Protein AF-A0A929IFY6-F1 (afdb_monomer)

Sequence (628 aa):
KGDERFDKLAYEFTSLLSVAYATTAAFGGLLAFALFTLYPTFMGFMAGTFKDVMIVYALLFFVETFCLYLYYYGWKAMNRRTPFSPAVRMGFKVAGAAMLAVTLLFFFGGFGPDMRPDTRSFISLLYFLPMALGLWIVKDLKGVHILIGIVLNIAGTAIMQAANSMAGFMMSPVGINEAGQFIGTTWQAFENILATPIAIHRMLGNLAFGGLVAGSYAAVKFIGAKTMEEKAHYDWMGYIANFVAIAALIPLPFAGYYLGREVYSTSAVMGNNMMGGDFSWTFIIQAMLVGSLFLISNYYLWSGMTRIPGAERYYKYIKYILFALIVSFAVWLTPHNLPLTSQEIGEMGGSQYHPTLKYLGLMPAKNAVVNLIILATFFSFLLYRRGNKSDTVPISQQGRLPRIVIPIAGLIAIGMVGQYAMSMLTMDPASLDLPADREWAMDNIGYLLLAECAVGVLAIFLALRDRGRLAQGLYLGFTAFSVVIFLGVYGFVVMEQASPVLRNVAVAQFLQLISCLILVSAIDMFLFSDAREIGPLQWGKMSVRSQYALLLLTFIITMNMGLMGFIRSGLRGDWHIFGAMRDTSAWGNTPSNATMTEMVGLSVLVFMVGVAFMFWLGGIAQQKEKSE

Foldseek 3Di:
DPDCLVVVLVLLVLVLVLVVVVVVVVVVVVVVVCCCVVPVVLVVQLCVLQVVLVVLLVVLSVLLNVLSCCLNVCSVVLVDPDFDDPVQLVVLLVVLVVLLVVLVCQLVPVDDDDADNLVSCCCSVQARNLLSVLSNQDTGSNSVSVNSVSSSSNSVLSSLLSVLLSLLCLLQPDQADLQLHRNDHSVCSSRGLLSSLVSLLVVLLVQLLQLLLQLLLLLVQLVVDPDLVSLQSSLVSNVVSLVSNLVSLLCNVVSVLVSLVSSCVRPVLLSCCCCPNQCVVLVLLLLLLSLLLLLLSLVLLVLLLVLAPQLVVVPVCSVVLNVLSVVLSVLLNQALADPDDPVVCVVCVNDRGRPPSNLSNDPLNNLLSSLSSSLSSLVSVLSSVCRFFDAWDQLLPPPCVLVPQLVVLLCVLLVLLLVLLCCLLPPDCVVLVHDPVCSVLSNVLSVLSVVLNVLSVVLSVCLNVRNNVVSLCSNSVSLSCVQNPVLSVSLVVCVVRPVSCSSVSSVSNVSSSVSSSRNNVSSSCNRRVPGDGNDDRRRSPRDSVSSVSSVVSSLSSLLSVLSVVLSSCCSLAQGSRRSNGGNPDPPSGRDHPVVSCVVSVVVSVVVVVVSVVSSVVSVVVVVVVVVD

Solvent-accessible surface area (backbone atoms only — not comparable to full-atom values): 31534 Å² total; per-residue (Å²): 135,89,59,61,68,59,54,53,50,52,52,58,51,44,58,47,44,60,60,48,47,57,54,51,49,50,52,50,52,50,50,49,51,49,41,52,70,77,36,44,70,60,43,50,52,50,48,67,59,38,44,69,58,52,52,51,40,54,52,33,50,53,49,25,51,50,29,49,51,49,44,56,75,35,42,78,79,27,62,46,75,64,66,53,57,70,67,58,34,46,51,31,36,51,52,11,52,50,36,40,51,51,24,53,38,40,55,74,63,72,54,78,78,94,71,57,70,65,51,41,45,50,48,25,63,56,44,36,40,49,49,13,54,33,33,48,64,29,45,26,42,39,29,49,44,52,30,35,53,49,51,26,52,32,29,51,52,50,42,47,38,53,54,24,8,57,57,17,22,31,68,36,62,57,43,61,48,99,87,44,46,81,76,54,52,55,64,54,40,46,65,17,81,36,9,51,38,48,31,56,28,49,50,28,48,49,44,21,44,52,14,24,49,46,11,24,52,19,23,56,50,31,73,68,39,89,47,68,66,52,17,20,52,22,43,51,44,25,51,54,16,45,50,47,14,51,66,24,49,67,60,30,66,57,34,46,50,52,31,51,48,52,46,30,75,74,32,60,68,40,33,42,31,47,66,76,39,90,35,26,66,59,48,46,54,46,48,50,39,53,49,46,46,56,54,46,52,46,50,37,52,59,54,48,36,77,27,27,41,68,22,70,81,53,56,80,52,50,63,56,45,49,48,53,41,51,54,25,40,58,37,55,60,34,59,43,74,62,99,66,52,76,63,57,25,53,75,52,74,67,36,79,42,54,93,74,56,32,61,36,30,34,67,31,43,33,52,12,28,52,52,47,42,47,53,44,49,52,49,51,50,53,53,56,73,41,20,27,44,74,50,74,43,59,39,68,75,62,59,66,60,53,75,48,52,37,56,51,40,36,50,52,24,32,48,59,26,40,56,50,16,50,50,36,66,69,53,63,40,65,83,54,77,36,60,74,94,51,43,64,68,38,38,57,53,14,54,51,31,47,48,50,34,51,44,48,54,49,23,51,53,33,26,64,67,52,35,39,70,58,18,40,51,50,38,52,49,49,42,49,43,46,34,36,50,51,47,17,54,46,31,51,53,28,48,75,76,40,48,72,51,39,63,55,52,57,52,51,36,48,38,45,50,52,22,40,55,48,32,41,50,47,50,51,54,50,35,48,64,85,24,54,65,71,41,73,74,43,62,41,64,60,55,72,68,43,30,53,41,31,41,49,45,32,54,42,49,46,45,42,52,40,50,54,51,50,50,65,55,43,54,42,41,35,25,72,25,45,98,53,36,72,45,85,55,102,74,41,53,64,76,51,74,64,57,48,50,51,54,36,49,51,52,41,49,56,50,50,52,50,52,52,51,48,55,51,53,47,51,53,55,53,53,53,65,72,73,106

pLDDT: mean 90.45, std 6.94, range [42.25, 98.12]

Secondary structure (DSSP, 8-state):
---HHHHHHHHHHHHHHHHHHHHHHHHHHHHHHHHHHH-HHHHHHHHHHTHHHHHHHHHHHHHHHHHHHHHHHTTTTT---PPPPHHHHHHHHHHHHHHHHHHHHHHTTSSSS---HHHHHHHIIIIIHHHHHHHHH-SSHHHHHHHHHHHHHHHHHHHHHHHHHHHHHHHS--SB-TTS-B-S-HHHHHT-TTHHHHHHHHHHHHHHHHHHHHHHHHHHHHHH--SHHHHHHHHHHHHHHHHHHHHHHTTHHHHHHHHHHHHHHH-HHHHHHHHTSTTHHHHHHHHHHHHHHHHHHHHHHHHGGGGSTTGGGGHHHHHHHHHHHHHHHHHHT--SS----HHHHHHTTT-SS-TTGGGTTSHHHHHHHHHHHHHHHHHHHHHHHHTTB-SPPPGGGS-SHHHHHHHHHHHHHHHHHHHHHHHHHSS-GGGGT--GGGTHHHHHHHHHHHHHHHHHHHHHHHHHTT-HHHHHHHHHHHHHIIIIIIHHHHHHHHHHH-GGGHHHHHHHHHHHHHHHHHHHHHHHHHHTTTPPBSS---TT---HHHHHHHHHHHHHHHHHHHHHHHHHHHTTTTEEETTTEE--STT-SPPPHHHHHHHHHHHHHHHHHHHHHHHHHHHHHHHHHHH-

Mean predicted aligned error: 6.22 Å

Nearest PDB structures (foldseek):
  2raj-assembly1_A  TM=1.452E-01  e=2.287E+00  Homo sapiens
  3dyt-assembly1_A-2  TM=1.493E-01  e=3.324E+00  Homo sapiens

Structure (mmCIF, N/CA/C/O backbone):
data_AF-A0A929IFY6-F1
#
_entry.id   AF-A0A929IFY6-F1
#
loop_
_atom_site.group_PDB
_atom_site.id
_atom_site.type_symbol
_atom_site.label_atom_id
_atom_site.label_alt_id
_atom_site.label_comp_id
_atom_site.label_asym_id
_atom_site.label_entity_id
_atom_site.label_seq_id
_atom_site.pdbx_PDB_ins_code
_atom_site.Cartn_x
_atom_site.Cartn_y
_atom_site.Cartn_z
_atom_site.occupancy
_atom_site.B_iso_or_equiv
_atom_site.auth_seq_id
_atom_site.auth_comp_id
_atom_site.auth_asym_id
_atom_site.auth_atom_id
_atom_site.pdbx_PDB_model_num
ATOM 1 N N . LYS A 1 1 ? -20.128 -6.596 14.578 1.00 53.44 1 LYS A N 1
ATOM 2 C CA . LYS A 1 1 ? -19.885 -6.298 16.012 1.00 53.44 1 LYS A CA 1
ATOM 3 C C . LYS A 1 1 ? -20.988 -5.463 16.674 1.00 53.44 1 LYS A C 1
ATOM 5 O O . LYS A 1 1 ? -20.946 -5.346 17.882 1.00 53.44 1 LYS A O 1
ATOM 10 N N . GLY A 1 2 ? -21.984 -4.936 15.943 1.00 71.69 2 GLY A N 1
ATOM 11 C CA . GLY A 1 2 ? -23.104 -4.221 16.583 1.00 71.69 2 GLY A CA 1
ATOM 12 C C . GLY A 1 2 ? -22.761 -2.831 17.126 1.00 71.69 2 GLY A C 1
ATOM 13 O O . GLY A 1 2 ? -23.624 -2.211 17.716 1.00 71.69 2 GLY A O 1
ATOM 14 N N . ASP A 1 3 ? -21.536 -2.353 16.906 1.00 82.62 3 ASP A N 1
ATOM 15 C CA . ASP A 1 3 ? -21.076 -1.034 17.339 1.00 82.62 3 ASP A CA 1
ATOM 16 C C . ASP A 1 3 ? -21.538 0.030 16.334 1.00 82.62 3 ASP A C 1
ATOM 18 O O . ASP A 1 3 ? -21.127 0.017 15.169 1.00 82.62 3 ASP A O 1
ATOM 22 N N . GLU A 1 4 ? -22.411 0.923 16.794 1.00 84.25 4 GLU A N 1
ATOM 23 C CA . GLU A 1 4 ? -23.036 1.979 15.993 1.00 84.25 4 GLU A CA 1
ATOM 24 C C . GLU A 1 4 ? -22.035 3.016 15.478 1.00 84.25 4 GLU A C 1
ATOM 26 O O . GLU A 1 4 ? -22.291 3.651 14.454 1.00 84.25 4 GLU A O 1
ATOM 31 N N . ARG A 1 5 ? -20.859 3.154 16.110 1.00 86.62 5 ARG A N 1
ATOM 32 C CA . ARG A 1 5 ? -19.828 4.100 15.653 1.00 86.62 5 ARG A CA 1
ATOM 33 C C . ARG A 1 5 ? -19.355 3.785 14.240 1.00 86.62 5 ARG A C 1
ATOM 35 O O . ARG A 1 5 ? -19.135 4.704 13.460 1.00 86.62 5 ARG A O 1
ATOM 42 N N . PHE A 1 6 ? -19.248 2.501 13.888 1.00 88.06 6 PHE A N 1
ATOM 43 C CA . PHE A 1 6 ? -18.884 2.086 12.530 1.00 88.06 6 PHE A CA 1
ATOM 44 C C . PHE A 1 6 ? -19.998 2.353 11.518 1.00 88.06 6 PHE A C 1
ATOM 46 O O . PHE A 1 6 ? -19.699 2.717 10.384 1.00 88.06 6 PHE A O 1
ATOM 53 N N . ASP A 1 7 ? -21.265 2.204 11.915 1.00 87.19 7 ASP A N 1
ATOM 54 C CA . ASP A 1 7 ? -22.393 2.546 11.045 1.00 87.19 7 ASP A CA 1
ATOM 55 C C . ASP A 1 7 ? -22.437 4.063 10.800 1.00 87.19 7 ASP A C 1
ATOM 57 O O . ASP A 1 7 ? -22.516 4.491 9.650 1.00 87.19 7 ASP A O 1
ATOM 61 N N . LYS A 1 8 ? -22.282 4.880 11.850 1.00 85.00 8 LYS A N 1
ATOM 62 C CA . LYS A 1 8 ? -22.215 6.346 11.736 1.00 85.00 8 LYS A CA 1
ATOM 63 C C . LYS A 1 8 ? -21.041 6.800 10.866 1.00 85.00 8 LYS A C 1
ATOM 65 O O . LYS A 1 8 ? -21.228 7.625 9.979 1.00 85.00 8 LYS A O 1
ATOM 70 N N . LEU A 1 9 ? -19.860 6.217 11.082 1.00 88.06 9 LEU A N 1
ATOM 71 C CA . LEU A 1 9 ? -18.655 6.456 10.283 1.00 88.06 9 LEU A CA 1
ATOM 72 C C . LEU A 1 9 ? -18.890 6.191 8.796 1.00 88.06 9 LEU A C 1
ATOM 74 O O . LEU A 1 9 ? -18.567 7.022 7.953 1.00 88.06 9 LEU A O 1
ATOM 78 N N . ALA A 1 10 ? -19.431 5.015 8.477 1.00 88.88 10 ALA A N 1
ATOM 79 C CA . ALA A 1 10 ? -19.644 4.607 7.100 1.00 88.88 10 ALA A CA 1
ATOM 80 C C . ALA A 1 10 ? -20.715 5.470 6.413 1.00 88.88 10 ALA A C 1
ATOM 82 O O . ALA A 1 10 ? -20.517 5.845 5.258 1.00 88.88 10 ALA A O 1
ATOM 83 N N . TYR A 1 11 ? -21.795 5.845 7.108 1.00 87.75 11 TYR A N 1
ATOM 84 C CA . TYR A 1 11 ? -22.797 6.773 6.569 1.00 87.75 11 TYR A CA 1
ATOM 85 C C . TYR A 1 11 ? -22.191 8.146 6.268 1.00 87.75 11 TYR A C 1
ATOM 87 O O . TYR A 1 11 ? -22.322 8.655 5.156 1.00 87.75 11 TYR A O 1
ATOM 95 N N . GLU A 1 12 ? -21.466 8.705 7.240 1.00 85.38 12 GLU A N 1
ATOM 96 C CA . GLU A 1 12 ? -20.830 10.016 7.133 1.00 85.38 12 GLU A CA 1
ATOM 97 C C . GLU A 1 12 ? -19.791 10.072 6.004 1.00 85.38 12 GLU A C 1
ATOM 99 O O . GLU A 1 12 ? -19.734 11.050 5.266 1.00 85.38 12 GLU A O 1
ATOM 104 N N . PHE A 1 13 ? -19.007 9.013 5.797 1.00 83.62 13 PHE A N 1
ATOM 105 C CA . PHE A 1 13 ? -18.105 8.959 4.647 1.00 83.62 13 PHE A CA 1
ATOM 106 C C . PHE A 1 13 ? -18.833 8.816 3.319 1.00 83.62 13 PHE A C 1
ATOM 108 O O . PHE A 1 13 ? -18.431 9.421 2.329 1.00 83.62 13 PHE A O 1
ATOM 115 N N . THR A 1 14 ? -19.898 8.022 3.281 1.00 82.94 14 THR A N 1
ATOM 116 C CA . THR A 1 14 ? -20.639 7.798 2.037 1.00 82.94 14 THR A CA 1
ATOM 117 C C . THR A 1 14 ? -21.330 9.077 1.569 1.00 82.94 14 THR A C 1
ATOM 119 O O . THR A 1 14 ? -21.357 9.341 0.367 1.00 82.94 14 THR A O 1
ATOM 122 N N . SER A 1 15 ? -21.822 9.913 2.490 1.00 79.31 15 SER A N 1
ATOM 123 C CA . SER A 1 15 ? -22.392 11.212 2.119 1.00 79.31 15 SER A CA 1
ATOM 124 C C . SER A 1 15 ? -21.352 12.112 1.444 1.00 79.31 15 SER A C 1
ATOM 126 O O . SER A 1 15 ? -21.637 12.684 0.392 1.00 79.31 15 SER A O 1
ATOM 128 N N . LEU A 1 16 ? -20.114 12.149 1.953 1.00 77.62 16 LEU A N 1
ATOM 129 C CA . LEU A 1 16 ? -19.000 12.857 1.309 1.00 77.62 16 LEU A CA 1
ATOM 130 C C . LEU A 1 16 ? -18.638 12.250 -0.053 1.00 77.62 16 LEU A C 1
ATOM 132 O O . LEU A 1 16 ? -18.418 12.987 -1.015 1.00 77.62 16 LEU A O 1
ATOM 136 N N . LEU A 1 17 ? -18.599 10.915 -0.147 1.00 78.75 17 LEU A N 1
ATOM 137 C CA . LEU A 1 17 ? -18.298 10.205 -1.391 1.00 78.75 17 LEU A CA 1
ATOM 138 C C . LEU A 1 17 ? -19.326 10.507 -2.480 1.00 78.75 17 LEU A C 1
ATOM 140 O O . LEU A 1 17 ? -18.931 10.677 -3.625 1.00 78.75 17 LEU A O 1
ATOM 144 N N . SER A 1 18 ? -20.612 10.627 -2.143 1.00 74.62 18 SER A N 1
ATOM 145 C CA . SER A 1 18 ? -21.664 10.907 -3.130 1.00 74.62 18 SER A CA 1
ATOM 146 C C . SER A 1 18 ? -21.433 12.226 -3.883 1.00 74.62 18 SER A C 1
ATOM 148 O O . SER A 1 18 ? -21.575 12.284 -5.103 1.00 74.62 18 SER A O 1
ATOM 150 N N . VAL A 1 19 ? -20.987 13.269 -3.176 1.00 73.31 19 VAL A N 1
ATOM 151 C CA . VAL A 1 19 ? -20.689 14.583 -3.766 1.00 73.31 19 VAL A CA 1
ATOM 152 C C . VAL A 1 19 ? -19.320 14.556 -4.473 1.00 73.31 19 VAL A C 1
ATOM 154 O O . VAL A 1 19 ? -19.151 15.162 -5.535 1.00 73.31 19 VAL A O 1
ATOM 157 N N . ALA A 1 20 ? -18.349 13.802 -3.938 1.00 79.00 20 ALA A N 1
ATOM 158 C CA . ALA A 1 20 ? -17.021 13.672 -4.536 1.00 79.00 20 ALA A CA 1
ATOM 159 C C . ALA A 1 20 ? -17.102 12.933 -5.875 1.00 79.00 20 ALA A C 1
ATOM 161 O O . ALA A 1 20 ? -16.445 13.322 -6.835 1.00 79.00 20 ALA A O 1
ATOM 162 N N . TYR A 1 21 ? -17.970 11.922 -5.951 1.00 82.06 21 TYR A N 1
ATOM 163 C CA . TYR A 1 21 ? -18.172 11.087 -7.125 1.00 82.06 21 TYR A CA 1
ATOM 164 C C . TYR A 1 21 ? -18.570 11.906 -8.353 1.00 82.06 21 TYR A C 1
ATOM 166 O O . TYR A 1 21 ? -17.958 11.761 -9.408 1.00 82.06 21 TYR A O 1
ATOM 174 N N . ALA A 1 22 ? -19.530 12.827 -8.210 1.00 79.69 22 ALA A N 1
ATOM 175 C CA . ALA A 1 22 ? -19.961 13.698 -9.304 1.00 79.69 22 ALA A CA 1
ATOM 176 C C . ALA A 1 22 ? -18.819 14.597 -9.810 1.00 79.69 22 ALA A C 1
ATOM 178 O O . ALA A 1 22 ? -18.603 14.719 -11.016 1.00 79.69 22 ALA A O 1
ATOM 179 N N . THR A 1 23 ? -18.046 15.176 -8.889 1.00 80.94 23 THR A N 1
ATOM 180 C CA . THR A 1 23 ? -16.882 16.011 -9.226 1.00 80.94 23 THR A CA 1
ATOM 181 C C . THR A 1 23 ? -15.799 15.197 -9.941 1.00 80.94 23 THR A C 1
ATOM 183 O O . THR A 1 23 ? -15.258 15.631 -10.957 1.00 80.94 23 THR A O 1
ATOM 186 N N . THR A 1 24 ? -15.502 13.988 -9.457 1.00 83.69 24 THR A N 1
ATOM 187 C CA . THR A 1 24 ? -14.537 13.077 -10.087 1.00 83.69 24 THR A CA 1
ATOM 188 C C . THR A 1 24 ? -14.999 12.635 -11.473 1.00 83.69 24 THR A C 1
ATOM 190 O O . THR A 1 24 ? -14.194 12.637 -12.403 1.00 83.69 24 THR A O 1
ATOM 193 N N . ALA A 1 25 ? -16.284 12.315 -11.642 1.00 84.75 25 ALA A N 1
ATOM 194 C CA . ALA A 1 25 ? -16.865 11.968 -12.935 1.00 84.75 25 ALA A CA 1
ATOM 195 C C . ALA A 1 25 ? -16.756 13.131 -13.934 1.00 84.75 25 ALA A C 1
ATOM 197 O O . ALA A 1 25 ? -16.371 12.920 -15.083 1.00 84.75 25 ALA A O 1
ATOM 198 N N . ALA A 1 26 ? -17.018 14.364 -13.485 1.00 86.06 26 ALA A N 1
ATOM 199 C CA . ALA A 1 26 ? -16.876 15.563 -14.306 1.00 86.06 26 ALA A CA 1
ATOM 200 C C . ALA A 1 26 ? -15.423 15.786 -14.755 1.00 86.06 26 ALA A C 1
ATOM 202 O O . ALA A 1 26 ? -15.178 15.998 -15.942 1.00 86.06 26 ALA A O 1
ATOM 203 N N . PHE A 1 27 ? -14.446 15.668 -13.846 1.00 87.75 27 PHE A N 1
ATOM 204 C CA . PHE A 1 27 ? -13.028 15.754 -14.214 1.00 87.75 27 PHE A CA 1
ATOM 205 C C . PHE A 1 27 ? -12.585 14.610 -15.132 1.00 87.75 27 PHE A C 1
ATOM 207 O O . PHE A 1 27 ? -11.810 14.844 -16.055 1.00 87.75 27 PHE A O 1
ATOM 214 N N . GLY A 1 28 ? -13.095 13.393 -14.925 1.00 87.50 28 GLY A N 1
ATOM 215 C CA . GLY A 1 28 ? -12.845 12.256 -15.811 1.00 87.50 28 GLY A CA 1
ATOM 216 C C . GLY A 1 28 ? -13.393 12.486 -17.221 1.00 87.50 28 GLY A C 1
ATOM 217 O O . GLY A 1 28 ? -12.684 12.254 -18.199 1.00 87.50 28 GLY A O 1
ATOM 218 N N . GLY A 1 29 ? -14.617 13.008 -17.332 1.00 89.50 29 GLY A N 1
ATOM 219 C CA . GLY A 1 29 ? -15.230 13.384 -18.607 1.00 89.50 29 GLY A CA 1
ATOM 220 C C . GLY A 1 29 ? -14.481 14.516 -19.310 1.00 89.50 29 GLY A C 1
ATOM 221 O O . GLY A 1 29 ? -14.215 14.422 -20.507 1.00 89.50 29 GLY A O 1
ATOM 222 N N . LEU A 1 30 ? -14.067 15.546 -18.565 1.00 92.50 30 LEU A N 1
ATOM 223 C CA . LEU A 1 30 ? -13.242 16.637 -19.087 1.00 92.50 30 LEU A CA 1
ATOM 224 C C . LEU A 1 30 ? -11.887 16.127 -19.593 1.00 92.50 30 LEU A C 1
ATOM 226 O O . LEU A 1 30 ? -11.464 16.508 -20.681 1.00 92.50 30 LEU A O 1
ATOM 230 N N . LEU A 1 31 ? -11.226 15.246 -18.836 1.00 90.75 31 LEU A N 1
ATOM 231 C CA . LEU A 1 31 ? -9.965 14.632 -19.246 1.00 90.75 31 LEU A CA 1
ATOM 232 C C . LEU A 1 31 ? -10.145 13.792 -20.514 1.00 90.75 31 LEU A C 1
ATOM 234 O O . LEU A 1 31 ? -9.343 13.912 -21.434 1.00 90.75 31 LEU A O 1
ATOM 238 N N . ALA A 1 32 ? -11.201 12.979 -20.591 1.00 90.38 32 ALA A N 1
ATOM 239 C CA . ALA A 1 32 ? -11.501 12.200 -21.788 1.00 90.38 32 ALA A CA 1
ATOM 240 C C . ALA A 1 32 ? -11.723 13.116 -23.002 1.00 90.38 32 ALA A C 1
ATOM 242 O O . ALA A 1 32 ? -11.089 12.920 -24.037 1.00 90.38 32 ALA A O 1
ATOM 243 N N . PHE A 1 33 ? -12.550 14.157 -22.861 1.00 94.69 33 PHE A N 1
ATOM 244 C CA . PHE A 1 33 ? -12.786 15.142 -23.918 1.00 94.69 33 PHE A CA 1
ATOM 245 C C . PHE A 1 33 ? -11.488 15.829 -24.365 1.00 94.69 33 PHE A C 1
ATOM 247 O O . PHE A 1 33 ? -11.224 15.930 -25.565 1.00 94.69 33 PHE A O 1
ATOM 254 N N . ALA A 1 34 ? -10.649 16.246 -23.414 1.00 95.19 34 ALA A N 1
ATOM 255 C CA . ALA A 1 34 ? -9.353 16.847 -23.699 1.00 95.19 34 ALA A CA 1
ATOM 256 C C . ALA A 1 34 ? -8.429 15.876 -24.446 1.00 95.19 34 ALA A C 1
ATOM 258 O O . ALA A 1 34 ? -7.818 16.270 -25.432 1.00 95.19 34 ALA A O 1
ATOM 259 N N . LEU A 1 35 ? -8.361 14.604 -24.045 1.00 93.00 35 LEU A N 1
ATOM 260 C CA . LEU A 1 35 ? -7.527 13.602 -24.714 1.00 93.00 35 LEU A CA 1
ATOM 261 C C . LEU A 1 35 ? -7.996 13.318 -26.146 1.00 93.00 35 LEU A C 1
ATOM 263 O O . LEU A 1 35 ? -7.171 13.308 -27.055 1.00 93.00 35 LEU A O 1
ATOM 267 N N . PHE A 1 36 ? -9.300 13.133 -26.374 1.00 94.31 36 PHE A N 1
ATOM 268 C CA . PHE A 1 36 ? -9.830 12.901 -27.725 1.00 94.31 36 PHE A CA 1
ATOM 269 C C . PHE A 1 36 ? -9.671 14.121 -28.642 1.00 94.31 36 PHE A C 1
ATOM 271 O O . PHE A 1 36 ? -9.487 13.951 -29.845 1.00 94.31 36 PHE A O 1
ATOM 278 N N . THR A 1 37 ? -9.712 15.333 -28.082 1.00 94.81 37 THR A N 1
ATOM 279 C CA . THR A 1 37 ? -9.573 16.581 -28.849 1.00 94.81 37 THR A CA 1
ATOM 280 C C . THR A 1 37 ? -8.111 16.925 -29.133 1.00 94.81 37 THR A C 1
ATOM 282 O O . THR A 1 37 ? -7.768 17.271 -30.259 1.00 94.81 37 THR A O 1
ATOM 285 N N . LEU A 1 38 ? -7.244 16.844 -28.120 1.00 92.62 38 LEU A N 1
ATOM 286 C CA . LEU A 1 38 ? -5.846 17.280 -28.203 1.00 92.62 38 LEU A CA 1
ATOM 287 C C . LEU A 1 38 ? -4.912 16.184 -28.731 1.00 92.62 38 LEU A C 1
ATOM 289 O O . LEU A 1 38 ? -3.882 16.501 -29.316 1.00 92.62 38 LEU A O 1
ATOM 293 N N . TYR A 1 39 ? -5.269 14.907 -28.555 1.00 93.00 39 TYR A N 1
ATOM 294 C CA . TYR A 1 39 ? -4.450 13.757 -28.950 1.00 93.00 39 TYR A CA 1
ATOM 295 C C . TYR A 1 39 ? -5.252 12.724 -29.772 1.00 93.00 39 TYR A C 1
ATOM 297 O O . TYR A 1 39 ? -5.296 11.543 -29.409 1.00 93.00 39 TYR A O 1
ATOM 305 N N . PRO A 1 40 ? -5.887 13.119 -30.895 1.00 94.56 40 PRO A N 1
ATOM 306 C CA . PRO A 1 40 ? -6.799 12.252 -31.646 1.00 94.56 40 PRO A CA 1
ATOM 307 C C . PRO A 1 40 ? -6.117 10.999 -32.213 1.00 94.56 40 PRO A C 1
ATOM 309 O O . PRO A 1 40 ? -6.696 9.918 -32.163 1.00 94.56 40 PRO A O 1
ATOM 312 N N . THR A 1 41 ? -4.873 11.105 -32.694 1.00 93.19 41 THR A N 1
ATOM 313 C CA . THR A 1 41 ? -4.106 9.957 -33.215 1.00 93.19 41 THR A CA 1
ATOM 314 C C . THR A 1 41 ? -3.821 8.930 -32.121 1.00 93.19 41 THR A C 1
ATOM 316 O O . THR A 1 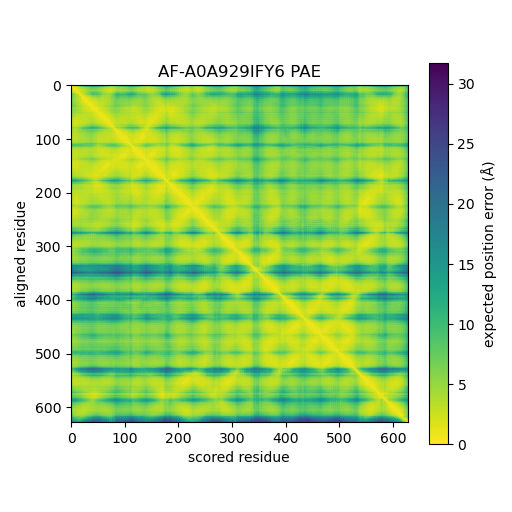41 ? -4.071 7.737 -32.296 1.00 93.19 41 THR A O 1
ATOM 319 N N . PHE A 1 42 ? -3.347 9.398 -30.965 1.00 93.75 42 PHE A N 1
ATOM 320 C CA . PHE A 1 42 ? -3.087 8.552 -29.803 1.00 93.75 42 PHE A CA 1
ATOM 321 C C . PHE A 1 42 ? -4.370 7.895 -29.292 1.00 93.75 42 PHE A C 1
ATOM 323 O O . PHE A 1 42 ? -4.410 6.680 -29.098 1.00 93.75 42 PHE A O 1
ATOM 330 N N . MET A 1 43 ? -5.444 8.669 -29.132 1.00 95.31 43 MET A N 1
ATOM 331 C CA . MET A 1 43 ? -6.718 8.131 -28.665 1.00 95.31 43 MET A CA 1
ATOM 332 C C . MET A 1 43 ? -7.357 7.174 -29.670 1.00 95.31 43 MET A C 1
ATOM 334 O O . MET A 1 43 ? -7.947 6.185 -29.246 1.00 95.31 43 MET A O 1
ATOM 338 N N . GLY A 1 44 ? -7.195 7.400 -30.976 1.00 95.44 44 GLY A N 1
ATOM 339 C CA . GLY A 1 44 ? -7.613 6.457 -32.013 1.00 95.44 44 GLY A CA 1
ATOM 340 C C . GLY A 1 44 ? -6.899 5.110 -31.885 1.00 95.44 44 GLY A C 1
ATOM 341 O O . GLY A 1 44 ? -7.548 4.064 -31.897 1.00 95.44 44 GLY A O 1
ATOM 342 N N . PHE A 1 45 ? -5.581 5.132 -31.666 1.00 95.19 45 PHE A N 1
ATOM 343 C CA . PHE A 1 45 ? -4.794 3.921 -31.424 1.00 95.19 45 PHE A CA 1
ATOM 344 C C . PHE A 1 45 ? -5.231 3.193 -30.142 1.00 95.19 45 PHE A C 1
ATOM 346 O O . PHE A 1 45 ? -5.483 1.983 -30.159 1.00 95.19 45 PHE A O 1
ATOM 353 N N . MET A 1 46 ? -5.358 3.923 -29.028 1.00 96.00 46 MET A N 1
ATOM 354 C CA . MET A 1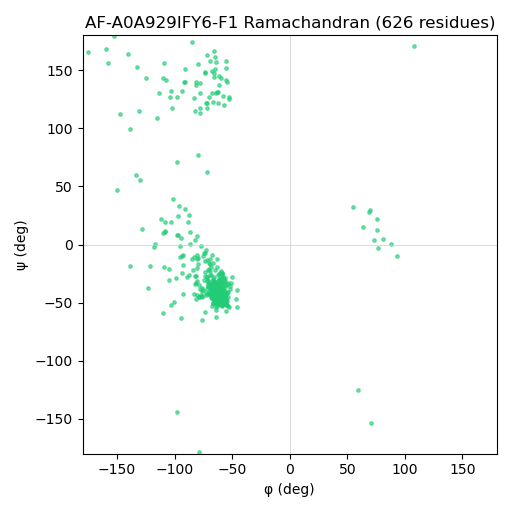 46 ? -5.743 3.343 -27.738 1.00 96.00 46 MET A CA 1
ATOM 355 C C . MET A 1 46 ? -7.168 2.787 -27.767 1.00 96.00 46 MET A C 1
ATOM 357 O O . MET A 1 46 ? -7.391 1.674 -27.298 1.00 96.00 46 MET A O 1
ATOM 361 N N . ALA A 1 47 ? -8.125 3.512 -28.351 1.00 94.62 47 ALA A N 1
ATOM 362 C CA . ALA A 1 47 ? -9.506 3.057 -28.481 1.00 94.62 47 ALA A CA 1
ATOM 363 C C . ALA A 1 47 ? -9.638 1.854 -29.425 1.00 94.62 47 ALA A C 1
ATOM 365 O O . ALA A 1 47 ? -10.456 0.976 -29.165 1.00 94.62 47 ALA A O 1
ATOM 366 N N . GLY A 1 48 ? -8.819 1.772 -30.480 1.00 94.31 48 GLY A N 1
ATOM 367 C CA . GLY A 1 48 ? -8.751 0.591 -31.344 1.00 94.31 48 GLY A CA 1
ATOM 368 C C . GLY A 1 48 ? -8.220 -0.642 -30.608 1.00 94.31 48 GLY A C 1
ATOM 369 O O . GLY A 1 48 ? -8.819 -1.711 -30.683 1.00 94.31 48 GLY A O 1
ATOM 370 N N . THR A 1 49 ? -7.144 -0.476 -29.836 1.00 95.69 49 THR A N 1
ATOM 371 C CA . THR A 1 49 ? -6.485 -1.563 -29.085 1.00 95.69 49 THR A CA 1
ATOM 372 C C . THR A 1 49 ? -7.334 -2.057 -27.905 1.00 95.69 49 THR A C 1
ATOM 374 O O . THR A 1 49 ? -7.456 -3.260 -27.665 1.00 95.69 49 THR A O 1
ATOM 377 N N . PHE A 1 50 ? -7.954 -1.127 -27.172 1.00 96.56 50 PHE A N 1
ATOM 378 C CA . PHE A 1 50 ? -8.668 -1.379 -25.916 1.00 96.56 50 PHE A CA 1
ATOM 379 C C . PHE A 1 50 ? -10.190 -1.278 -26.038 1.00 96.56 50 PHE A C 1
ATOM 381 O O . PHE A 1 50 ? -10.859 -1.127 -25.018 1.00 96.56 50 PHE A O 1
ATOM 388 N N . LYS A 1 51 ? -10.761 -1.370 -27.246 1.00 93.81 51 LYS A N 1
ATOM 389 C CA . LYS A 1 51 ? -12.204 -1.183 -27.487 1.00 93.81 51 LYS A CA 1
ATOM 390 C C . LYS A 1 51 ? -13.081 -1.931 -26.477 1.00 93.81 51 LYS A C 1
ATOM 392 O O . LYS A 1 51 ? -13.909 -1.317 -25.805 1.00 93.81 51 LYS A O 1
ATOM 397 N N . ASP A 1 52 ? -12.858 -3.234 -26.328 1.00 94.00 52 ASP A N 1
ATOM 398 C CA . ASP A 1 52 ? -13.669 -4.074 -25.440 1.00 94.00 52 ASP A CA 1
ATOM 399 C C . ASP A 1 52 ? -13.433 -3.728 -23.963 1.00 94.00 52 ASP A C 1
ATOM 401 O O . ASP A 1 52 ? -14.375 -3.667 -23.173 1.00 94.00 52 ASP A O 1
ATOM 405 N N . VAL A 1 53 ? -12.188 -3.403 -23.594 1.00 95.25 53 VAL A N 1
ATOM 406 C CA . VAL A 1 53 ? -11.826 -2.972 -22.234 1.00 95.25 53 VAL A CA 1
ATOM 407 C C . VAL A 1 53 ? -12.491 -1.642 -21.887 1.00 95.25 53 VAL A C 1
ATOM 409 O O . VAL A 1 53 ? -12.981 -1.492 -20.774 1.00 95.25 53 VAL A O 1
ATOM 412 N N . MET A 1 54 ? -12.561 -0.691 -22.822 1.00 93.75 54 MET A N 1
ATOM 413 C CA . MET A 1 54 ? -13.222 0.600 -22.616 1.00 93.75 54 MET A CA 1
ATOM 414 C C . MET A 1 54 ? -14.741 0.452 -22.452 1.00 93.75 54 MET A C 1
ATOM 416 O O . MET A 1 54 ? -15.336 1.152 -21.632 1.00 93.75 54 MET A O 1
ATOM 420 N N . ILE A 1 55 ? -15.371 -0.487 -23.168 1.00 93.31 55 ILE A N 1
ATOM 421 C CA . ILE A 1 55 ? -16.795 -0.806 -22.976 1.00 93.31 55 ILE A CA 1
ATOM 422 C C . ILE A 1 55 ? -17.019 -1.400 -21.582 1.00 93.31 55 ILE A C 1
ATOM 424 O O . ILE A 1 55 ? -17.891 -0.934 -20.848 1.00 93.31 55 ILE A O 1
ATOM 428 N N . VAL A 1 56 ? -16.209 -2.387 -21.183 1.00 94.19 56 VAL A N 1
ATOM 429 C CA . VAL A 1 56 ? -16.288 -2.984 -19.839 1.00 94.19 56 VAL A CA 1
ATOM 430 C C . VAL A 1 56 ? -16.032 -1.932 -18.760 1.00 94.19 56 VAL A C 1
ATOM 432 O O . VAL A 1 56 ? -16.765 -1.879 -17.777 1.00 94.19 56 VAL A O 1
ATOM 435 N N . TYR A 1 57 ? -15.051 -1.051 -18.960 1.00 93.00 57 TYR A N 1
ATOM 436 C CA . TYR A 1 57 ? -14.757 0.075 -18.075 1.00 93.00 57 TYR A CA 1
ATOM 437 C C . TYR A 1 57 ? -15.984 0.979 -17.888 1.00 93.00 57 TYR A C 1
ATOM 439 O O . TYR A 1 57 ? -16.348 1.295 -16.755 1.00 93.00 57 TYR A O 1
ATOM 447 N N . ALA A 1 58 ? -16.662 1.350 -18.979 1.00 92.25 58 ALA A N 1
ATOM 448 C CA . ALA A 1 58 ? -17.871 2.167 -18.919 1.00 92.25 58 ALA A CA 1
ATOM 449 C C . ALA A 1 58 ? -19.021 1.448 -18.191 1.00 92.25 58 ALA A C 1
ATOM 451 O O . ALA A 1 58 ? -19.688 2.046 -17.350 1.00 92.25 58 ALA A O 1
ATOM 452 N N . LEU A 1 59 ? -19.232 0.153 -18.452 1.00 95.06 59 LEU A N 1
ATOM 453 C CA . LEU A 1 59 ? -20.246 -0.647 -17.755 1.00 95.06 59 LEU A CA 1
ATOM 454 C C . LEU A 1 59 ? -19.956 -0.769 -16.255 1.00 95.06 59 LEU A C 1
ATOM 456 O O . LEU A 1 59 ? -20.865 -0.631 -15.438 1.00 95.06 59 LEU A O 1
ATOM 460 N N . LEU A 1 60 ? -18.694 -0.982 -15.879 1.00 95.50 60 LEU A N 1
ATOM 461 C CA . LEU A 1 60 ? -18.282 -1.027 -14.478 1.00 95.50 60 LEU A CA 1
ATOM 462 C C . LEU A 1 60 ? -18.523 0.308 -13.774 1.00 95.50 60 LEU A C 1
ATOM 464 O O . LEU A 1 60 ? -18.925 0.296 -12.615 1.00 95.50 60 LEU A O 1
ATOM 468 N N . PHE A 1 61 ? -18.353 1.437 -14.466 1.00 91.50 61 PHE A N 1
ATOM 469 C CA . PHE A 1 61 ? -18.686 2.755 -13.926 1.00 91.50 61 PHE A CA 1
ATOM 470 C C . PHE A 1 61 ? -20.183 2.880 -13.597 1.00 91.50 61 PHE A C 1
ATOM 472 O O . PHE A 1 61 ? -20.547 3.392 -12.537 1.00 91.50 61 PHE A O 1
ATOM 479 N N . PHE A 1 62 ? -21.069 2.337 -14.442 1.00 92.44 62 PHE A N 1
ATOM 480 C CA . PHE A 1 62 ? -22.502 2.264 -14.127 1.00 92.44 62 PHE A CA 1
ATOM 481 C C . PHE A 1 62 ? -22.795 1.350 -12.936 1.00 92.44 62 PHE A C 1
ATOM 483 O O . PHE A 1 62 ? -23.608 1.714 -12.087 1.00 92.44 62 PHE A O 1
ATOM 490 N N . VAL A 1 63 ? -22.137 0.189 -12.845 1.00 95.38 63 VAL A N 1
ATOM 491 C CA . VAL A 1 63 ? -22.279 -0.721 -11.694 1.00 95.38 63 VAL A CA 1
ATOM 492 C C . VAL A 1 63 ? -21.825 -0.033 -10.410 1.00 95.38 63 VAL A C 1
ATOM 494 O O . VAL A 1 63 ? -22.550 -0.048 -9.419 1.00 95.38 63 VAL A O 1
ATOM 497 N N . GLU A 1 64 ? -20.662 0.614 -10.433 1.00 93.44 64 GLU A N 1
ATOM 498 C CA . GLU A 1 64 ? -20.118 1.379 -9.314 1.00 93.44 64 GLU A CA 1
ATOM 499 C C . GLU A 1 64 ? -21.082 2.496 -8.892 1.00 93.44 64 GLU A C 1
ATOM 501 O O . GLU A 1 64 ? -21.462 2.563 -7.723 1.00 93.44 64 GLU A O 1
ATOM 506 N N . THR A 1 65 ? -21.556 3.307 -9.844 1.00 91.12 65 THR A N 1
ATOM 507 C CA . THR A 1 65 ? -22.538 4.372 -9.588 1.00 91.12 65 THR A CA 1
ATOM 508 C C . THR A 1 65 ? -23.807 3.795 -8.963 1.00 91.12 65 THR A C 1
ATOM 510 O O . THR A 1 65 ? -24.256 4.253 -7.914 1.00 91.12 65 THR A O 1
ATOM 513 N N . PHE A 1 66 ? -24.390 2.758 -9.565 1.00 93.69 66 PHE A N 1
ATOM 514 C CA . PHE A 1 66 ? -25.623 2.154 -9.072 1.00 93.69 66 PHE A CA 1
ATOM 515 C C . PHE A 1 66 ? -25.451 1.591 -7.658 1.00 93.69 66 PHE A C 1
ATOM 517 O O . PHE A 1 66 ? -26.278 1.855 -6.785 1.00 93.69 66 PHE A O 1
ATOM 524 N N . CYS A 1 67 ? -24.357 0.868 -7.397 1.00 95.25 67 CYS A N 1
ATOM 525 C CA . CYS A 1 67 ? -24.053 0.346 -6.070 1.00 95.25 67 CYS A CA 1
ATOM 526 C C . CYS A 1 67 ? -23.830 1.466 -5.050 1.00 95.25 67 CYS A C 1
ATOM 528 O O . CYS A 1 67 ? -24.343 1.357 -3.939 1.00 95.25 67 CYS A O 1
ATOM 530 N N . LEU A 1 68 ? -23.132 2.549 -5.409 1.00 92.75 68 LEU A N 1
ATOM 531 C CA . LEU A 1 68 ? -22.919 3.705 -4.533 1.00 92.75 68 LEU A CA 1
ATOM 532 C C . LEU A 1 68 ? -24.250 4.358 -4.146 1.00 92.75 68 LEU A C 1
ATOM 534 O O . LEU A 1 68 ? -24.510 4.579 -2.962 1.00 92.75 68 LEU A O 1
ATOM 538 N N . TYR A 1 69 ? -25.113 4.625 -5.127 1.00 90.69 69 TYR A N 1
ATOM 539 C CA . TYR A 1 69 ? -26.418 5.239 -4.891 1.00 90.69 69 TYR A CA 1
ATOM 540 C C . TYR A 1 69 ? -27.337 4.314 -4.088 1.00 90.69 69 TYR A C 1
ATOM 542 O O . TYR A 1 69 ? -27.966 4.761 -3.128 1.00 90.69 69 TYR A O 1
ATOM 550 N N . LEU A 1 70 ? -27.375 3.019 -4.410 1.00 93.88 70 LEU A N 1
ATOM 551 C CA . LEU A 1 70 ? -28.147 2.036 -3.651 1.00 93.88 70 LEU A CA 1
ATOM 552 C C . LEU A 1 70 ? -27.638 1.913 -2.207 1.00 93.88 70 LEU A C 1
ATOM 554 O O . LEU A 1 70 ? -28.436 1.806 -1.276 1.00 93.88 70 LEU A O 1
ATOM 558 N N . TYR A 1 71 ? -26.321 1.962 -2.006 1.00 93.50 71 TYR A N 1
ATOM 559 C CA . TYR A 1 71 ? -25.700 1.925 -0.686 1.00 93.50 71 TYR A CA 1
ATOM 560 C C . TYR A 1 71 ? -26.022 3.183 0.131 1.00 93.50 71 TYR A C 1
ATOM 562 O O . TYR A 1 71 ? -26.363 3.075 1.310 1.00 93.50 71 TYR A O 1
ATOM 570 N N . TYR A 1 72 ? -25.955 4.365 -0.483 1.00 91.12 72 TYR A N 1
ATOM 571 C CA . TYR A 1 72 ? -26.216 5.631 0.196 1.00 91.12 72 TYR A CA 1
ATOM 572 C C . TYR A 1 72 ? -27.708 5.851 0.479 1.00 91.12 72 TYR A C 1
ATOM 574 O O . TYR A 1 72 ? -28.115 5.959 1.635 1.00 91.12 72 TYR A O 1
ATOM 582 N N . TYR A 1 73 ? -28.555 5.851 -0.552 1.00 90.56 73 TYR A N 1
ATOM 583 C CA . TYR A 1 73 ? -29.988 6.123 -0.401 1.00 90.56 73 TYR A CA 1
ATOM 584 C C . TYR A 1 73 ? -30.749 4.956 0.238 1.00 90.56 73 TYR A C 1
ATOM 586 O O . TYR A 1 73 ? -31.749 5.160 0.926 1.00 90.56 73 TYR A O 1
ATOM 594 N N . GLY A 1 74 ? -30.254 3.726 0.084 1.00 92.19 74 GLY A N 1
ATOM 595 C CA . GLY A 1 74 ? -30.818 2.545 0.733 1.00 92.19 74 GLY A CA 1
ATOM 596 C C . GLY A 1 74 ? -30.468 2.407 2.217 1.00 92.19 74 GLY A C 1
ATOM 597 O O . GLY A 1 74 ? -30.947 1.467 2.854 1.00 92.19 74 GLY A O 1
ATOM 598 N N . TRP A 1 75 ? -29.675 3.324 2.792 1.00 91.81 75 TRP A N 1
ATOM 599 C CA . TRP A 1 75 ? -29.149 3.210 4.156 1.00 91.81 75 TRP A CA 1
ATOM 600 C C . TRP A 1 75 ? -30.239 2.967 5.207 1.00 91.81 75 TRP A C 1
ATOM 602 O O . TRP A 1 75 ? -30.167 1.999 5.962 1.00 91.81 75 TRP A O 1
ATOM 612 N N . LYS A 1 76 ? -31.282 3.812 5.238 1.00 90.50 76 LYS A N 1
ATOM 613 C CA . LYS A 1 76 ? -32.392 3.691 6.205 1.00 90.50 76 LYS A CA 1
ATOM 614 C C . LYS A 1 76 ? -33.211 2.415 5.968 1.00 90.50 76 LYS A C 1
ATOM 616 O O . LYS A 1 76 ? -33.512 1.699 6.921 1.00 90.50 76 LYS A O 1
ATOM 621 N N . ALA A 1 77 ? -33.513 2.098 4.708 1.00 91.25 77 ALA A N 1
ATOM 622 C CA . ALA A 1 77 ? -34.317 0.932 4.333 1.00 91.25 77 ALA A CA 1
ATOM 623 C C . ALA A 1 77 ? -33.630 -0.402 4.677 1.00 91.25 77 ALA A C 1
ATOM 625 O O . ALA A 1 77 ? -34.284 -1.348 5.120 1.00 91.25 77 ALA A O 1
ATOM 626 N N . MET A 1 78 ? -32.306 -0.475 4.521 1.00 93.19 78 MET A N 1
ATOM 627 C CA . MET A 1 78 ? -31.525 -1.689 4.769 1.00 93.19 78 MET A CA 1
ATOM 628 C C . MET A 1 78 ? -30.877 -1.743 6.160 1.00 93.19 78 MET A C 1
ATOM 630 O O . MET A 1 78 ? -30.125 -2.670 6.452 1.00 93.19 78 MET A O 1
ATOM 634 N N . ASN A 1 79 ? -31.198 -0.816 7.071 1.00 88.25 79 ASN A N 1
ATOM 635 C CA . ASN A 1 79 ? -30.647 -0.844 8.431 1.00 88.25 79 ASN A CA 1
ATOM 636 C C . ASN A 1 79 ? -31.270 -1.936 9.329 1.00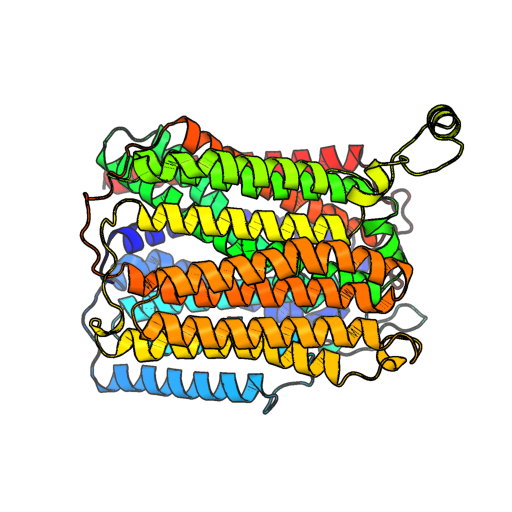 88.25 79 ASN A C 1
ATOM 638 O O . ASN A 1 79 ? -30.824 -2.177 10.452 1.00 88.25 79 ASN A O 1
ATOM 642 N N . ARG A 1 80 ? -32.318 -2.618 8.852 1.00 89.00 80 ARG A N 1
ATOM 643 C CA . ARG A 1 80 ? -33.046 -3.634 9.617 1.00 89.00 80 ARG A CA 1
ATOM 644 C C . ARG A 1 80 ? -32.201 -4.901 9.814 1.00 89.00 80 ARG A C 1
ATOM 646 O O . ARG A 1 80 ? -31.755 -5.533 8.859 1.00 89.00 80 ARG A O 1
ATOM 653 N N . ARG A 1 81 ? -32.060 -5.325 11.073 1.00 89.12 81 ARG A N 1
ATOM 654 C CA . ARG A 1 81 ? -31.254 -6.494 11.490 1.00 89.12 81 ARG A CA 1
ATOM 655 C C . ARG A 1 81 ? -32.078 -7.737 11.825 1.00 89.12 81 ARG A C 1
ATOM 657 O O . ARG A 1 81 ? -31.613 -8.632 12.526 1.00 89.12 81 ARG A O 1
ATOM 664 N N . THR A 1 82 ? -33.322 -7.794 11.355 1.00 91.56 82 THR A N 1
ATOM 665 C CA . THR A 1 82 ? -34.138 -9.004 11.492 1.00 91.56 82 THR A CA 1
ATOM 666 C C . THR A 1 82 ? -33.593 -10.075 10.552 1.00 91.56 82 THR A C 1
ATOM 668 O O . THR A 1 82 ? -33.541 -9.818 9.344 1.00 91.56 82 THR A O 1
ATOM 671 N N . PRO A 1 83 ? -33.196 -11.252 11.064 1.00 94.00 83 PRO A N 1
ATOM 672 C CA . PRO A 1 83 ? -32.653 -12.304 10.223 1.00 94.00 83 PRO A CA 1
ATOM 673 C C . PRO A 1 83 ? -33.655 -12.750 9.159 1.00 94.00 83 PRO A C 1
ATOM 675 O O . PRO A 1 83 ? -34.850 -12.859 9.431 1.00 94.00 83 PRO A O 1
ATOM 678 N N . PHE A 1 84 ? -33.159 -13.065 7.967 1.00 95.88 84 PHE A N 1
ATOM 679 C CA . PHE A 1 84 ? -33.959 -13.744 6.955 1.00 95.88 84 PHE A CA 1
ATOM 680 C C . PHE A 1 84 ? -34.331 -15.165 7.397 1.00 95.88 84 PHE A C 1
ATOM 682 O O . PHE A 1 84 ? -33.744 -15.731 8.331 1.00 95.88 84 PHE A O 1
ATOM 689 N N . SER A 1 85 ? -35.280 -15.774 6.678 1.00 96.88 85 SER A N 1
ATOM 690 C CA . SER A 1 85 ? -35.653 -17.170 6.900 1.00 96.88 85 SER A CA 1
ATOM 691 C C . SER A 1 85 ? -34.424 -18.094 6.796 1.00 96.88 85 SER A C 1
ATOM 693 O O . SER A 1 85 ? -33.456 -17.780 6.091 1.00 96.88 85 SER A O 1
ATOM 695 N N . PRO A 1 86 ? -34.413 -19.243 7.498 1.00 96.50 86 PRO A N 1
ATOM 696 C CA . PRO A 1 86 ? -33.310 -20.200 7.412 1.00 96.50 86 PRO A CA 1
ATOM 697 C C . PRO A 1 86 ? -32.962 -20.602 5.972 1.00 96.50 86 PRO A C 1
ATOM 699 O O . PRO A 1 86 ? -31.780 -20.684 5.650 1.00 96.50 86 PRO A O 1
ATOM 702 N N . ALA A 1 87 ? -33.968 -20.761 5.104 1.00 96.69 87 ALA A N 1
ATOM 703 C CA . ALA A 1 87 ? -33.783 -21.095 3.693 1.00 96.69 87 ALA A CA 1
ATOM 704 C C . ALA A 1 87 ? -33.006 -20.008 2.931 1.00 96.69 87 ALA A C 1
ATOM 706 O O . ALA A 1 87 ? -32.028 -20.316 2.257 1.00 96.69 87 ALA A O 1
ATOM 707 N N . VAL A 1 88 ? -33.369 -18.730 3.102 1.00 96.50 88 VAL A N 1
ATOM 708 C CA . VAL A 1 88 ? -32.671 -17.606 2.448 1.00 96.50 88 VAL A CA 1
ATOM 709 C C . VAL A 1 88 ? -31.229 -17.494 2.939 1.00 96.50 88 VAL A C 1
ATOM 711 O O . VAL A 1 88 ? -30.306 -17.354 2.140 1.00 96.50 88 VAL A O 1
ATOM 714 N N . ARG A 1 89 ? -31.005 -17.616 4.255 1.00 96.81 89 ARG A N 1
ATOM 715 C CA . ARG A 1 89 ? -29.646 -17.592 4.824 1.00 96.81 89 ARG A CA 1
ATOM 716 C C . ARG A 1 89 ? -28.796 -18.758 4.323 1.00 96.81 89 ARG A C 1
ATOM 718 O O . ARG A 1 89 ? -27.605 -18.580 4.087 1.00 96.81 89 ARG A O 1
ATOM 725 N N . MET A 1 90 ? -29.391 -19.941 4.167 1.00 96.69 90 MET A N 1
ATOM 726 C CA . MET A 1 90 ? -28.701 -21.086 3.579 1.00 96.69 90 MET A CA 1
ATOM 727 C C . MET A 1 90 ? -28.365 -20.827 2.108 1.00 96.69 90 MET A C 1
ATOM 729 O O . MET A 1 90 ? -27.235 -21.082 1.713 1.00 96.69 90 MET A O 1
ATOM 733 N N . GLY A 1 91 ? -29.285 -20.245 1.332 1.00 97.56 91 GLY A N 1
ATOM 734 C CA . GLY A 1 91 ? -29.043 -19.864 -0.062 1.00 97.56 91 GLY A CA 1
ATOM 735 C C . GLY A 1 91 ? -27.812 -18.969 -0.227 1.00 97.56 91 GLY A C 1
ATOM 736 O O . GLY A 1 91 ? -26.928 -19.285 -1.017 1.00 97.56 91 GLY A O 1
ATOM 737 N N . PHE A 1 92 ? -27.689 -17.916 0.589 1.00 97.81 92 PHE A N 1
ATOM 738 C CA . PHE A 1 92 ? -26.504 -17.048 0.590 1.00 97.81 92 PHE A CA 1
ATOM 739 C C . PHE A 1 92 ? -25.215 -17.780 0.981 1.00 97.81 92 PHE A C 1
ATOM 741 O O . PHE A 1 92 ? -24.180 -17.577 0.350 1.00 97.81 92 PHE A O 1
ATOM 748 N N . LYS A 1 93 ? -25.262 -18.671 1.979 1.00 97.19 93 LYS A N 1
ATOM 749 C CA . LYS A 1 93 ? -24.096 -19.480 2.367 1.00 97.19 93 LYS A CA 1
ATOM 750 C C . LYS A 1 93 ? -23.676 -20.469 1.285 1.00 97.19 93 LYS A C 1
ATOM 752 O O . LYS A 1 93 ? -22.482 -20.620 1.055 1.00 97.19 93 LYS A O 1
ATOM 757 N N . VAL A 1 94 ? -24.631 -21.121 0.621 1.00 97.81 94 VAL A N 1
ATOM 758 C CA . VAL A 1 94 ? -24.366 -22.028 -0.504 1.00 97.81 94 VAL A CA 1
ATOM 759 C C . VAL A 1 94 ? -23.765 -21.249 -1.670 1.00 97.81 94 VAL A C 1
ATOM 761 O O . VAL A 1 94 ? -22.748 -21.671 -2.208 1.00 97.81 94 VAL A O 1
ATOM 764 N N . ALA A 1 95 ? -24.315 -20.078 -2.002 1.00 97.81 95 ALA A N 1
ATOM 765 C CA . ALA A 1 95 ? -23.745 -19.196 -3.018 1.00 97.81 95 ALA A CA 1
ATOM 766 C C . ALA A 1 95 ? -22.326 -18.730 -2.643 1.00 97.81 95 ALA A C 1
ATOM 768 O O . ALA A 1 95 ? -21.430 -18.762 -3.480 1.00 97.81 95 ALA A O 1
ATOM 769 N N . GLY A 1 96 ? -22.093 -18.366 -1.378 1.00 97.62 96 GLY A N 1
ATOM 770 C CA . GLY A 1 96 ? -20.768 -18.012 -0.866 1.00 97.62 96 GLY A CA 1
ATOM 771 C C . GLY A 1 96 ? -19.771 -19.174 -0.924 1.00 97.62 96 GLY A C 1
ATOM 772 O O . GLY A 1 96 ? -18.642 -18.976 -1.363 1.00 97.62 96 GLY A O 1
ATOM 773 N N . ALA A 1 97 ? -20.179 -20.395 -0.552 1.00 97.94 97 ALA A N 1
ATOM 774 C CA . ALA A 1 97 ? -19.359 -21.605 -0.687 1.00 97.94 97 ALA A CA 1
ATOM 775 C C . ALA A 1 97 ? -19.031 -21.914 -2.151 1.00 97.94 97 ALA A C 1
ATOM 777 O O . ALA A 1 97 ? -17.881 -22.203 -2.469 1.00 97.94 97 ALA A O 1
ATOM 778 N N . ALA A 1 98 ? -20.027 -21.837 -3.036 1.00 98.00 98 ALA A N 1
ATOM 779 C CA . ALA A 1 98 ? -19.841 -22.048 -4.464 1.00 98.00 98 ALA A CA 1
ATOM 780 C C . ALA A 1 98 ? -18.868 -21.012 -5.041 1.00 98.00 98 ALA A C 1
ATOM 782 O O . ALA A 1 98 ? -17.915 -21.379 -5.720 1.00 98.00 98 ALA A O 1
ATOM 783 N N . MET A 1 99 ? -19.037 -19.733 -4.692 1.00 97.88 99 MET A N 1
ATOM 784 C CA . MET A 1 99 ? -18.126 -18.670 -5.111 1.00 97.88 99 MET A CA 1
ATOM 785 C C . MET A 1 99 ? -16.713 -18.861 -4.543 1.00 97.88 99 MET A C 1
ATOM 787 O O . MET A 1 99 ? -15.733 -18.585 -5.231 1.00 97.88 99 MET A O 1
ATOM 791 N N . LEU A 1 100 ? -16.573 -19.373 -3.317 1.00 97.69 100 LEU A N 1
ATOM 792 C CA . LEU A 1 100 ? -15.269 -19.710 -2.744 1.00 97.69 100 LEU A CA 1
ATOM 793 C C . LEU A 1 100 ? -14.608 -20.876 -3.494 1.00 97.69 100 LEU A C 1
ATOM 795 O O . LEU A 1 100 ? -13.418 -20.809 -3.782 1.00 97.69 100 LEU A O 1
ATOM 799 N N . ALA A 1 101 ? -15.368 -21.910 -3.861 1.00 97.44 101 ALA A N 1
ATOM 800 C CA . ALA A 1 101 ? -14.866 -23.004 -4.689 1.00 97.44 101 ALA A CA 1
ATOM 801 C C . ALA A 1 101 ? -14.414 -22.495 -6.067 1.00 97.44 101 ALA A C 1
ATOM 803 O O . ALA A 1 101 ? -13.312 -22.817 -6.500 1.00 97.44 101 ALA A O 1
ATOM 804 N N . VAL A 1 102 ? -15.206 -21.625 -6.706 1.00 97.12 102 VAL A N 1
ATOM 805 C CA . VAL A 1 102 ? -14.830 -20.927 -7.948 1.00 97.12 102 VAL A CA 1
ATOM 806 C C . VAL A 1 102 ? -13.553 -20.108 -7.751 1.00 97.12 102 VAL A C 1
ATOM 808 O O . VAL A 1 102 ? -12.657 -20.170 -8.585 1.00 97.12 102 VAL A O 1
ATOM 811 N N . THR A 1 103 ? -13.427 -19.394 -6.630 1.00 97.19 103 THR A N 1
ATOM 812 C CA . THR A 1 103 ? -12.223 -18.618 -6.295 1.00 97.19 103 THR A CA 1
ATOM 813 C C . THR A 1 103 ? -10.989 -19.515 -6.228 1.00 97.19 103 THR A C 1
ATOM 815 O O . THR A 1 103 ? -9.970 -19.188 -6.825 1.00 97.19 103 THR A O 1
ATOM 818 N N . LEU A 1 104 ? -11.076 -20.655 -5.534 1.00 95.94 104 LEU A N 1
ATOM 819 C CA . LEU A 1 104 ? -9.965 -21.600 -5.398 1.00 95.94 104 LEU A CA 1
ATOM 820 C C . LEU A 1 104 ? -9.614 -22.256 -6.737 1.00 95.94 104 LEU A C 1
ATOM 822 O O . LEU A 1 104 ? -8.440 -22.314 -7.094 1.00 95.94 104 LEU A O 1
ATOM 826 N N . LEU A 1 105 ? -10.617 -22.699 -7.501 1.00 96.00 105 LEU A N 1
ATOM 827 C CA . LEU A 1 105 ? -10.409 -23.267 -8.832 1.00 96.00 105 LEU A CA 1
ATOM 828 C C . LEU A 1 105 ? -9.733 -22.257 -9.763 1.00 96.00 105 LEU A C 1
ATOM 830 O O . LEU A 1 105 ? -8.768 -22.611 -10.430 1.00 96.00 105 LEU A O 1
ATOM 834 N N . PHE A 1 106 ? -10.180 -20.999 -9.770 1.00 95.94 106 PHE A N 1
ATOM 835 C CA . PHE A 1 106 ? -9.558 -19.947 -10.573 1.00 95.94 106 PHE A CA 1
ATOM 836 C C . PHE A 1 106 ? -8.126 -19.658 -10.115 1.00 95.94 106 PHE A C 1
ATOM 838 O O . PHE A 1 106 ? -7.228 -19.587 -10.946 1.00 95.94 106 PHE A O 1
ATOM 845 N N . PHE A 1 107 ? -7.893 -19.551 -8.802 1.00 94.31 107 PHE A N 1
ATOM 846 C CA . PHE A 1 107 ? -6.579 -19.266 -8.220 1.00 94.31 107 PHE A CA 1
ATOM 847 C C . PHE A 1 107 ? -5.524 -20.309 -8.609 1.00 94.31 107 PHE A C 1
ATOM 849 O O . PHE A 1 107 ? -4.401 -19.949 -8.959 1.00 94.31 107 PHE A O 1
ATOM 856 N N . PHE A 1 108 ? -5.899 -21.592 -8.621 1.00 93.12 108 PHE A N 1
ATOM 857 C CA . PHE A 1 108 ? -5.018 -22.694 -9.021 1.00 93.12 108 PHE A CA 1
ATOM 858 C C . PHE A 1 108 ? -5.016 -22.982 -10.533 1.00 93.12 108 PHE A C 1
ATOM 860 O O . PHE A 1 108 ? -4.452 -23.985 -10.959 1.00 93.12 108 PHE A O 1
ATOM 867 N N . GLY A 1 109 ? -5.612 -22.111 -11.357 1.00 92.38 109 GLY A N 1
ATOM 868 C CA . GLY A 1 109 ? -5.579 -22.237 -12.819 1.00 92.38 109 GLY A CA 1
ATOM 869 C C . GLY A 1 109 ? -6.514 -23.307 -13.390 1.00 92.38 109 GLY A C 1
ATOM 870 O O . GLY A 1 109 ? -6.300 -23.776 -14.501 1.00 92.38 109 GLY A O 1
ATOM 871 N N . GLY A 1 110 ? -7.555 -23.699 -12.653 1.00 91.81 110 GLY A N 1
ATOM 872 C CA . GLY A 1 110 ? -8.547 -24.680 -13.099 1.00 91.81 110 GLY A CA 1
ATOM 873 C C . GLY A 1 110 ? -9.473 -24.182 -14.215 1.00 91.81 110 GLY A C 1
ATOM 874 O O . GLY A 1 110 ? -10.062 -24.999 -14.915 1.00 91.81 110 GLY A O 1
ATOM 875 N N . PHE A 1 111 ? -9.621 -22.863 -14.389 1.00 93.62 111 PHE A N 1
ATOM 876 C CA . PHE A 1 111 ? -10.325 -22.247 -15.520 1.00 93.62 111 PHE A CA 1
ATOM 877 C C . PHE A 1 111 ? -9.899 -20.780 -15.711 1.00 93.62 111 PHE A C 1
ATOM 879 O O . PHE A 1 111 ? -9.288 -20.183 -14.824 1.00 93.62 111 PHE A O 1
ATOM 886 N N . GLY A 1 112 ? -10.286 -20.186 -16.843 1.00 88.00 112 GLY A N 1
ATOM 887 C CA . GLY A 1 112 ? -9.957 -18.807 -17.221 1.00 88.00 112 GLY A CA 1
ATOM 888 C C . GLY A 1 112 ? -8.926 -18.745 -18.353 1.00 88.00 112 GLY A C 1
ATOM 889 O O . GLY A 1 112 ? -8.391 -19.784 -18.739 1.00 88.00 112 GLY A O 1
ATOM 890 N N . PRO A 1 113 ? -8.672 -17.552 -18.920 1.00 88.56 113 PRO A N 1
ATOM 891 C CA . PRO A 1 113 ? -7.622 -17.396 -19.916 1.00 88.56 113 PRO A CA 1
ATOM 892 C C . PRO A 1 113 ? -6.247 -17.675 -19.302 1.00 88.56 113 PRO A C 1
ATOM 894 O O . PRO A 1 113 ? -6.056 -17.557 -18.083 1.00 88.56 113 PRO A O 1
ATOM 897 N N . ASP A 1 114 ? -5.289 -18.037 -20.154 1.00 89.62 114 ASP A N 1
ATOM 898 C CA . ASP A 1 114 ? -3.901 -18.100 -19.719 1.00 89.62 114 ASP A CA 1
ATOM 899 C C . ASP A 1 114 ? -3.437 -16.695 -19.327 1.00 89.62 114 ASP A C 1
ATOM 901 O O . ASP A 1 114 ? -3.712 -15.713 -20.024 1.00 89.62 114 ASP A O 1
ATOM 905 N N . MET A 1 115 ? -2.843 -16.606 -18.143 1.00 92.94 115 MET A N 1
ATOM 906 C CA . MET A 1 115 ? -2.486 -15.345 -17.512 1.00 92.94 115 MET A CA 1
ATOM 907 C C . MET A 1 115 ? -1.391 -15.563 -16.483 1.00 92.94 115 MET A C 1
ATOM 909 O O . MET A 1 115 ? -1.247 -16.646 -15.899 1.00 92.94 115 MET A O 1
ATOM 913 N N . ARG A 1 116 ? -0.657 -14.497 -16.204 1.00 92.12 116 ARG A N 1
ATOM 914 C CA . ARG A 1 116 ? 0.397 -14.467 -15.208 1.00 92.12 116 ARG A CA 1
ATOM 915 C C . ARG A 1 116 ? -0.161 -14.771 -13.805 1.00 92.12 116 ARG A C 1
ATOM 917 O O . ARG A 1 116 ? -1.284 -14.372 -13.463 1.00 92.12 116 ARG A O 1
ATOM 924 N N . PRO A 1 117 ? 0.620 -15.458 -12.950 1.00 90.75 117 PRO A N 1
ATOM 925 C CA . PRO A 1 117 ? 0.180 -15.826 -11.602 1.00 90.75 117 PRO A CA 1
ATOM 926 C C . PRO A 1 117 ? -0.214 -14.639 -10.711 1.00 90.75 117 PRO A C 1
ATOM 928 O O . PRO A 1 117 ? -1.110 -14.765 -9.875 1.00 90.75 117 PRO A O 1
ATOM 931 N N . ASP A 1 118 ? 0.433 -13.486 -10.880 1.00 90.50 118 ASP A N 1
ATOM 932 C CA . ASP A 1 118 ? 0.119 -12.245 -10.170 1.00 90.50 118 ASP A CA 1
ATOM 933 C C . ASP A 1 118 ? -1.247 -11.690 -10.593 1.00 90.50 118 ASP A C 1
ATOM 935 O O . ASP A 1 118 ? -2.056 -11.376 -9.719 1.00 90.50 118 ASP A O 1
ATOM 939 N N . THR A 1 119 ? -1.554 -11.647 -11.897 1.00 94.69 119 THR A N 1
ATOM 940 C CA . THR A 1 119 ? -2.874 -11.234 -12.412 1.00 94.69 119 THR A CA 1
ATOM 941 C C . THR A 1 119 ? -3.977 -12.133 -11.861 1.00 94.69 119 THR A C 1
ATOM 943 O O . THR A 1 119 ? -4.986 -11.657 -11.329 1.00 94.69 119 THR A O 1
ATOM 946 N N . ARG A 1 120 ? -3.757 -13.451 -11.913 1.00 95.31 120 ARG A N 1
ATOM 947 C CA . ARG A 1 120 ? -4.691 -14.448 -11.378 1.00 95.31 120 ARG A CA 1
ATOM 948 C C . ARG A 1 120 ? -4.922 -14.261 -9.882 1.00 95.31 120 ARG A C 1
ATOM 950 O O . ARG A 1 120 ? -6.068 -14.266 -9.426 1.00 95.31 120 ARG A O 1
ATOM 957 N N . SER A 1 121 ? -3.848 -14.056 -9.120 1.00 93.44 121 SER A N 1
ATOM 958 C CA . SER A 1 121 ? -3.915 -13.809 -7.676 1.00 93.44 121 SER A CA 1
ATOM 959 C C . SER A 1 121 ? -4.663 -12.514 -7.363 1.00 93.44 121 SER A C 1
ATOM 961 O O . SER A 1 121 ? -5.518 -12.504 -6.480 1.00 93.44 121 SER A O 1
ATOM 963 N N . PHE A 1 122 ? -4.406 -11.443 -8.115 1.00 95.12 122 PHE A N 1
ATOM 964 C CA . PHE A 1 122 ? -5.077 -10.154 -7.962 1.00 95.12 122 PHE A CA 1
ATOM 965 C C . PHE A 1 122 ? -6.596 -10.283 -8.140 1.00 95.12 122 PHE A C 1
ATOM 967 O O . PHE A 1 122 ? -7.356 -9.903 -7.249 1.00 95.12 122 PHE A O 1
ATOM 974 N N . ILE A 1 123 ? -7.045 -10.904 -9.236 1.00 96.12 123 ILE A N 1
ATOM 975 C CA . ILE A 1 123 ? -8.472 -11.137 -9.518 1.00 96.12 123 ILE A CA 1
ATOM 976 C C . ILE A 1 123 ? -9.105 -12.040 -8.447 1.00 96.12 123 ILE A C 1
ATOM 978 O O . ILE A 1 123 ? -10.176 -11.734 -7.916 1.00 96.12 123 ILE A O 1
ATOM 982 N N . SER A 1 124 ? -8.427 -13.130 -8.077 1.00 96.50 124 SER A N 1
ATOM 983 C CA . SER A 1 124 ? -8.925 -14.069 -7.063 1.00 96.50 124 SER A CA 1
ATOM 984 C C . SER A 1 124 ? -9.142 -13.386 -5.715 1.00 96.50 124 SER A C 1
ATOM 986 O O . SER A 1 124 ? -10.194 -13.542 -5.097 1.00 96.50 124 SER A O 1
ATOM 988 N N . LEU A 1 125 ? -8.148 -12.622 -5.254 1.00 94.94 125 LEU A N 1
ATOM 989 C CA . LEU A 1 125 ? -8.119 -12.055 -3.908 1.00 94.94 125 LEU A CA 1
ATOM 990 C C . LEU A 1 125 ? -8.939 -10.774 -3.774 1.00 94.94 125 LEU A C 1
ATOM 992 O O . LEU A 1 125 ? -9.408 -10.481 -2.675 1.00 94.94 125 LEU A O 1
ATOM 996 N N . LEU A 1 126 ? -9.117 -10.018 -4.860 1.00 95.94 126 LEU A N 1
ATOM 997 C CA . LEU A 1 126 ? -9.770 -8.710 -4.809 1.00 95.94 126 LEU A CA 1
ATOM 998 C C . LEU A 1 126 ? -11.157 -8.691 -5.444 1.00 95.94 126 LEU A C 1
ATOM 1000 O O . LEU A 1 126 ? -11.930 -7.789 -5.129 1.00 95.94 126 LEU A O 1
ATOM 1004 N N . TYR A 1 127 ? -11.504 -9.662 -6.297 1.00 96.25 127 TYR A N 1
ATOM 1005 C CA . TYR A 1 127 ? -12.838 -9.739 -6.908 1.00 96.25 127 TYR A CA 1
ATOM 1006 C C . TYR A 1 127 ? -13.624 -10.924 -6.349 1.00 96.25 127 TYR A C 1
ATOM 1008 O O . TYR A 1 127 ? -14.688 -10.751 -5.752 1.00 96.25 127 TYR A O 1
ATOM 1016 N N . PHE A 1 128 ? -13.089 -12.136 -6.496 1.00 97.50 128 PHE A N 1
ATOM 1017 C CA . PHE A 1 128 ? -13.847 -13.353 -6.203 1.00 97.50 128 PHE A CA 1
ATOM 1018 C C . PHE A 1 128 ? -13.939 -13.663 -4.710 1.00 97.50 128 PHE A C 1
ATOM 1020 O O . PHE A 1 128 ? -15.037 -13.913 -4.205 1.00 97.50 128 PHE A O 1
ATOM 1027 N N . LEU A 1 129 ? -12.825 -13.564 -3.980 1.00 97.38 129 LEU A N 1
ATOM 1028 C CA . LEU A 1 129 ? -12.805 -13.799 -2.540 1.00 97.38 129 LEU A CA 1
ATOM 1029 C C . LEU A 1 129 ? -13.698 -12.804 -1.776 1.00 97.38 129 LEU A C 1
ATOM 1031 O O . LEU A 1 129 ? -14.500 -13.261 -0.957 1.00 97.38 129 LEU A O 1
ATOM 1035 N N . PRO A 1 130 ? -13.657 -11.478 -2.031 1.00 97.69 130 PRO A N 1
ATOM 1036 C CA . PRO A 1 130 ? -14.544 -10.546 -1.345 1.00 97.69 130 PRO A CA 1
ATOM 1037 C C . PRO A 1 130 ? -16.015 -10.810 -1.663 1.00 97.69 130 PRO A C 1
ATOM 1039 O O . PRO A 1 130 ? -16.834 -10.753 -0.749 1.00 97.69 130 PRO A O 1
ATOM 1042 N N . MET A 1 131 ? -16.355 -11.183 -2.903 1.00 97.94 131 MET A N 1
ATOM 1043 C CA . MET A 1 131 ? -17.717 -11.597 -3.257 1.00 97.94 131 MET A CA 1
ATOM 1044 C C . MET A 1 131 ? -18.148 -12.845 -2.471 1.00 97.94 131 MET A C 1
ATOM 1046 O O . MET A 1 131 ? -19.225 -12.855 -1.874 1.00 97.94 131 MET A O 1
ATOM 1050 N N . ALA A 1 132 ? -17.299 -13.876 -2.407 1.00 97.88 132 ALA A N 1
ATOM 1051 C CA . ALA A 1 132 ? -17.579 -15.100 -1.658 1.00 97.88 132 ALA A CA 1
ATOM 1052 C C . ALA A 1 132 ? -17.816 -14.819 -0.165 1.00 97.88 132 ALA A C 1
ATOM 1054 O O . ALA A 1 132 ? -18.808 -15.273 0.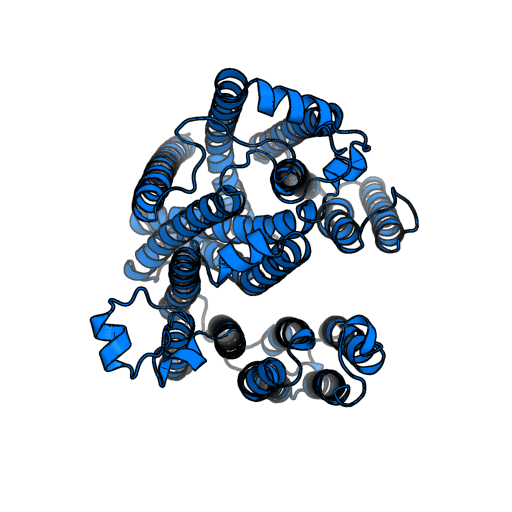411 1.00 97.88 132 ALA A O 1
ATOM 1055 N N . LEU A 1 133 ? -16.940 -14.018 0.451 1.00 96.75 133 LEU A N 1
ATOM 1056 C CA . LEU A 1 133 ? -17.064 -13.605 1.850 1.00 96.75 133 LEU A CA 1
ATOM 1057 C C . LEU A 1 133 ? -18.294 -12.721 2.074 1.00 96.75 133 LEU A C 1
ATOM 1059 O O . LEU A 1 133 ? -18.999 -12.901 3.066 1.00 96.75 133 LEU A O 1
ATOM 1063 N N . GLY A 1 134 ? -18.575 -11.803 1.149 1.00 96.31 134 GLY A N 1
ATOM 1064 C CA . GLY A 1 134 ? -19.743 -10.933 1.176 1.00 96.31 134 GLY A CA 1
ATOM 1065 C C . GLY A 1 134 ? -21.039 -11.733 1.186 1.00 96.31 134 GLY A C 1
ATOM 1066 O O . GLY A 1 134 ? -21.875 -11.516 2.055 1.00 96.31 134 GLY A O 1
ATOM 1067 N N . LEU A 1 135 ? -21.176 -12.714 0.291 1.00 97.75 135 LEU A N 1
ATOM 1068 C CA . LEU A 1 135 ? -22.324 -13.625 0.265 1.00 97.75 135 LEU A CA 1
ATOM 1069 C C . LEU A 1 135 ? -22.425 -14.441 1.560 1.00 97.75 135 LEU A C 1
ATOM 1071 O O . LEU A 1 135 ? -23.506 -14.578 2.126 1.00 97.75 135 LEU A O 1
ATOM 1075 N N . TRP A 1 136 ? -21.295 -14.926 2.078 1.00 96.19 136 TRP A N 1
ATOM 1076 C CA . TRP A 1 136 ? -21.256 -15.757 3.282 1.00 96.19 136 TRP A CA 1
ATOM 1077 C C . TRP A 1 136 ? -21.766 -15.049 4.547 1.00 96.19 136 TRP A C 1
ATOM 1079 O O . TRP A 1 136 ? -22.384 -15.681 5.411 1.00 96.19 136 TRP A O 1
ATOM 1089 N N . ILE A 1 137 ? -21.501 -13.745 4.685 1.00 94.19 137 ILE A N 1
ATOM 1090 C CA . ILE A 1 137 ? -21.878 -12.973 5.880 1.00 94.19 137 ILE A CA 1
ATOM 1091 C C . ILE A 1 137 ? -23.330 -12.471 5.860 1.00 94.19 137 ILE A C 1
ATOM 1093 O O . ILE A 1 137 ? -23.816 -12.003 6.897 1.00 94.19 137 ILE A O 1
ATOM 1097 N N . VAL A 1 138 ? -24.035 -12.563 4.725 1.00 96.19 138 VAL A N 1
ATOM 1098 C CA . VAL A 1 138 ? -25.421 -12.086 4.600 1.00 96.19 138 VAL A CA 1
ATOM 1099 C C . VAL A 1 138 ? -26.354 -12.929 5.466 1.00 96.19 138 VAL A C 1
ATOM 1101 O O . VAL A 1 138 ? -26.471 -14.146 5.327 1.00 96.19 138 VAL A O 1
ATOM 1104 N N . LYS A 1 139 ? -27.068 -12.254 6.368 1.00 94.94 139 LYS A N 1
ATOM 1105 C CA . LYS A 1 139 ? -28.056 -12.883 7.257 1.00 94.94 139 LYS A CA 1
ATOM 1106 C C . LYS A 1 139 ? -29.341 -12.079 7.445 1.00 94.94 139 LYS A C 1
ATOM 1108 O O . LYS A 1 139 ? -30.328 -12.645 7.904 1.00 94.94 139 LYS A O 1
ATOM 1113 N N . ASP A 1 140 ? -29.306 -10.791 7.129 1.00 95.12 140 ASP A N 1
ATOM 1114 C CA . ASP A 1 140 ? -30.359 -9.787 7.281 1.00 95.12 140 ASP A CA 1
ATOM 1115 C C . ASP A 1 140 ? -30.156 -8.692 6.210 1.00 95.12 140 ASP A C 1
ATOM 1117 O O . ASP A 1 140 ? -29.207 -8.762 5.418 1.00 95.12 140 ASP A O 1
ATOM 1121 N N . LEU A 1 141 ? -31.033 -7.681 6.174 1.00 94.69 141 LEU A N 1
ATOM 1122 C CA . LEU A 1 141 ? -30.928 -6.574 5.212 1.00 94.69 141 LEU A CA 1
ATOM 1123 C C . LEU A 1 141 ? -29.645 -5.756 5.398 1.00 94.69 141 LEU A C 1
ATOM 1125 O O . LEU A 1 141 ? -29.058 -5.318 4.411 1.00 94.69 141 LEU A O 1
ATOM 1129 N N . LYS A 1 142 ? -29.146 -5.627 6.633 1.00 93.25 142 LYS A N 1
ATOM 1130 C CA . LYS A 1 142 ? -27.861 -4.963 6.884 1.00 93.25 142 LYS A CA 1
ATOM 1131 C C . LYS A 1 142 ? -26.691 -5.745 6.277 1.00 93.25 142 LYS A C 1
ATOM 1133 O O . LYS A 1 142 ? -25.747 -5.146 5.773 1.00 93.25 142 LYS A O 1
ATOM 1138 N N . GLY A 1 143 ? -26.757 -7.075 6.271 1.00 94.56 143 GLY A N 1
ATOM 1139 C CA . GLY A 1 143 ? -25.813 -7.933 5.558 1.00 94.56 143 GLY A CA 1
ATOM 1140 C C . GLY A 1 143 ? -25.829 -7.695 4.046 1.00 94.56 143 GLY A C 1
ATOM 1141 O O . GLY A 1 143 ? -24.764 -7.596 3.443 1.00 94.56 143 GLY A O 1
ATOM 1142 N N . VAL A 1 144 ? -27.014 -7.535 3.444 1.00 96.00 144 VAL A N 1
ATOM 1143 C CA . VAL A 1 144 ? -27.152 -7.175 2.016 1.00 96.00 144 VAL A CA 1
ATOM 1144 C C . VAL A 1 144 ? -26.545 -5.800 1.739 1.00 96.00 144 VAL A C 1
ATOM 1146 O O . VAL A 1 144 ? -25.824 -5.626 0.762 1.00 96.00 144 VAL A O 1
ATOM 1149 N N . HIS A 1 145 ? -26.768 -4.838 2.632 1.00 95.25 145 HIS A N 1
ATOM 1150 C CA . HIS A 1 145 ? -26.173 -3.508 2.532 1.00 95.25 145 HIS A CA 1
ATOM 1151 C C . HIS A 1 145 ? -24.640 -3.556 2.523 1.00 95.25 145 HIS A C 1
ATOM 1153 O O . HIS A 1 145 ? -24.012 -2.936 1.670 1.00 95.25 145 HIS A O 1
ATOM 1159 N N . ILE A 1 146 ? -24.036 -4.363 3.402 1.00 95.31 146 ILE A N 1
ATOM 1160 C CA . ILE A 1 146 ? -22.582 -4.595 3.410 1.00 95.31 146 ILE A CA 1
ATOM 1161 C C . ILE A 1 146 ? -22.122 -5.261 2.105 1.00 95.31 146 ILE A C 1
ATOM 1163 O O . ILE A 1 146 ? -21.103 -4.852 1.553 1.00 95.31 146 ILE A O 1
ATOM 1167 N N . LEU A 1 147 ? -22.869 -6.242 1.583 1.00 96.88 147 LEU A N 1
ATOM 1168 C CA . LEU A 1 147 ? -22.561 -6.877 0.297 1.00 96.88 147 LEU A CA 1
ATOM 1169 C C . LEU A 1 147 ? -22.551 -5.857 -0.853 1.00 96.88 147 LEU A C 1
ATOM 1171 O O . LEU A 1 147 ? -21.637 -5.892 -1.668 1.00 96.88 147 LEU A O 1
ATOM 1175 N N . ILE A 1 148 ? -23.495 -4.912 -0.894 1.00 96.81 148 ILE A N 1
ATOM 1176 C CA . ILE A 1 148 ? -23.499 -3.833 -1.899 1.00 96.81 148 ILE A CA 1
ATOM 1177 C C . ILE A 1 148 ? -22.222 -2.988 -1.788 1.00 96.81 148 ILE A C 1
ATOM 1179 O O . ILE A 1 148 ? -21.599 -2.689 -2.803 1.00 96.81 148 ILE A O 1
ATOM 1183 N N . GLY A 1 149 ? -21.788 -2.660 -0.567 1.00 95.56 149 GLY A N 1
ATOM 1184 C CA . GLY A 1 149 ? -20.514 -1.970 -0.340 1.00 95.56 149 GLY A CA 1
ATOM 1185 C C . GLY A 1 149 ? -19.294 -2.783 -0.799 1.00 95.56 149 GLY A C 1
ATOM 1186 O O . GLY A 1 149 ? -18.337 -2.219 -1.325 1.00 95.56 149 GLY A O 1
ATOM 1187 N N . ILE A 1 150 ? -19.324 -4.112 -0.661 1.00 96.94 150 ILE A N 1
ATOM 1188 C CA . ILE A 1 150 ? -18.277 -5.002 -1.191 1.00 96.94 150 ILE A CA 1
ATOM 1189 C C . ILE A 1 150 ? -18.274 -4.975 -2.723 1.00 96.94 150 ILE A C 1
ATOM 1191 O O . ILE A 1 150 ? -17.216 -4.791 -3.319 1.00 96.94 150 ILE A O 1
ATOM 1195 N N . VAL A 1 151 ? -19.440 -5.096 -3.363 1.00 97.31 151 VAL A N 1
ATOM 1196 C CA . VAL A 1 151 ? -19.567 -5.039 -4.830 1.00 97.31 151 VAL A CA 1
ATOM 1197 C C . VAL A 1 151 ? -19.104 -3.689 -5.375 1.00 97.31 151 VAL A C 1
ATOM 1199 O O . VAL A 1 151 ? -18.391 -3.658 -6.374 1.00 97.31 151 VAL A O 1
ATOM 1202 N N . LEU A 1 152 ? -19.415 -2.590 -4.681 1.00 95.69 152 LEU A N 1
ATOM 1203 C CA . LEU A 1 152 ? -18.905 -1.257 -5.002 1.00 95.69 152 LEU A CA 1
ATOM 1204 C C . LEU A 1 152 ? -17.366 -1.231 -5.043 1.00 95.69 152 LEU A C 1
ATOM 1206 O O . LEU A 1 152 ? -16.782 -0.727 -5.998 1.00 95.69 152 LEU A O 1
ATOM 1210 N N . ASN A 1 153 ? -16.702 -1.819 -4.044 1.00 95.12 153 ASN A N 1
ATOM 1211 C CA . ASN A 1 153 ? -15.237 -1.886 -4.004 1.00 95.12 153 ASN A CA 1
ATOM 1212 C C . ASN A 1 153 ? -14.658 -2.811 -5.088 1.00 95.12 153 ASN A C 1
ATOM 1214 O O . ASN A 1 153 ? -13.611 -2.498 -5.658 1.00 95.12 153 ASN A O 1
ATOM 1218 N N . ILE A 1 154 ? -15.331 -3.924 -5.403 1.00 97.25 154 ILE A N 1
ATOM 1219 C CA . ILE A 1 154 ? -14.939 -4.810 -6.511 1.00 97.25 154 ILE A CA 1
ATOM 1220 C C . ILE A 1 154 ? -15.003 -4.043 -7.838 1.00 97.25 154 ILE A C 1
ATOM 1222 O O . ILE A 1 154 ? -14.032 -4.062 -8.595 1.00 97.25 154 ILE A O 1
ATOM 1226 N N . ALA A 1 155 ? -16.099 -3.320 -8.092 1.00 96.75 155 ALA A N 1
ATOM 1227 C CA . ALA A 1 155 ? -16.267 -2.506 -9.293 1.00 96.75 155 ALA A CA 1
ATOM 1228 C C . ALA A 1 155 ? -15.181 -1.423 -9.395 1.00 96.75 155 ALA A C 1
ATOM 1230 O O . ALA A 1 155 ? -14.485 -1.363 -10.407 1.00 96.75 155 ALA A O 1
ATOM 1231 N N . GLY A 1 156 ? -14.943 -0.653 -8.327 1.00 94.75 156 GLY A N 1
ATOM 1232 C CA . GLY A 1 156 ? -13.878 0.357 -8.297 1.00 94.75 156 GLY A CA 1
ATOM 1233 C C . GLY A 1 156 ? -12.477 -0.230 -8.528 1.00 94.75 156 GLY A C 1
ATOM 1234 O O . GLY A 1 156 ? -11.664 0.338 -9.261 1.00 94.75 156 GLY A O 1
ATOM 1235 N N . THR A 1 157 ? -12.193 -1.418 -7.982 1.00 96.00 157 THR A N 1
ATOM 1236 C CA . THR A 1 157 ? -10.908 -2.109 -8.204 1.00 96.00 157 THR A CA 1
ATOM 1237 C C . THR A 1 157 ? -10.775 -2.612 -9.647 1.00 96.00 157 THR A C 1
ATOM 1239 O O . THR A 1 157 ? -9.680 -2.577 -10.211 1.00 96.00 157 THR A O 1
ATOM 1242 N N . ALA A 1 158 ? -11.870 -3.044 -10.276 1.00 96.56 158 ALA A N 1
ATOM 1243 C CA . ALA A 1 158 ? -11.895 -3.453 -11.680 1.00 96.56 158 ALA A CA 1
ATOM 1244 C C . ALA A 1 158 ? -11.722 -2.266 -12.645 1.00 96.56 158 ALA A C 1
ATOM 1246 O O . ALA A 1 158 ? -10.924 -2.352 -13.580 1.00 96.56 158 ALA A O 1
ATOM 1247 N N . ILE A 1 159 ? -12.372 -1.129 -12.372 1.00 95.31 159 ILE A N 1
ATOM 1248 C CA . ILE A 1 159 ? -12.170 0.139 -13.099 1.00 95.31 159 ILE A CA 1
ATOM 1249 C C . ILE A 1 159 ? -10.698 0.554 -13.022 1.00 95.31 159 ILE A C 1
ATOM 1251 O O . ILE A 1 159 ? -10.068 0.863 -14.035 1.00 95.31 159 ILE A O 1
ATOM 1255 N N . MET A 1 160 ? -10.118 0.502 -11.819 1.00 95.44 160 MET A N 1
ATOM 1256 C CA . MET A 1 160 ? -8.709 0.814 -11.606 1.00 95.44 160 MET A CA 1
ATOM 1257 C C . MET A 1 160 ? -7.786 -0.136 -12.387 1.00 95.44 160 MET A C 1
ATOM 1259 O O . MET A 1 160 ? -6.845 0.344 -13.019 1.00 95.44 160 MET A O 1
ATOM 1263 N N . GLN A 1 161 ? -8.035 -1.452 -12.378 1.00 96.38 161 GLN A N 1
ATOM 1264 C CA . GLN A 1 161 ? -7.250 -2.424 -13.155 1.00 96.38 161 GLN A CA 1
ATOM 1265 C C . GLN A 1 161 ? -7.309 -2.120 -14.654 1.00 96.38 161 GLN A C 1
ATOM 1267 O O . GLN A 1 161 ? -6.270 -2.093 -15.307 1.00 96.38 161 GLN A O 1
ATOM 1272 N N . ALA A 1 162 ? -8.494 -1.839 -15.195 1.00 96.00 162 ALA A N 1
ATOM 1273 C CA . ALA A 1 162 ? -8.655 -1.494 -16.604 1.00 96.00 162 ALA A CA 1
ATOM 1274 C C . ALA A 1 162 ? -7.914 -0.194 -16.973 1.00 96.00 162 ALA A C 1
ATOM 1276 O O . ALA A 1 162 ? -7.216 -0.147 -17.985 1.00 96.00 162 ALA A O 1
ATOM 1277 N N . ALA A 1 163 ? -7.961 0.834 -16.119 1.00 94.38 163 ALA A N 1
ATOM 1278 C CA . ALA A 1 163 ? -7.158 2.046 -16.305 1.00 94.38 163 ALA A CA 1
ATOM 1279 C C . ALA A 1 163 ? -5.643 1.773 -16.246 1.00 94.38 163 ALA A C 1
ATOM 1281 O O . ALA A 1 163 ? -4.872 2.330 -17.028 1.00 94.38 163 ALA A O 1
ATOM 1282 N N . ASN A 1 164 ? -5.207 0.910 -15.326 1.00 95.56 164 ASN A N 1
ATOM 1283 C CA . ASN A 1 164 ? -3.798 0.539 -15.167 1.00 95.56 164 ASN A CA 1
ATOM 1284 C C . ASN A 1 164 ? -3.271 -0.315 -16.295 1.00 95.56 164 ASN A C 1
ATOM 1286 O O . ASN A 1 164 ? -2.106 -0.192 -16.648 1.00 95.56 164 ASN A O 1
ATOM 1290 N N . SER A 1 165 ? -4.130 -1.140 -16.865 1.00 96.62 165 SER A N 1
ATOM 1291 C CA . SER A 1 165 ? -3.834 -1.891 -18.062 1.00 96.62 165 SER A CA 1
ATOM 1292 C C . SER A 1 165 ? -3.484 -0.951 -19.220 1.00 96.62 165 SER A C 1
ATOM 1294 O O . SER A 1 165 ? -2.389 -1.047 -19.771 1.00 96.62 165 SER A O 1
ATOM 1296 N N . MET A 1 166 ? -4.330 0.046 -19.503 1.00 95.81 166 MET A N 1
ATOM 1297 C CA . MET A 1 166 ? -4.057 1.048 -20.542 1.00 95.81 166 MET A CA 1
ATOM 1298 C C . MET A 1 166 ? -2.782 1.857 -20.248 1.00 95.81 166 MET A C 1
ATOM 1300 O O . MET A 1 166 ? -1.944 2.037 -21.130 1.00 95.81 166 MET A O 1
ATOM 1304 N N . ALA A 1 167 ? -2.589 2.303 -19.002 1.00 94.19 167 ALA A N 1
ATOM 1305 C CA . ALA A 1 167 ? -1.392 3.050 -18.608 1.00 94.19 167 ALA A CA 1
ATOM 1306 C C . ALA A 1 167 ? -0.105 2.203 -18.677 1.00 94.19 167 ALA A C 1
ATOM 1308 O O . ALA A 1 167 ? 0.938 2.698 -19.106 1.00 94.19 167 ALA A O 1
ATOM 1309 N N . GLY A 1 168 ? -0.180 0.934 -18.270 1.00 95.44 168 GLY A N 1
ATOM 1310 C CA . GLY A 1 168 ? 0.917 -0.028 -18.329 1.00 95.44 168 GLY A CA 1
ATOM 1311 C C . GLY A 1 168 ? 1.299 -0.373 -19.763 1.00 95.44 168 GLY A C 1
ATOM 1312 O O . GLY A 1 168 ? 2.486 -0.444 -20.071 1.00 95.44 168 GLY A O 1
ATOM 1313 N N . PHE A 1 169 ? 0.322 -0.471 -20.668 1.00 96.81 169 PHE A N 1
ATOM 1314 C CA . PHE A 1 169 ? 0.562 -0.727 -22.087 1.00 96.81 169 PHE A CA 1
ATOM 1315 C C . PHE A 1 169 ? 1.352 0.399 -22.752 1.00 96.81 169 PHE A C 1
ATOM 1317 O O . PHE A 1 169 ? 2.250 0.140 -23.542 1.00 96.81 169 PHE A O 1
ATOM 1324 N N . MET A 1 170 ? 1.092 1.656 -22.386 1.00 95.56 170 MET A N 1
ATOM 1325 C CA . MET A 1 170 ? 1.872 2.784 -22.904 1.00 95.56 170 MET A CA 1
ATOM 1326 C C . MET A 1 170 ? 3.369 2.700 -22.535 1.00 95.56 170 MET A C 1
ATOM 1328 O O . MET A 1 170 ? 4.199 3.300 -23.212 1.00 95.56 170 MET A O 1
ATOM 1332 N N . MET A 1 171 ? 3.717 2.003 -21.448 1.00 94.69 171 MET A N 1
ATOM 1333 C CA . MET A 1 171 ? 5.101 1.787 -21.000 1.00 94.69 171 MET A CA 1
ATOM 1334 C C . MET A 1 171 ? 5.666 0.420 -21.415 1.00 94.69 171 MET A C 1
ATOM 1336 O O . MET A 1 171 ? 6.868 0.272 -21.574 1.00 94.69 171 MET A O 1
ATOM 1340 N N . SER A 1 172 ? 4.817 -0.591 -21.554 1.00 94.62 172 SER A N 1
ATOM 1341 C CA . SER A 1 172 ? 5.198 -1.974 -21.849 1.00 94.62 172 SER A CA 1
ATOM 1342 C C . SER A 1 172 ? 4.315 -2.543 -22.959 1.00 94.62 172 SER A C 1
ATOM 1344 O O . SER A 1 172 ? 3.558 -3.488 -22.724 1.00 94.62 172 SER A O 1
ATOM 1346 N N . PRO A 1 173 ? 4.324 -1.935 -24.158 1.00 94.69 173 PRO A N 1
ATOM 1347 C CA . PRO A 1 173 ? 3.436 -2.387 -25.209 1.00 94.69 173 PRO A CA 1
ATOM 1348 C C . PRO A 1 173 ? 3.806 -3.797 -25.656 1.00 94.69 173 PRO A C 1
ATOM 1350 O O . PRO A 1 173 ? 4.975 -4.172 -25.723 1.00 94.69 173 PRO A O 1
ATOM 1353 N N . VAL A 1 174 ? 2.781 -4.571 -25.991 1.00 93.25 174 VAL A N 1
ATOM 1354 C CA . VAL A 1 174 ? 2.897 -5.944 -26.489 1.00 93.25 174 VAL A CA 1
ATOM 1355 C C . VAL A 1 174 ? 2.018 -6.110 -27.721 1.00 93.25 174 VAL A C 1
ATOM 1357 O O . VAL A 1 174 ? 1.020 -5.408 -27.873 1.00 93.25 174 VAL A O 1
ATOM 1360 N N . GLY A 1 175 ? 2.378 -7.033 -28.614 1.00 92.12 175 GLY A N 1
ATOM 1361 C CA . GLY A 1 175 ? 1.603 -7.281 -29.834 1.00 92.12 175 GLY A CA 1
ATOM 1362 C C . GLY A 1 175 ? 1.649 -6.132 -30.847 1.00 92.12 175 GLY A C 1
ATOM 1363 O O . GLY A 1 175 ? 0.694 -5.957 -31.598 1.00 92.12 175 GLY A O 1
ATOM 1364 N N . ILE A 1 176 ? 2.729 -5.346 -30.858 1.00 91.38 176 ILE A N 1
ATOM 1365 C CA . ILE A 1 176 ? 2.975 -4.289 -31.846 1.00 91.38 176 ILE A CA 1
ATOM 1366 C C . ILE A 1 176 ? 4.009 -4.787 -32.861 1.00 91.38 176 ILE A C 1
ATOM 1368 O O . ILE A 1 176 ? 5.027 -5.354 -32.469 1.00 91.38 176 ILE A O 1
ATOM 1372 N N . ASN A 1 177 ? 3.736 -4.607 -34.155 1.00 89.50 177 ASN A N 1
ATOM 1373 C CA . ASN A 1 177 ? 4.667 -4.958 -35.231 1.00 89.50 177 ASN A CA 1
ATOM 1374 C C . ASN A 1 177 ? 5.691 -3.836 -35.506 1.00 89.50 177 ASN A C 1
ATOM 1376 O O . ASN A 1 177 ? 5.582 -2.734 -34.974 1.00 89.50 177 ASN A O 1
ATOM 1380 N N . GLU A 1 178 ? 6.669 -4.088 -36.382 1.00 84.25 178 GLU A N 1
ATOM 1381 C CA . GLU A 1 178 ? 7.702 -3.100 -36.753 1.00 84.25 178 GLU A CA 1
ATOM 1382 C C . GLU A 1 178 ? 7.129 -1.805 -37.359 1.00 84.25 178 GLU A C 1
ATOM 1384 O O . GLU A 1 178 ? 7.742 -0.747 -37.257 1.00 84.25 178 GLU A O 1
ATOM 1389 N N . ALA A 1 179 ? 5.931 -1.868 -37.950 1.00 83.56 179 ALA A N 1
ATOM 1390 C CA . ALA A 1 179 ? 5.222 -0.710 -38.493 1.00 83.56 179 ALA A CA 1
ATOM 1391 C C . ALA A 1 179 ? 4.437 0.087 -37.428 1.00 83.56 179 ALA A C 1
ATOM 1393 O O . ALA A 1 179 ? 3.715 1.022 -37.775 1.00 83.56 179 ALA A O 1
ATOM 1394 N N . GLY A 1 180 ? 4.528 -0.284 -36.146 1.00 82.56 180 GLY A N 1
ATOM 1395 C CA . GLY A 1 180 ? 3.816 0.376 -35.049 1.00 82.56 180 GLY A CA 1
ATOM 1396 C C . GLY A 1 180 ? 2.326 0.029 -34.966 1.00 82.56 180 GLY A C 1
ATOM 1397 O O . GLY A 1 180 ? 1.584 0.685 -34.240 1.00 82.56 180 GLY A O 1
ATOM 1398 N N . GLN A 1 181 ? 1.862 -0.990 -35.693 1.00 87.50 181 GLN A N 1
ATOM 1399 C CA . GLN A 1 181 ? 0.469 -1.435 -35.684 1.00 87.50 181 GLN A CA 1
ATOM 1400 C C . GLN A 1 181 ? 0.252 -2.527 -34.638 1.00 87.50 181 GLN A C 1
ATOM 1402 O O . GLN A 1 181 ? 1.066 -3.440 -34.490 1.00 87.50 181 GLN A O 1
ATOM 1407 N N . PHE A 1 182 ? -0.884 -2.465 -33.946 1.00 93.00 182 PHE A N 1
ATOM 1408 C CA . PHE A 1 182 ? -1.294 -3.512 -33.020 1.00 93.00 182 PHE A CA 1
ATOM 1409 C C . PHE A 1 182 ? -1.871 -4.714 -33.782 1.00 93.00 182 PHE A C 1
ATOM 1411 O O . PHE A 1 182 ? -2.887 -4.598 -34.463 1.00 93.00 182 PHE A O 1
ATOM 1418 N N . ILE A 1 183 ? -1.212 -5.863 -33.652 1.00 94.00 183 ILE A N 1
ATOM 1419 C CA . ILE A 1 183 ? -1.601 -7.157 -34.239 1.00 94.00 183 ILE A CA 1
ATOM 1420 C C . ILE A 1 183 ? -1.907 -8.218 -33.167 1.00 94.00 183 ILE A C 1
ATOM 1422 O O . ILE A 1 183 ? -2.194 -9.368 -33.494 1.00 94.00 183 ILE A O 1
ATOM 1426 N N . GLY A 1 184 ? -1.802 -7.848 -31.887 1.00 91.94 184 GLY A N 1
ATOM 1427 C CA . GLY A 1 184 ? -2.108 -8.718 -30.758 1.00 91.94 184 GLY A CA 1
ATOM 1428 C C . GLY A 1 184 ? -3.605 -8.847 -30.475 1.00 91.94 184 GLY A C 1
ATOM 1429 O O . GLY A 1 184 ? -4.463 -8.264 -31.135 1.00 91.94 184 GLY A O 1
ATOM 1430 N N . THR A 1 185 ? -3.924 -9.607 -29.432 1.00 93.81 185 THR A N 1
ATOM 1431 C CA . THR A 1 185 ? -5.286 -9.708 -28.891 1.00 93.81 185 THR A CA 1
ATOM 1432 C C . THR A 1 185 ? -5.517 -8.673 -27.795 1.00 93.81 185 THR A C 1
ATOM 1434 O O . THR A 1 185 ? -4.603 -8.333 -27.041 1.00 93.81 185 THR A O 1
ATOM 1437 N N . THR A 1 186 ? -6.759 -8.221 -27.619 1.00 93.56 186 THR A N 1
ATOM 1438 C CA . THR A 1 186 ? -7.114 -7.304 -26.524 1.00 93.56 186 THR A CA 1
ATOM 1439 C C . THR A 1 186 ? -6.742 -7.861 -25.148 1.00 93.56 186 THR A C 1
ATOM 1441 O O . THR A 1 186 ? -6.369 -7.085 -24.276 1.00 93.56 186 THR A O 1
ATOM 1444 N N . TRP A 1 187 ? -6.764 -9.187 -24.949 1.00 94.62 187 TRP A N 1
ATOM 1445 C CA . TRP A 1 187 ? -6.288 -9.801 -23.703 1.00 94.62 187 TRP A CA 1
ATOM 1446 C C . TRP A 1 187 ? -4.783 -9.596 -23.488 1.00 94.62 187 TRP A C 1
ATOM 1448 O O . TRP A 1 187 ? -4.385 -9.198 -22.400 1.00 94.62 187 TRP A O 1
ATOM 1458 N N . GLN A 1 188 ? -3.954 -9.776 -24.523 1.00 94.00 188 GLN A N 1
ATOM 1459 C CA . GLN A 1 188 ? -2.512 -9.504 -24.432 1.00 94.00 188 GLN A CA 1
ATOM 1460 C C . GLN A 1 188 ? -2.236 -8.031 -24.115 1.00 94.00 188 GLN A C 1
ATOM 1462 O O . GLN A 1 188 ? -1.410 -7.735 -23.258 1.00 94.00 188 GLN A O 1
ATOM 1467 N N . ALA A 1 189 ? -2.954 -7.101 -24.755 1.00 95.56 189 ALA A N 1
ATOM 1468 C CA . ALA A 1 189 ? -2.843 -5.683 -24.415 1.00 95.56 189 ALA A CA 1
ATOM 1469 C C . ALA A 1 189 ? -3.321 -5.404 -22.982 1.00 95.56 189 ALA A C 1
ATOM 1471 O O . ALA A 1 189 ? -2.688 -4.629 -22.259 1.00 95.56 189 ALA A O 1
ATOM 1472 N N . PHE A 1 190 ? -4.411 -6.058 -22.559 1.00 96.19 190 PHE A N 1
ATOM 1473 C CA . PHE A 1 190 ? -4.964 -5.912 -21.221 1.00 96.19 190 PHE A CA 1
ATOM 1474 C C . PHE A 1 190 ? -3.968 -6.363 -20.145 1.00 96.19 190 PHE A C 1
ATOM 1476 O O . PHE A 1 190 ? -3.736 -5.660 -19.160 1.00 96.19 190 PHE A O 1
ATOM 1483 N N . GLU A 1 191 ? -3.354 -7.519 -20.368 1.00 95.62 191 GLU A N 1
ATOM 1484 C CA . GLU A 1 191 ? -2.445 -8.189 -19.451 1.00 95.62 191 GLU A CA 1
ATOM 1485 C C . GLU A 1 191 ? -0.963 -7.898 -19.736 1.00 95.62 191 GLU A C 1
ATOM 1487 O O . GLU A 1 191 ? -0.086 -8.738 -19.525 1.00 95.62 191 GLU A O 1
ATOM 1492 N N . ASN A 1 192 ? -0.660 -6.694 -20.222 1.00 95.44 192 ASN A N 1
ATOM 1493 C CA . ASN A 1 192 ? 0.725 -6.270 -20.388 1.00 95.44 192 ASN A CA 1
ATOM 1494 C C . ASN A 1 192 ? 1.513 -6.377 -19.067 1.00 95.44 192 ASN A C 1
ATOM 1496 O O . ASN A 1 192 ? 0.952 -6.349 -17.967 1.00 95.44 192 ASN A O 1
ATOM 1500 N N . ILE A 1 193 ? 2.840 -6.459 -19.187 1.00 94.62 193 ILE A N 1
ATOM 1501 C CA . ILE A 1 193 ? 3.762 -6.761 -18.081 1.00 94.62 193 ILE A CA 1
ATOM 1502 C C . ILE A 1 193 ? 3.558 -5.821 -16.882 1.00 94.62 193 ILE A C 1
ATOM 1504 O O . ILE A 1 193 ? 3.669 -6.245 -15.731 1.00 94.62 193 ILE A O 1
ATOM 1508 N N . LEU A 1 194 ? 3.209 -4.555 -17.123 1.00 95.62 194 LEU A N 1
ATOM 1509 C CA . LEU A 1 194 ? 3.058 -3.558 -16.066 1.00 95.62 194 LEU A CA 1
ATOM 1510 C C . LEU A 1 194 ? 1.627 -3.401 -15.535 1.00 95.62 194 LEU A C 1
ATOM 1512 O O . LEU A 1 194 ? 1.456 -2.764 -14.494 1.00 95.62 194 LEU A O 1
ATOM 1516 N N . ALA A 1 195 ? 0.612 -4.003 -16.164 1.00 96.19 195 ALA A N 1
ATOM 1517 C CA . ALA A 1 195 ? -0.793 -3.832 -15.784 1.00 96.19 195 ALA A CA 1
ATOM 1518 C C . ALA A 1 195 ? -1.051 -4.179 -14.305 1.00 96.19 195 ALA A C 1
ATOM 1520 O O . ALA A 1 195 ? -1.501 -3.336 -13.522 1.00 96.19 195 ALA A O 1
ATOM 1521 N N . THR A 1 196 ? -0.718 -5.408 -13.908 1.00 96.12 196 THR A N 1
ATOM 1522 C CA . THR A 1 196 ? -0.925 -5.911 -12.542 1.00 96.12 196 THR A CA 1
ATOM 1523 C C . THR A 1 196 ? 0.045 -5.299 -11.518 1.00 96.12 196 THR A C 1
ATOM 1525 O O . THR A 1 196 ? -0.429 -4.859 -10.465 1.00 96.12 196 THR A O 1
ATOM 1528 N N . PRO A 1 197 ? 1.361 -5.150 -11.788 1.00 95.38 197 PRO A N 1
ATOM 1529 C CA . PRO A 1 197 ? 2.268 -4.450 -10.874 1.00 95.38 197 PRO A CA 1
ATOM 1530 C C . PRO A 1 197 ? 1.823 -3.018 -10.543 1.00 95.38 197 PRO A C 1
ATOM 1532 O O . PRO A 1 197 ? 1.810 -2.625 -9.371 1.00 95.38 197 PRO A O 1
ATOM 1535 N N . ILE A 1 198 ? 1.396 -2.244 -11.552 1.00 95.12 198 ILE A N 1
ATOM 1536 C CA . ILE A 1 198 ? 0.871 -0.887 -11.341 1.00 95.12 198 ILE A CA 1
ATOM 1537 C C . ILE A 1 198 ? -0.406 -0.945 -10.502 1.00 95.12 198 ILE A C 1
ATOM 1539 O O . ILE A 1 198 ? -0.587 -0.113 -9.609 1.00 95.12 198 ILE A O 1
ATOM 1543 N N . ALA A 1 199 ? -1.284 -1.916 -10.751 1.00 95.88 199 ALA A N 1
ATOM 1544 C CA . ALA A 1 199 ? -2.528 -2.050 -10.011 1.00 95.88 199 ALA A CA 1
ATOM 1545 C C . ALA A 1 199 ? -2.343 -2.411 -8.542 1.00 95.88 199 ALA A C 1
ATOM 1547 O O . ALA A 1 199 ? -2.983 -1.785 -7.698 1.00 95.88 199 ALA A O 1
ATOM 1548 N N . ILE A 1 200 ? -1.429 -3.324 -8.213 1.00 95.12 200 ILE A N 1
ATOM 1549 C CA . ILE A 1 200 ? -1.090 -3.642 -6.821 1.00 95.12 200 ILE A CA 1
ATOM 1550 C C . ILE A 1 200 ? -0.561 -2.390 -6.113 1.00 95.12 200 ILE A C 1
ATOM 1552 O O . ILE A 1 200 ? -1.040 -2.032 -5.033 1.00 95.12 200 ILE A O 1
ATOM 1556 N N . HIS A 1 201 ? 0.387 -1.683 -6.737 1.00 94.31 201 HIS A N 1
ATOM 1557 C CA . HIS A 1 201 ? 0.962 -0.471 -6.159 1.00 94.31 201 HIS A CA 1
ATOM 1558 C C . HIS A 1 201 ? -0.090 0.631 -5.961 1.00 94.31 201 HIS A C 1
ATOM 1560 O O . HIS A 1 201 ? -0.185 1.218 -4.882 1.00 94.31 201 HIS A O 1
ATOM 1566 N N . ARG A 1 202 ? -0.922 0.895 -6.978 1.00 94.06 202 ARG A N 1
ATOM 1567 C CA . ARG A 1 202 ? -1.974 1.919 -6.903 1.00 94.06 202 ARG A CA 1
ATOM 1568 C C . ARG A 1 202 ? -3.095 1.548 -5.946 1.00 94.06 202 ARG A C 1
ATOM 1570 O O . ARG A 1 202 ? -3.610 2.449 -5.301 1.00 94.06 202 ARG A O 1
ATOM 1577 N N . MET A 1 203 ? -3.450 0.273 -5.805 1.00 94.19 203 MET A N 1
ATOM 1578 C CA . MET A 1 203 ? -4.435 -0.162 -4.814 1.00 94.19 203 MET A CA 1
ATOM 1579 C C . MET A 1 203 ? -3.977 0.212 -3.401 1.00 94.19 203 MET A C 1
ATOM 1581 O O . MET A 1 203 ? -4.709 0.872 -2.665 1.00 94.19 203 MET A O 1
ATOM 1585 N N . LEU A 1 204 ? -2.748 -0.168 -3.036 1.00 94.88 204 LEU A N 1
ATOM 1586 C CA . LEU A 1 204 ? -2.177 0.145 -1.725 1.00 94.88 204 LEU A CA 1
ATOM 1587 C C . LEU A 1 204 ? -2.021 1.656 -1.528 1.00 94.88 204 LEU A C 1
ATOM 1589 O O . LEU A 1 204 ? -2.379 2.183 -0.476 1.00 94.88 204 LEU A O 1
ATOM 1593 N N . GLY A 1 205 ? -1.566 2.367 -2.562 1.00 94.56 205 GLY A N 1
ATOM 1594 C CA . GLY A 1 205 ? -1.498 3.824 -2.547 1.00 94.56 205 GLY A CA 1
ATOM 1595 C C . GLY A 1 205 ? -2.870 4.462 -2.312 1.00 94.56 205 GLY A C 1
ATOM 1596 O O . GLY A 1 205 ? -2.992 5.335 -1.459 1.00 94.56 205 GLY A O 1
ATOM 1597 N N . ASN A 1 206 ? -3.907 4.022 -3.029 1.00 93.69 206 ASN A N 1
ATOM 1598 C CA . ASN A 1 206 ? -5.268 4.553 -2.927 1.00 93.69 206 ASN A CA 1
ATOM 1599 C C . ASN A 1 206 ? -5.886 4.279 -1.550 1.00 93.69 206 ASN A C 1
ATOM 1601 O O . ASN A 1 206 ? -6.571 5.147 -1.015 1.00 93.69 206 ASN A O 1
ATOM 1605 N N . LEU A 1 207 ? -5.612 3.116 -0.950 1.00 94.06 207 LEU A N 1
ATOM 1606 C CA . LEU A 1 207 ? -6.021 2.807 0.424 1.00 94.06 207 LEU A CA 1
ATOM 1607 C C . LEU A 1 207 ? -5.324 3.724 1.439 1.00 94.06 207 LEU A C 1
ATOM 1609 O O . LEU A 1 207 ? -5.984 4.272 2.324 1.00 94.06 207 LEU A O 1
ATOM 1613 N N . ALA A 1 208 ? -4.012 3.939 1.285 1.00 95.62 208 ALA A N 1
ATOM 1614 C CA . ALA A 1 208 ? -3.256 4.857 2.134 1.00 95.62 208 ALA A CA 1
ATOM 1615 C C . ALA A 1 208 ? -3.779 6.296 2.009 1.00 95.62 208 ALA A C 1
ATOM 1617 O O . ALA A 1 208 ? -4.061 6.960 3.004 1.00 95.62 208 ALA A O 1
ATOM 1618 N N . PHE A 1 209 ? -3.973 6.749 0.773 1.00 94.75 209 PHE A N 1
ATOM 1619 C CA . PHE A 1 209 ? -4.519 8.056 0.439 1.00 94.75 209 PHE A CA 1
ATOM 1620 C C . PHE A 1 209 ? -5.930 8.262 0.998 1.00 94.75 209 PHE A C 1
ATOM 1622 O O . PHE A 1 209 ? -6.162 9.240 1.704 1.00 94.75 209 PHE A O 1
ATOM 1629 N N . GLY A 1 210 ? -6.849 7.323 0.754 1.00 92.19 210 GLY A N 1
ATOM 1630 C CA . GLY A 1 210 ? -8.218 7.385 1.264 1.00 92.19 210 GLY A CA 1
ATOM 1631 C C . GLY A 1 210 ? -8.262 7.431 2.791 1.00 92.19 210 GLY A C 1
ATOM 1632 O O . GLY A 1 210 ? -8.994 8.242 3.354 1.00 92.19 210 GLY A O 1
ATOM 1633 N N . GLY A 1 211 ? -7.418 6.641 3.465 1.00 94.12 211 GLY A N 1
ATOM 1634 C CA . GLY A 1 211 ? -7.257 6.686 4.920 1.00 94.12 211 GLY A CA 1
ATOM 1635 C C . GLY A 1 211 ? -6.745 8.037 5.434 1.00 94.12 211 GLY A C 1
ATOM 1636 O O . GLY A 1 211 ? -7.230 8.537 6.444 1.00 94.12 211 GLY A O 1
ATOM 1637 N N . LEU A 1 212 ? -5.814 8.688 4.736 1.00 95.56 212 LEU A N 1
ATOM 1638 C CA . LEU A 1 212 ? -5.309 10.001 5.153 1.00 95.56 212 LEU A CA 1
ATOM 1639 C C . LEU A 1 212 ? -6.303 11.133 4.864 1.00 95.56 212 LEU A C 1
ATOM 1641 O O . LEU A 1 212 ? -6.500 11.977 5.734 1.00 95.56 212 LEU A O 1
ATOM 1645 N N . VAL A 1 213 ? -7.009 11.113 3.726 1.00 93.19 213 VAL A N 1
ATOM 1646 C CA . VAL A 1 213 ? -8.108 12.059 3.433 1.00 93.19 213 VAL A CA 1
ATOM 1647 C C . VAL A 1 213 ? -9.239 11.920 4.460 1.00 93.19 213 VAL A C 1
ATOM 1649 O O . VAL A 1 213 ? -9.760 12.906 4.980 1.00 93.19 213 VAL A O 1
ATOM 1652 N N . ALA A 1 214 ? -9.577 10.684 4.828 1.00 92.75 214 ALA A N 1
ATOM 1653 C CA . ALA A 1 214 ? -10.483 10.392 5.931 1.00 92.75 214 ALA A CA 1
ATOM 1654 C C . ALA A 1 214 ? -9.995 10.985 7.267 1.00 92.75 214 ALA A C 1
ATOM 1656 O O . ALA A 1 214 ? -10.778 11.562 8.026 1.00 92.75 214 ALA A O 1
ATOM 1657 N N . GLY A 1 215 ? -8.693 10.879 7.535 1.00 94.31 215 GLY A N 1
ATOM 1658 C CA . GLY A 1 215 ? -8.050 11.456 8.711 1.00 94.31 215 GLY A CA 1
ATOM 1659 C C . GLY A 1 215 ? -8.067 12.984 8.712 1.00 94.31 215 GLY A C 1
ATOM 1660 O O . GLY A 1 215 ? -8.340 13.583 9.750 1.00 94.31 215 GLY A O 1
ATOM 1661 N N . SER A 1 216 ? -7.836 13.639 7.572 1.00 94.50 216 SER A N 1
ATOM 1662 C CA . SER A 1 216 ? -7.904 15.104 7.485 1.00 94.50 216 SER A CA 1
ATOM 1663 C C . SER A 1 216 ? -9.321 15.631 7.660 1.00 94.50 216 SER A C 1
ATOM 1665 O O . SER A 1 216 ? -9.498 16.629 8.357 1.00 94.50 216 SER A O 1
ATOM 1667 N N . TYR A 1 217 ? -10.336 14.943 7.132 1.00 92.88 217 TYR A N 1
ATOM 1668 C CA . TYR A 1 217 ? -11.731 15.276 7.430 1.00 92.88 217 TYR A CA 1
ATOM 1669 C C . TYR A 1 217 ? -12.004 15.219 8.940 1.00 92.88 217 TYR A C 1
ATOM 1671 O O . TYR A 1 217 ? -12.512 16.180 9.525 1.00 92.88 217 TYR A O 1
ATOM 1679 N N . ALA A 1 218 ? -11.599 14.120 9.585 1.00 93.56 218 ALA A N 1
ATOM 1680 C CA . ALA A 1 218 ? -11.737 13.951 11.027 1.00 93.56 218 ALA A CA 1
ATOM 1681 C C . ALA A 1 218 ? -11.000 15.053 11.804 1.00 93.56 218 ALA A C 1
ATOM 1683 O O . ALA A 1 218 ? -11.541 15.597 12.761 1.00 93.56 218 ALA A O 1
ATOM 1684 N N . ALA A 1 219 ? -9.809 15.450 11.352 1.00 95.25 219 ALA A N 1
ATOM 1685 C CA . ALA A 1 219 ? -9.034 16.532 11.947 1.00 95.25 219 ALA A CA 1
ATOM 1686 C C . ALA A 1 219 ? -9.751 17.887 11.868 1.00 95.25 219 ALA A C 1
ATOM 1688 O O . ALA A 1 219 ? -9.882 18.566 12.888 1.00 95.25 219 ALA A O 1
ATOM 1689 N N . VAL A 1 220 ? -10.266 18.269 10.691 1.00 93.50 220 VAL A N 1
ATOM 1690 C CA . VAL A 1 220 ? -11.033 19.518 10.520 1.00 93.50 220 VAL A CA 1
ATOM 1691 C C . VAL A 1 220 ? -12.242 19.530 11.451 1.00 93.50 220 VAL A C 1
ATOM 1693 O O . VAL A 1 220 ? -12.478 20.505 12.169 1.00 93.50 220 VAL A O 1
ATOM 1696 N N . LYS A 1 221 ? -12.988 18.424 11.486 1.00 92.00 221 LYS A N 1
ATOM 1697 C CA . LYS A 1 221 ? -14.179 18.303 12.324 1.00 92.00 221 LYS A CA 1
ATOM 1698 C C . LYS A 1 221 ? -13.859 18.275 13.816 1.00 92.00 221 LYS A C 1
ATOM 1700 O O . LYS A 1 221 ? -14.574 18.904 14.587 1.00 92.00 221 LYS A O 1
ATOM 1705 N N . PHE A 1 222 ? -12.768 17.633 14.228 1.00 94.12 222 PHE A N 1
ATOM 1706 C CA . PHE A 1 222 ? -12.296 17.649 15.613 1.00 94.12 222 PHE A CA 1
ATOM 1707 C C . PHE A 1 222 ? -11.957 19.070 16.078 1.00 94.12 222 PHE A C 1
ATOM 1709 O O . PHE A 1 222 ? -12.324 19.461 17.187 1.00 94.12 222 PHE A O 1
ATOM 1716 N N . ILE A 1 223 ? -11.259 19.849 15.243 1.00 94.31 223 ILE A N 1
ATOM 1717 C CA . ILE A 1 223 ? -10.880 21.233 15.564 1.00 94.31 223 ILE A CA 1
ATOM 1718 C C . ILE A 1 223 ? -12.132 22.114 15.691 1.00 94.31 223 ILE A C 1
ATOM 1720 O O . ILE A 1 223 ? -12.214 22.925 16.612 1.00 94.31 223 ILE A O 1
ATOM 1724 N N . GLY A 1 224 ? -13.112 21.928 14.801 1.00 91.00 224 GLY A N 1
ATOM 1725 C CA . GLY A 1 224 ? -14.373 22.677 14.805 1.00 91.00 224 GLY A CA 1
ATOM 1726 C C . GLY A 1 224 ? -15.437 22.182 15.796 1.00 91.00 224 GLY A C 1
ATOM 1727 O O . GLY A 1 224 ? -16.457 22.851 15.967 1.00 91.00 224 GLY A O 1
ATOM 1728 N N . ALA A 1 225 ? -15.237 21.027 16.436 1.00 92.38 225 ALA A N 1
ATOM 1729 C CA . ALA A 1 225 ? -16.221 20.418 17.326 1.00 92.38 225 ALA A CA 1
ATOM 1730 C C . ALA A 1 225 ? -16.432 21.249 18.601 1.00 92.38 225 ALA A C 1
ATOM 1732 O O . ALA A 1 225 ? -15.480 21.613 19.301 1.00 92.38 225 ALA A O 1
ATOM 1733 N N . LYS A 1 226 ? -17.705 21.509 18.926 1.00 91.44 226 LYS A N 1
ATOM 1734 C CA . LYS A 1 226 ? -18.099 22.345 20.075 1.00 91.44 226 LYS A CA 1
ATOM 1735 C C . LYS A 1 226 ? -18.362 21.527 21.334 1.00 91.44 226 LYS A C 1
ATOM 1737 O O . LYS A 1 226 ? -18.247 22.055 22.437 1.00 91.44 226 LYS A O 1
ATOM 1742 N N . THR A 1 227 ? -18.697 20.248 21.178 1.00 92.69 227 THR A N 1
ATOM 1743 C CA . THR A 1 227 ? -18.976 19.344 22.296 1.00 92.69 227 THR A CA 1
ATOM 1744 C C . THR A 1 227 ? -17.872 18.305 22.461 1.00 92.69 227 THR A C 1
ATOM 1746 O O . THR A 1 227 ? -17.143 17.961 21.526 1.00 92.69 227 THR A O 1
ATOM 1749 N N . MET A 1 228 ? -17.752 17.782 23.681 1.00 91.12 228 MET A N 1
ATOM 1750 C CA . MET A 1 228 ? -16.804 16.713 23.992 1.00 91.12 228 MET A CA 1
ATOM 1751 C C . MET A 1 228 ? -17.148 15.413 23.250 1.00 91.12 228 MET A C 1
ATOM 1753 O O . MET A 1 228 ? -16.254 14.683 22.836 1.00 91.12 228 MET A O 1
ATOM 1757 N N . GLU A 1 229 ? -18.435 15.148 23.037 1.00 89.56 229 GLU A N 1
ATOM 1758 C CA . GLU A 1 229 ? -18.912 13.976 22.302 1.00 89.56 229 GLU A CA 1
ATOM 1759 C C . GLU A 1 229 ? -18.523 14.030 20.818 1.00 89.56 229 GLU A C 1
ATOM 1761 O O . GLU A 1 229 ? -18.003 13.055 20.276 1.00 89.56 229 GLU A O 1
ATOM 1766 N N . GLU A 1 230 ? -18.691 15.188 20.169 1.00 89.50 230 GLU A N 1
ATOM 1767 C CA . GLU A 1 230 ? -18.248 15.380 18.785 1.00 89.50 230 GLU A CA 1
ATOM 1768 C C . GLU A 1 230 ? -16.728 15.229 18.674 1.00 89.50 230 GLU A C 1
ATOM 1770 O O . GLU A 1 230 ? -16.244 14.497 17.809 1.00 89.50 230 GLU A O 1
ATOM 1775 N N . LYS A 1 231 ? -15.965 15.834 19.597 1.00 92.69 231 LYS A N 1
ATOM 1776 C CA . LYS A 1 231 ? -14.508 15.638 19.655 1.00 92.69 231 LYS A CA 1
ATOM 1777 C C . LYS A 1 231 ? -14.133 14.170 19.820 1.00 92.69 231 LYS A C 1
ATOM 1779 O O . LYS A 1 231 ? -13.213 13.709 19.156 1.00 92.69 231 LYS A O 1
ATOM 1784 N N . ALA A 1 232 ? -14.835 13.428 20.673 1.00 92.62 232 ALA A N 1
ATOM 1785 C CA . ALA A 1 232 ? -14.587 12.006 20.882 1.00 92.62 232 ALA A CA 1
ATOM 1786 C C . ALA A 1 232 ? -14.849 11.169 19.619 1.00 92.62 232 ALA A C 1
ATOM 1788 O O . ALA A 1 232 ? -14.039 10.303 19.281 1.00 92.62 232 ALA A O 1
ATOM 1789 N N . HIS A 1 233 ? -15.935 11.452 18.894 1.00 91.50 233 HIS A N 1
ATOM 1790 C CA . HIS A 1 233 ? -16.251 10.792 17.623 1.00 91.50 233 HIS A CA 1
ATOM 1791 C C . HIS A 1 233 ? -15.161 11.032 16.574 1.00 91.50 233 HIS A C 1
ATOM 1793 O O . HIS A 1 233 ? -14.632 10.073 16.012 1.00 91.50 233 HIS A O 1
ATOM 1799 N N . TYR A 1 234 ? -14.771 12.291 16.355 1.00 93.62 234 TYR A N 1
ATOM 1800 C CA . TYR A 1 234 ? -13.768 12.630 15.342 1.00 93.62 234 TYR A CA 1
ATOM 1801 C C . TYR A 1 234 ? -12.343 12.212 15.734 1.00 93.62 234 TYR A C 1
ATOM 1803 O O . TYR A 1 234 ? -11.541 11.874 14.868 1.00 93.62 234 TYR A O 1
ATOM 1811 N N . ASP A 1 235 ? -12.030 12.137 17.029 1.00 94.31 235 ASP A N 1
ATOM 1812 C CA . ASP A 1 235 ? -10.781 11.540 17.513 1.00 94.31 235 ASP A CA 1
ATOM 1813 C C . ASP A 1 235 ? -10.696 10.045 17.165 1.00 94.31 235 ASP A C 1
ATOM 1815 O O . ASP A 1 235 ? -9.709 9.564 16.600 1.00 94.31 235 ASP A O 1
ATOM 1819 N N . TRP A 1 236 ? -11.772 9.304 17.448 1.00 93.12 236 TRP A N 1
ATOM 1820 C CA . TRP A 1 236 ? -11.875 7.889 17.095 1.00 93.12 236 TRP A CA 1
ATOM 1821 C C . TRP A 1 236 ? -11.818 7.673 15.580 1.00 93.12 236 TRP A C 1
ATOM 1823 O O . TRP A 1 236 ? -11.097 6.795 15.104 1.00 93.12 236 TRP A O 1
ATOM 1833 N N . MET A 1 237 ? -12.514 8.515 14.820 1.00 93.38 237 MET A N 1
ATOM 1834 C CA . MET A 1 237 ? -12.485 8.513 13.361 1.00 93.38 237 MET A CA 1
ATOM 1835 C C . MET A 1 237 ? -11.067 8.730 12.819 1.00 93.38 237 MET A C 1
ATOM 1837 O O . MET A 1 237 ? -10.608 7.938 11.996 1.00 93.38 237 MET A O 1
ATOM 1841 N N . GLY A 1 238 ? -10.346 9.739 13.322 1.00 93.88 238 GLY A N 1
ATOM 1842 C CA . GLY A 1 238 ? -8.961 10.016 12.934 1.00 93.88 238 GLY A CA 1
ATOM 1843 C C . GLY A 1 238 ? -8.021 8.848 13.237 1.00 93.88 238 GLY A C 1
ATOM 1844 O O . GLY A 1 238 ? -7.156 8.519 12.425 1.00 93.88 238 GLY A O 1
ATOM 1845 N N . TYR A 1 239 ? -8.237 8.151 14.358 1.00 92.81 239 TYR A N 1
ATOM 1846 C CA . TYR A 1 239 ? -7.491 6.939 14.689 1.00 92.81 239 TYR A CA 1
ATOM 1847 C C . TYR A 1 239 ? -7.730 5.801 13.691 1.00 92.81 239 TYR A C 1
ATOM 1849 O O . TYR A 1 239 ? -6.762 5.211 13.210 1.00 92.81 239 TYR A O 1
ATOM 1857 N N . ILE A 1 240 ? -8.994 5.497 13.371 1.00 92.94 240 ILE A N 1
ATOM 1858 C CA . ILE A 1 240 ? -9.339 4.444 12.402 1.00 92.94 240 ILE A CA 1
ATOM 1859 C C . ILE A 1 240 ? -8.770 4.779 11.022 1.00 92.94 240 ILE A C 1
ATOM 1861 O O . ILE A 1 240 ? -8.182 3.917 10.372 1.00 92.94 240 ILE A O 1
ATOM 1865 N N . ALA A 1 241 ? -8.889 6.036 10.604 1.00 93.56 241 ALA A N 1
ATOM 1866 C CA . ALA A 1 241 ? -8.404 6.519 9.320 1.00 93.56 241 ALA A CA 1
ATOM 1867 C C . ALA A 1 241 ? -6.873 6.389 9.194 1.00 93.56 241 ALA A C 1
ATOM 1869 O O . ALA A 1 241 ? -6.368 5.792 8.241 1.00 93.56 241 ALA A O 1
ATOM 1870 N N . ASN A 1 242 ? -6.132 6.833 10.216 1.00 92.69 242 ASN A N 1
ATOM 1871 C CA . ASN A 1 242 ? -4.680 6.674 10.276 1.00 92.69 242 ASN A CA 1
ATOM 1872 C C . ASN A 1 242 ? -4.255 5.196 10.353 1.00 92.69 242 ASN A C 1
ATOM 1874 O O . ASN A 1 242 ? -3.250 4.809 9.762 1.00 92.69 242 ASN A O 1
ATOM 1878 N N . PHE A 1 243 ? -5.020 4.346 11.045 1.00 91.94 243 PHE A N 1
ATOM 1879 C CA . PHE A 1 243 ? -4.755 2.907 11.083 1.00 91.94 243 PHE A CA 1
ATOM 1880 C C . PHE A 1 243 ? -4.877 2.262 9.697 1.00 91.94 243 PHE A C 1
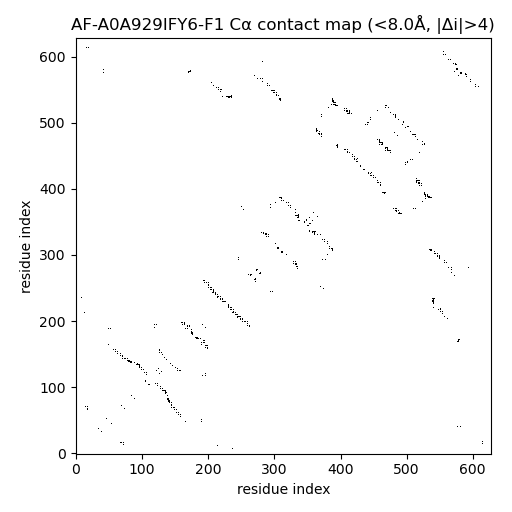ATOM 1882 O O . PHE A 1 243 ? -3.969 1.540 9.288 1.00 91.94 243 PHE A O 1
ATOM 1889 N N . VAL A 1 244 ? -5.958 2.553 8.962 1.00 92.94 244 VAL A N 1
ATOM 1890 C CA . VAL A 1 244 ? -6.139 2.081 7.578 1.00 92.94 244 VAL A CA 1
ATOM 1891 C C . VAL A 1 244 ? -4.995 2.575 6.694 1.00 92.94 244 VAL A C 1
ATOM 1893 O O . VAL A 1 244 ? -4.426 1.788 5.936 1.00 92.94 244 VAL A O 1
ATOM 1896 N N . ALA A 1 245 ? -4.604 3.844 6.845 1.00 94.56 245 ALA A N 1
ATOM 1897 C CA . ALA A 1 245 ? -3.517 4.421 6.070 1.00 94.56 245 ALA A CA 1
ATOM 1898 C C . ALA A 1 245 ? -2.176 3.710 6.301 1.00 94.56 245 ALA A C 1
ATOM 1900 O O . ALA A 1 245 ? -1.524 3.299 5.343 1.00 94.56 245 ALA A O 1
ATOM 1901 N N . ILE A 1 246 ? -1.783 3.509 7.564 1.00 92.12 246 ILE A N 1
ATOM 1902 C CA . ILE A 1 246 ? -0.538 2.812 7.916 1.00 92.12 246 ILE A CA 1
ATOM 1903 C C . ILE A 1 246 ? -0.577 1.353 7.451 1.00 92.12 246 ILE A C 1
ATOM 1905 O O . ILE A 1 246 ? 0.419 0.857 6.928 1.00 92.12 246 ILE A O 1
ATOM 1909 N N . ALA A 1 247 ? -1.713 0.666 7.609 1.00 91.94 247 ALA A N 1
ATOM 1910 C CA . ALA A 1 247 ? -1.854 -0.726 7.187 1.00 91.94 247 ALA A CA 1
ATOM 1911 C C . ALA A 1 247 ? -1.607 -0.900 5.679 1.00 91.94 247 ALA A C 1
ATOM 1913 O O . ALA A 1 247 ? -1.001 -1.889 5.272 1.00 91.94 247 ALA A O 1
ATOM 1914 N N . ALA A 1 248 ? -2.021 0.076 4.866 1.00 93.31 248 ALA A N 1
ATOM 1915 C CA . ALA A 1 248 ? -1.747 0.108 3.432 1.00 93.31 248 ALA A CA 1
ATOM 1916 C C . ALA A 1 248 ? -0.332 0.615 3.091 1.00 93.31 248 ALA A C 1
ATOM 1918 O O . ALA A 1 248 ? 0.266 0.158 2.118 1.00 93.31 248 ALA A O 1
ATOM 1919 N N . LEU A 1 249 ? 0.228 1.522 3.902 1.00 91.75 249 LEU A N 1
ATOM 1920 C CA . LEU A 1 249 ? 1.569 2.081 3.712 1.00 91.75 249 LEU A CA 1
ATOM 1921 C C . LEU A 1 249 ? 2.682 1.060 3.996 1.00 91.75 249 LEU A C 1
ATOM 1923 O O . LEU A 1 249 ? 3.702 1.081 3.319 1.00 91.75 249 LEU A O 1
ATOM 1927 N N . ILE A 1 250 ? 2.494 0.151 4.958 1.00 89.62 250 ILE A N 1
ATOM 1928 C CA . ILE A 1 250 ? 3.479 -0.886 5.317 1.00 89.62 250 ILE A CA 1
ATOM 1929 C C . ILE A 1 250 ? 3.908 -1.754 4.111 1.00 89.62 250 ILE A C 1
ATOM 1931 O O . ILE A 1 250 ? 5.110 -1.869 3.876 1.00 89.62 250 ILE A O 1
ATOM 1935 N N . PRO A 1 251 ? 2.994 -2.350 3.318 1.00 89.50 251 PRO A N 1
ATOM 1936 C CA . PRO A 1 251 ? 3.372 -3.133 2.137 1.00 89.50 251 PRO A CA 1
ATOM 1937 C C . PRO A 1 251 ? 3.710 -2.284 0.895 1.00 89.50 251 PRO A C 1
ATOM 1939 O O . PRO A 1 251 ? 4.244 -2.817 -0.079 1.00 89.50 251 PRO A O 1
ATOM 1942 N N . LEU A 1 252 ? 3.418 -0.976 0.894 1.00 90.81 252 LEU A N 1
ATOM 1943 C CA . LEU A 1 252 ? 3.538 -0.120 -0.293 1.00 90.81 252 LEU A CA 1
ATOM 1944 C C . LEU A 1 252 ? 4.968 -0.018 -0.872 1.00 90.81 252 LEU A C 1
ATOM 1946 O O . LEU A 1 252 ? 5.088 -0.125 -2.096 1.00 90.81 252 LEU A O 1
ATOM 1950 N N . PRO A 1 253 ? 6.052 0.142 -0.075 1.00 87.31 253 PRO A N 1
ATOM 1951 C CA . PRO A 1 253 ? 7.418 0.179 -0.605 1.00 87.31 253 PRO A CA 1
ATOM 1952 C C . PRO A 1 253 ? 7.774 -1.054 -1.437 1.00 87.31 253 PRO A C 1
ATOM 1954 O O . PRO A 1 253 ? 8.442 -0.942 -2.460 1.00 87.31 253 PRO A O 1
ATOM 1957 N N . PHE A 1 254 ? 7.264 -2.223 -1.053 1.00 83.44 254 PHE A N 1
ATOM 1958 C CA . PHE A 1 254 ? 7.534 -3.479 -1.748 1.00 83.44 254 PHE A CA 1
ATOM 1959 C C . PHE A 1 254 ? 6.724 -3.623 -3.026 1.00 83.44 254 PHE A C 1
ATOM 1961 O O . PHE A 1 254 ? 7.266 -4.056 -4.039 1.00 83.44 254 PHE A O 1
ATOM 1968 N N . ALA A 1 255 ? 5.462 -3.188 -3.024 1.00 89.56 255 ALA A N 1
ATOM 1969 C CA . ALA A 1 255 ? 4.702 -3.067 -4.264 1.00 89.56 255 ALA A CA 1
ATOM 1970 C C . ALA A 1 255 ? 5.372 -2.083 -5.241 1.00 89.56 255 ALA A C 1
ATOM 1972 O O . ALA A 1 255 ? 5.384 -2.317 -6.445 1.00 89.56 255 ALA A O 1
ATOM 1973 N N . GLY A 1 256 ? 5.969 -1.001 -4.724 1.00 88.19 256 GLY A N 1
ATOM 1974 C CA . GLY A 1 256 ? 6.786 -0.070 -5.507 1.00 88.19 256 GLY A CA 1
ATOM 1975 C C . GLY A 1 256 ? 8.060 -0.708 -6.060 1.00 88.19 256 GLY A C 1
ATOM 1976 O O . GLY A 1 256 ? 8.347 -0.551 -7.241 1.00 88.19 256 GLY A O 1
ATOM 1977 N N . TYR A 1 257 ? 8.784 -1.477 -5.244 1.00 83.00 257 TYR A N 1
ATOM 1978 C CA . TYR A 1 257 ? 9.964 -2.224 -5.682 1.00 83.00 257 TYR A CA 1
ATOM 1979 C C . TYR A 1 257 ? 9.622 -3.262 -6.757 1.00 83.00 257 TYR A C 1
ATOM 1981 O O . TYR A 1 257 ? 10.317 -3.359 -7.765 1.00 83.00 257 TYR A O 1
ATOM 1989 N N . TYR A 1 258 ? 8.523 -3.997 -6.573 1.00 86.44 258 TYR A N 1
ATOM 1990 C CA . TYR A 1 258 ? 8.021 -4.951 -7.556 1.00 86.44 258 TYR A CA 1
ATOM 1991 C C . TYR A 1 258 ? 7.716 -4.271 -8.893 1.00 86.44 258 TYR A C 1
ATOM 1993 O O . TYR A 1 258 ? 8.221 -4.707 -9.926 1.00 86.44 258 TYR A O 1
ATOM 2001 N N . LEU A 1 259 ? 6.975 -3.159 -8.867 1.00 90.88 259 LEU A N 1
ATOM 2002 C CA . LEU A 1 259 ? 6.722 -2.352 -10.056 1.00 90.88 259 LEU A CA 1
ATOM 2003 C C . LEU A 1 259 ? 8.028 -1.868 -10.703 1.00 90.88 259 LEU A C 1
ATOM 2005 O O . LEU A 1 259 ? 8.215 -2.039 -11.904 1.00 90.88 259 LEU A O 1
ATOM 2009 N N . GLY A 1 260 ? 8.947 -1.303 -9.918 1.00 86.88 260 GLY A N 1
ATOM 2010 C CA . GLY A 1 260 ? 10.230 -0.813 -10.418 1.00 86.88 260 GLY A CA 1
ATOM 2011 C C . GLY A 1 260 ? 11.076 -1.908 -11.072 1.00 86.88 260 GLY A C 1
ATOM 2012 O O . GLY A 1 260 ? 11.683 -1.670 -12.115 1.00 86.88 260 GLY A O 1
ATOM 2013 N N . ARG A 1 261 ? 11.064 -3.126 -10.513 1.00 83.69 261 ARG A N 1
ATOM 2014 C CA . ARG A 1 261 ? 11.723 -4.296 -11.107 1.00 83.69 261 ARG A CA 1
ATOM 2015 C C . ARG A 1 261 ? 11.127 -4.638 -12.468 1.00 83.69 261 ARG A C 1
ATOM 2017 O O . ARG A 1 261 ? 11.879 -4.829 -13.413 1.00 83.69 261 ARG A O 1
ATOM 2024 N N . GLU A 1 262 ? 9.804 -4.715 -12.573 1.00 88.81 262 GLU A N 1
ATOM 2025 C CA . GLU A 1 262 ? 9.131 -5.049 -13.835 1.00 88.81 262 GLU A CA 1
ATOM 2026 C C . GLU A 1 262 ? 9.374 -3.976 -14.909 1.00 88.81 262 GLU A C 1
ATOM 2028 O O . GLU A 1 262 ? 9.593 -4.315 -16.071 1.00 88.81 262 GLU A O 1
ATOM 2033 N N . VAL A 1 263 ? 9.439 -2.693 -14.526 1.00 90.12 263 VAL A N 1
ATOM 2034 C CA . VAL A 1 263 ? 9.847 -1.609 -15.437 1.00 90.12 263 VAL A CA 1
ATOM 2035 C C . VAL A 1 263 ? 11.273 -1.835 -15.943 1.00 90.12 263 VAL A C 1
ATOM 2037 O O . VAL A 1 263 ? 11.498 -1.782 -17.150 1.00 90.12 263 VAL A O 1
ATOM 2040 N N . TYR A 1 264 ? 12.218 -2.142 -15.047 1.00 83.38 264 TYR A N 1
ATOM 2041 C CA . TYR A 1 264 ? 13.618 -2.397 -15.408 1.00 83.38 264 TYR A CA 1
ATOM 2042 C C . TYR A 1 264 ? 13.768 -3.614 -16.330 1.00 83.38 264 TYR A C 1
ATOM 2044 O O . TYR A 1 264 ? 14.492 -3.556 -17.320 1.00 83.38 264 TYR A O 1
ATOM 2052 N N . SER A 1 265 ? 13.056 -4.704 -16.029 1.00 83.81 265 SER A N 1
ATOM 2053 C CA . SER A 1 265 ? 13.052 -5.926 -16.840 1.00 83.81 265 SER A CA 1
ATOM 2054 C C . SER A 1 265 ? 12.404 -5.729 -18.210 1.00 83.81 265 SER A C 1
ATOM 2056 O O . SER A 1 265 ? 12.794 -6.396 -19.160 1.00 83.81 265 SER A O 1
ATOM 2058 N N . THR A 1 266 ? 11.436 -4.816 -18.321 1.00 87.62 266 THR A N 1
ATOM 2059 C CA . THR A 1 266 ? 10.797 -4.486 -19.603 1.00 87.62 266 THR A CA 1
ATOM 2060 C C . THR A 1 266 ? 11.688 -3.582 -20.453 1.00 87.62 266 THR A C 1
ATOM 2062 O O . THR A 1 266 ? 11.796 -3.767 -21.661 1.00 87.62 266 THR A O 1
ATOM 2065 N N . SER A 1 267 ? 12.311 -2.573 -19.841 1.00 87.38 267 SER A N 1
ATOM 2066 C CA . SER A 1 267 ? 13.168 -1.618 -20.537 1.00 87.38 267 SER A CA 1
ATOM 2067 C C . SER A 1 267 ? 14.291 -1.151 -19.625 1.00 87.38 267 SER A C 1
ATOM 2069 O O . SER A 1 267 ? 14.075 -0.384 -18.681 1.00 87.38 267 SER A O 1
ATOM 2071 N N . ALA A 1 268 ? 15.516 -1.548 -19.970 1.00 82.19 268 ALA A N 1
ATOM 2072 C CA . ALA A 1 268 ? 16.716 -1.078 -19.289 1.00 82.19 268 ALA A CA 1
ATOM 2073 C C . ALA A 1 268 ? 16.863 0.452 -19.385 1.00 82.19 268 ALA A C 1
ATOM 2075 O O . ALA A 1 268 ? 17.344 1.076 -18.444 1.00 82.19 268 ALA A O 1
ATOM 2076 N N . VAL A 1 269 ? 16.394 1.076 -20.476 1.00 84.75 269 VAL A N 1
ATOM 2077 C CA . VAL A 1 269 ? 16.410 2.541 -20.648 1.00 84.75 269 VAL A CA 1
ATOM 2078 C C . VAL A 1 269 ? 15.529 3.213 -19.597 1.00 84.75 269 VAL A C 1
ATOM 2080 O O . VAL A 1 269 ? 16.002 4.071 -18.853 1.00 84.75 269 VAL A O 1
ATOM 2083 N N . MET A 1 270 ? 14.269 2.783 -19.478 1.00 88.31 270 MET A N 1
ATOM 2084 C CA . MET A 1 270 ? 13.362 3.323 -18.459 1.00 88.31 270 MET A CA 1
ATOM 2085 C C . MET A 1 270 ? 13.871 3.022 -17.050 1.00 88.31 270 MET A C 1
ATOM 2087 O O . MET A 1 270 ? 13.890 3.905 -16.197 1.00 88.31 270 MET A O 1
ATOM 2091 N N . GLY A 1 271 ? 14.338 1.796 -16.814 1.00 81.50 271 GLY A N 1
ATOM 2092 C CA . GLY A 1 271 ? 14.899 1.383 -15.533 1.00 81.50 271 GLY A CA 1
ATOM 2093 C C . GLY A 1 271 ? 16.101 2.226 -15.090 1.00 81.50 271 GLY A C 1
ATOM 2094 O O . GLY A 1 271 ? 16.156 2.663 -13.939 1.00 81.50 271 GLY A O 1
ATOM 2095 N N . ASN A 1 272 ? 17.036 2.506 -16.001 1.00 78.50 272 ASN A N 1
ATOM 2096 C CA . ASN A 1 272 ? 18.210 3.332 -15.721 1.00 78.50 272 ASN A CA 1
ATOM 2097 C C . ASN A 1 272 ? 17.825 4.801 -15.489 1.00 78.50 272 ASN A C 1
ATOM 2099 O O . ASN A 1 272 ? 18.289 5.401 -14.516 1.00 78.50 272 ASN A O 1
ATOM 2103 N N . ASN A 1 273 ? 16.918 5.357 -16.302 1.00 81.00 273 ASN A N 1
ATOM 2104 C CA . ASN A 1 273 ? 16.418 6.728 -16.135 1.00 81.00 273 ASN A CA 1
ATOM 2105 C C . ASN A 1 273 ? 15.706 6.938 -14.793 1.00 81.00 273 ASN A C 1
ATOM 2107 O O . ASN A 1 273 ? 15.794 8.020 -14.214 1.00 81.00 273 ASN A O 1
ATOM 2111 N N . MET A 1 274 ? 15.042 5.897 -14.287 1.00 79.38 274 MET A N 1
ATOM 2112 C CA . MET A 1 274 ? 14.315 5.909 -13.021 1.00 79.38 274 MET A CA 1
ATOM 2113 C C . MET A 1 274 ? 15.234 6.106 -11.806 1.00 79.38 274 MET A C 1
ATOM 2115 O O . MET A 1 274 ? 14.959 6.952 -10.960 1.00 79.38 274 MET A O 1
ATOM 2119 N N . MET A 1 275 ? 16.312 5.320 -11.705 1.00 66.75 275 MET A N 1
ATOM 2120 C CA . MET A 1 275 ? 17.123 5.233 -10.479 1.00 66.75 275 MET A CA 1
ATOM 2121 C C . MET A 1 275 ? 18.466 5.968 -10.561 1.00 66.75 275 MET A C 1
ATOM 2123 O O . MET A 1 275 ? 18.948 6.446 -9.536 1.00 66.75 275 MET A O 1
ATOM 2127 N N . GLY A 1 276 ? 19.070 6.056 -11.749 1.00 64.38 276 GLY A N 1
ATOM 2128 C CA . GLY A 1 276 ? 20.400 6.646 -11.950 1.00 64.38 276 GLY A CA 1
ATOM 2129 C C . GLY A 1 276 ? 20.443 7.830 -12.919 1.00 64.38 276 GLY A C 1
ATOM 2130 O O . GLY A 1 276 ? 21.407 8.591 -12.874 1.00 64.38 276 GLY A O 1
ATOM 2131 N N . GLY A 1 277 ? 19.422 7.993 -13.766 1.00 73.88 277 GLY A N 1
ATOM 2132 C CA . GLY A 1 277 ? 19.322 9.072 -14.754 1.00 73.88 277 GLY A CA 1
ATOM 2133 C C . GLY A 1 277 ? 18.455 10.249 -14.298 1.00 73.88 277 GLY A C 1
ATOM 2134 O O . GLY A 1 277 ? 18.433 10.600 -13.113 1.00 73.88 277 GLY A O 1
ATOM 2135 N N . ASP A 1 278 ? 17.730 10.846 -15.246 1.00 75.62 278 ASP A N 1
ATOM 2136 C CA . ASP A 1 278 ? 17.024 12.131 -15.098 1.00 75.62 278 ASP A CA 1
ATOM 2137 C C . ASP A 1 278 ? 16.023 12.188 -13.930 1.00 75.62 278 ASP A C 1
ATOM 2139 O O . ASP A 1 278 ? 15.812 13.251 -13.344 1.00 75.62 278 ASP A O 1
ATOM 2143 N N . PHE A 1 279 ? 15.435 11.051 -13.540 1.00 82.31 279 PHE A N 1
ATOM 2144 C CA . PHE A 1 279 ? 14.438 10.981 -12.463 1.00 82.31 279 PHE A CA 1
ATOM 2145 C C . PHE A 1 279 ? 15.017 10.614 -11.096 1.00 82.31 279 PHE A C 1
ATOM 2147 O O . PHE A 1 279 ? 14.271 10.573 -10.115 1.00 82.31 279 PHE A O 1
ATOM 2154 N N . SER A 1 280 ? 16.325 10.373 -10.986 1.00 78.94 280 SER A N 1
ATOM 2155 C CA . SER A 1 280 ? 16.964 9.952 -9.730 1.00 78.94 280 SER A CA 1
ATOM 2156 C C . SER A 1 280 ? 16.648 10.901 -8.563 1.00 78.94 280 SER A C 1
ATOM 2158 O O . SER A 1 280 ? 16.230 10.459 -7.493 1.00 78.94 280 SER A O 1
ATOM 2160 N N . TRP A 1 281 ? 16.738 12.215 -8.782 1.00 80.81 281 TRP A N 1
ATOM 2161 C CA . TRP A 1 281 ? 16.372 13.233 -7.789 1.00 80.81 281 TRP A CA 1
ATOM 2162 C C . TRP A 1 281 ? 14.878 13.275 -7.485 1.00 80.81 281 TRP A C 1
ATOM 2164 O O . TRP A 1 281 ? 14.486 13.433 -6.330 1.00 80.81 281 TRP A O 1
ATOM 2174 N N . THR A 1 282 ? 14.035 13.071 -8.493 1.00 86.12 282 THR A N 1
ATOM 2175 C CA . THR A 1 282 ? 12.586 12.945 -8.316 1.00 86.12 282 THR A CA 1
ATOM 2176 C C . THR A 1 282 ? 12.254 11.758 -7.399 1.00 86.12 282 THR A C 1
ATOM 2178 O O . THR A 1 282 ? 11.394 11.874 -6.528 1.00 86.12 282 THR A O 1
ATOM 2181 N N . PHE A 1 283 ? 12.991 10.647 -7.510 1.00 82.62 283 PHE A N 1
ATOM 2182 C CA . PHE A 1 283 ? 12.894 9.501 -6.598 1.00 82.62 283 PHE A CA 1
ATOM 2183 C C . PHE A 1 283 ? 13.398 9.798 -5.183 1.00 82.62 283 PHE A C 1
ATOM 2185 O O . PHE A 1 283 ? 12.841 9.283 -4.214 1.00 82.62 283 PHE A O 1
ATOM 2192 N N . ILE A 1 284 ? 14.416 10.646 -5.024 1.00 83.25 284 ILE A N 1
ATOM 2193 C CA . ILE A 1 284 ? 14.842 11.102 -3.693 1.00 83.25 284 ILE A CA 1
ATOM 2194 C C . ILE A 1 284 ? 13.749 11.960 -3.043 1.00 83.25 284 ILE A C 1
ATOM 2196 O O . ILE A 1 284 ? 13.407 11.724 -1.885 1.00 83.25 284 ILE A O 1
ATOM 2200 N N . ILE A 1 285 ? 13.125 12.878 -3.790 1.00 86.94 285 ILE A N 1
ATOM 2201 C CA . ILE A 1 285 ? 11.974 13.662 -3.305 1.00 86.94 285 ILE A CA 1
ATOM 2202 C C . ILE A 1 285 ? 10.820 12.725 -2.913 1.00 86.94 285 ILE A C 1
ATOM 2204 O O . ILE A 1 285 ? 10.200 12.885 -1.863 1.00 86.94 285 ILE A O 1
ATOM 2208 N N . GLN A 1 286 ? 10.557 11.694 -3.711 1.00 88.88 286 GLN A N 1
ATOM 2209 C CA . GLN A 1 286 ? 9.556 10.672 -3.408 1.00 88.88 286 GLN A CA 1
ATOM 2210 C C . GLN A 1 286 ? 9.865 9.936 -2.092 1.00 88.88 286 GLN A C 1
ATOM 2212 O O . GLN A 1 286 ? 8.986 9.795 -1.236 1.00 88.88 286 GLN A O 1
ATOM 2217 N N . ALA A 1 287 ? 11.118 9.525 -1.887 1.00 85.12 287 ALA A N 1
ATOM 2218 C CA . ALA A 1 287 ? 11.567 8.904 -0.644 1.00 85.12 287 ALA A CA 1
ATOM 2219 C C . ALA A 1 287 ? 11.427 9.851 0.563 1.00 85.12 287 ALA A C 1
ATOM 2221 O O . ALA A 1 287 ? 10.990 9.411 1.630 1.00 85.12 287 ALA A O 1
ATOM 2222 N N . MET A 1 288 ? 11.707 11.152 0.393 1.00 87.44 288 MET A N 1
ATOM 2223 C CA . MET A 1 288 ? 11.469 12.177 1.422 1.00 87.44 288 MET A CA 1
ATOM 2224 C C . MET A 1 288 ? 10.005 12.203 1.856 1.00 87.44 288 MET A C 1
ATOM 2226 O O . MET A 1 288 ? 9.711 12.193 3.055 1.00 87.44 288 MET A O 1
ATOM 2230 N N . LEU A 1 289 ? 9.083 12.211 0.892 1.00 92.56 289 LEU A N 1
ATOM 2231 C CA . LEU A 1 289 ? 7.650 12.254 1.170 1.00 92.56 289 LEU A CA 1
ATOM 2232 C C . LEU A 1 289 ? 7.201 10.984 1.902 1.00 92.56 289 LEU A C 1
ATOM 2234 O O . LEU A 1 289 ? 6.542 11.079 2.936 1.00 92.56 289 LEU A O 1
ATOM 2238 N N . VAL A 1 290 ? 7.616 9.798 1.444 1.00 92.00 290 VAL A N 1
ATOM 2239 C CA . VAL A 1 290 ? 7.243 8.528 2.093 1.00 92.00 290 VAL A CA 1
ATOM 2240 C C . VAL A 1 290 ? 7.831 8.389 3.494 1.00 92.00 290 VAL A C 1
ATOM 2242 O O . VAL A 1 290 ? 7.104 8.025 4.420 1.00 92.00 290 VAL A O 1
ATOM 2245 N N . GLY A 1 291 ? 9.109 8.715 3.696 1.00 90.12 291 GLY A N 1
ATOM 2246 C CA . GLY A 1 291 ? 9.703 8.699 5.034 1.00 90.12 291 GLY A CA 1
ATOM 2247 C C . GLY A 1 291 ? 9.006 9.677 5.990 1.00 90.12 291 GLY A C 1
ATOM 2248 O O . GLY A 1 291 ? 8.734 9.329 7.142 1.00 90.12 291 GLY A O 1
ATOM 2249 N N . SER A 1 292 ? 8.595 10.848 5.488 1.00 92.75 292 SER A N 1
ATOM 2250 C CA . SER A 1 292 ? 7.793 11.812 6.256 1.00 92.75 292 SER A CA 1
ATOM 2251 C C . SER A 1 292 ? 6.420 11.253 6.644 1.00 92.75 292 SER A C 1
ATOM 2253 O O . SER A 1 292 ? 5.979 11.470 7.775 1.00 92.75 292 SER A O 1
ATOM 2255 N N . LEU A 1 293 ? 5.760 10.487 5.761 1.00 94.69 293 LEU A N 1
ATOM 2256 C CA . LEU A 1 293 ? 4.488 9.826 6.081 1.00 94.69 293 LEU A CA 1
ATOM 2257 C C . LEU A 1 293 ? 4.636 8.887 7.278 1.00 94.69 293 LEU A C 1
ATOM 2259 O O . LEU A 1 293 ? 3.838 8.967 8.212 1.00 94.69 293 LEU A O 1
ATOM 2263 N N . PHE A 1 294 ? 5.667 8.037 7.297 1.00 93.50 294 PHE A N 1
ATOM 2264 C CA . PHE A 1 294 ? 5.913 7.145 8.432 1.00 93.50 294 PHE A CA 1
ATOM 2265 C C . PHE A 1 294 ? 6.212 7.925 9.714 1.00 93.50 294 PHE A C 1
ATOM 2267 O O . PHE A 1 294 ? 5.624 7.635 10.759 1.00 93.50 294 PHE A O 1
ATOM 2274 N N . LEU A 1 295 ? 7.081 8.936 9.649 1.00 93.88 295 LEU A N 1
ATOM 2275 C CA . LEU A 1 295 ? 7.469 9.729 10.815 1.00 93.88 295 LEU A CA 1
ATOM 2276 C C . LEU A 1 295 ? 6.269 10.456 11.444 1.00 93.88 295 LEU A C 1
ATOM 2278 O O . LEU A 1 295 ? 6.032 10.342 12.649 1.00 93.88 295 LEU A O 1
ATOM 2282 N N . ILE A 1 296 ? 5.479 11.162 10.633 1.00 95.56 296 ILE A N 1
ATOM 2283 C CA . ILE A 1 296 ? 4.335 11.948 11.111 1.00 95.56 296 ILE A CA 1
ATOM 2284 C C . ILE A 1 296 ? 3.193 11.028 11.571 1.00 95.56 296 ILE A C 1
ATOM 2286 O O . ILE A 1 296 ? 2.549 11.310 12.583 1.00 95.56 296 ILE A O 1
ATOM 2290 N N . SER A 1 297 ? 2.981 9.887 10.905 1.00 94.62 297 SER A N 1
ATOM 2291 C CA . SER A 1 297 ? 1.988 8.890 11.335 1.00 94.62 297 SER A CA 1
ATOM 2292 C C . SER A 1 297 ? 2.341 8.282 12.698 1.00 94.62 297 SER A C 1
ATOM 2294 O O . SER A 1 297 ? 1.462 8.078 13.539 1.00 94.62 297 SER A O 1
ATOM 2296 N N . ASN A 1 298 ? 3.632 8.043 12.961 1.00 95.00 298 ASN A N 1
ATOM 2297 C CA . ASN A 1 298 ? 4.109 7.623 14.280 1.00 95.00 298 ASN A CA 1
ATOM 2298 C C . ASN A 1 298 ? 3.928 8.730 15.325 1.00 95.00 298 ASN A C 1
ATOM 2300 O O . ASN A 1 298 ? 3.429 8.455 16.415 1.00 95.00 298 ASN A O 1
ATOM 2304 N N . TYR A 1 299 ? 4.250 9.982 14.986 1.00 94.81 299 TYR A N 1
ATOM 2305 C CA . TYR A 1 299 ? 3.993 11.126 15.863 1.00 94.81 299 TYR A CA 1
ATOM 2306 C C . TYR A 1 299 ? 2.511 11.234 16.251 1.00 94.81 299 TYR A C 1
ATOM 2308 O O . TYR A 1 299 ? 2.197 11.419 17.430 1.00 94.81 299 TYR A O 1
ATOM 2316 N N . TYR A 1 300 ? 1.595 11.055 15.294 1.00 95.00 300 TYR A N 1
ATOM 2317 C CA . TYR A 1 300 ? 0.157 11.021 15.561 1.00 95.00 300 TYR A CA 1
ATOM 2318 C C . TYR A 1 300 ? -0.212 9.902 16.550 1.00 95.00 300 TYR A C 1
ATOM 2320 O O . TYR A 1 300 ? -0.920 10.154 17.528 1.00 95.00 300 TYR A O 1
ATOM 2328 N N . LEU A 1 301 ? 0.312 8.685 16.350 1.00 92.94 301 LEU A N 1
ATOM 2329 C CA . LEU A 1 301 ? 0.085 7.554 17.259 1.00 92.94 301 LEU A CA 1
ATOM 2330 C C . LEU A 1 301 ? 0.610 7.832 18.673 1.00 92.94 301 LEU A C 1
ATOM 2332 O O . LEU A 1 301 ? -0.108 7.602 19.646 1.00 92.94 301 LEU A O 1
ATOM 2336 N N . TRP A 1 302 ? 1.829 8.356 18.803 1.00 94.06 302 TRP A N 1
ATOM 2337 C CA . TRP A 1 302 ? 2.431 8.675 20.099 1.00 94.06 302 TRP A CA 1
ATOM 2338 C C . TRP A 1 302 ? 1.709 9.816 20.808 1.00 94.06 302 TRP A C 1
ATOM 2340 O O . TRP A 1 302 ? 1.425 9.706 21.998 1.00 94.06 302 TRP A O 1
ATOM 2350 N N . SER A 1 303 ? 1.330 10.879 20.089 1.00 92.25 303 SER A N 1
ATOM 2351 C CA . SER A 1 303 ? 0.485 11.932 20.662 1.00 92.25 303 SER A CA 1
ATOM 2352 C C . SER A 1 303 ? -0.872 11.380 21.090 1.00 92.25 303 SER A C 1
ATOM 2354 O O . SER A 1 303 ? -1.453 11.897 22.036 1.00 92.25 303 SER A O 1
ATOM 2356 N N . GLY A 1 304 ? -1.382 10.353 20.408 1.00 89.44 304 GLY A N 1
ATOM 2357 C CA . GLY A 1 304 ? -2.602 9.655 20.785 1.00 89.44 304 GLY A CA 1
ATOM 2358 C C . GLY A 1 304 ? -2.451 8.778 22.027 1.00 89.44 304 GLY A C 1
ATOM 2359 O O . GLY A 1 304 ? -3.465 8.360 22.569 1.00 89.44 304 GLY A O 1
ATOM 2360 N N . MET A 1 305 ? -1.240 8.486 22.513 1.00 91.19 305 MET A N 1
ATOM 2361 C CA . MET A 1 305 ? -1.069 7.703 23.743 1.00 91.19 305 MET A CA 1
ATOM 2362 C C . MET A 1 305 ? -1.518 8.472 24.991 1.00 91.19 305 MET A C 1
ATOM 2364 O O . MET A 1 305 ? -1.919 7.846 25.966 1.00 91.19 305 MET A O 1
ATOM 2368 N N . THR A 1 306 ? -1.558 9.809 24.948 1.00 87.50 306 THR A N 1
ATOM 2369 C CA . THR A 1 306 ? -2.050 10.635 26.067 1.00 87.50 306 THR A CA 1
ATOM 2370 C C . THR A 1 306 ? -3.529 10.405 26.385 1.00 87.50 306 THR A C 1
ATOM 2372 O O . THR A 1 306 ? -3.974 10.714 27.487 1.00 87.50 306 THR A O 1
ATOM 2375 N N . ARG A 1 307 ? -4.299 9.843 25.441 1.00 90.38 307 ARG A N 1
ATOM 2376 C CA . ARG A 1 307 ? -5.716 9.489 25.630 1.00 90.38 307 ARG A CA 1
ATOM 2377 C C . ARG A 1 307 ? -5.920 8.094 26.229 1.00 90.38 307 ARG A C 1
ATOM 2379 O O . ARG A 1 307 ? -7.060 7.661 26.395 1.00 90.38 307 ARG A O 1
ATOM 2386 N N . ILE A 1 308 ? -4.833 7.375 26.518 1.00 91.56 308 ILE A N 1
ATOM 2387 C CA . ILE A 1 308 ? -4.849 5.989 26.983 1.00 91.56 308 ILE A CA 1
ATOM 2388 C C . ILE A 1 308 ? -4.298 5.921 28.416 1.00 91.56 308 ILE A C 1
ATOM 2390 O O . ILE A 1 308 ? -3.087 6.052 28.607 1.00 91.56 308 ILE A O 1
ATOM 2394 N N . PRO A 1 309 ? -5.148 5.666 29.425 1.00 90.00 309 PRO A N 1
ATOM 2395 C CA . PRO A 1 309 ? -4.683 5.473 30.796 1.00 90.00 309 PRO A CA 1
ATOM 2396 C C . PRO A 1 309 ? -3.671 4.323 30.896 1.00 90.00 309 PRO A C 1
ATOM 2398 O O . PRO A 1 309 ? -3.953 3.213 30.443 1.00 90.00 309 PRO A O 1
ATOM 2401 N N . GLY A 1 310 ? -2.503 4.573 31.495 1.00 89.19 310 GLY A N 1
ATOM 2402 C CA . GLY A 1 310 ? -1.446 3.574 31.664 1.00 89.19 310 GLY A CA 1
ATOM 2403 C C . GLY A 1 310 ? -0.462 3.478 30.495 1.00 89.19 310 GLY A C 1
ATOM 2404 O O . GLY A 1 310 ? 0.463 2.662 30.553 1.00 89.19 310 GLY A O 1
ATOM 2405 N N . ALA A 1 311 ? -0.610 4.285 29.439 1.00 91.12 311 ALA A N 1
ATOM 2406 C CA . ALA A 1 311 ? 0.351 4.317 28.338 1.00 91.12 311 ALA A CA 1
ATOM 2407 C C . ALA A 1 311 ? 1.675 5.012 28.701 1.00 91.12 311 ALA A C 1
ATOM 2409 O O . ALA A 1 311 ? 2.671 4.811 28.003 1.00 91.12 311 ALA A O 1
ATOM 2410 N N . GLU A 1 312 ? 1.737 5.746 29.819 1.00 90.62 312 GLU A N 1
ATOM 2411 C CA . GLU A 1 312 ? 2.936 6.460 30.277 1.00 90.62 312 GLU A CA 1
ATOM 2412 C C . GLU A 1 312 ? 4.138 5.517 30.448 1.00 90.62 312 GLU A C 1
ATOM 2414 O O . GLU A 1 312 ? 5.279 5.880 30.155 1.00 90.62 312 GLU A O 1
ATOM 2419 N N . ARG A 1 313 ? 3.886 4.252 30.820 1.00 91.25 313 ARG A N 1
ATOM 2420 C CA . ARG A 1 313 ? 4.917 3.201 30.936 1.00 91.25 313 ARG A CA 1
ATOM 2421 C C . ARG A 1 313 ? 5.667 2.926 29.631 1.00 91.25 313 ARG A C 1
ATOM 2423 O O . ARG A 1 313 ? 6.783 2.401 29.664 1.00 91.25 313 ARG A O 1
ATOM 2430 N N . TYR A 1 314 ? 5.058 3.257 28.492 1.00 92.06 314 TYR A N 1
ATOM 2431 C CA . TYR A 1 314 ? 5.634 3.056 27.170 1.00 92.06 314 TYR A CA 1
ATOM 2432 C C . TYR A 1 314 ? 6.349 4.297 26.623 1.00 92.06 314 TYR A C 1
ATOM 2434 O O . TYR A 1 314 ? 7.112 4.168 25.665 1.00 92.06 314 TYR A O 1
ATOM 2442 N N . TYR A 1 315 ? 6.215 5.472 27.253 1.00 92.00 315 TYR A N 1
ATOM 2443 C CA . TYR A 1 315 ? 6.832 6.715 26.762 1.00 92.00 315 TYR A CA 1
ATOM 2444 C C . TYR A 1 315 ? 8.356 6.631 26.673 1.00 92.00 315 TYR A C 1
ATOM 2446 O O . TYR A 1 315 ? 8.960 7.172 25.748 1.00 92.00 315 TYR A O 1
ATOM 2454 N N . LYS A 1 316 ? 8.988 5.865 27.570 1.00 93.38 316 LYS A N 1
ATOM 2455 C CA . LYS A 1 316 ? 10.438 5.622 27.545 1.00 93.38 316 LYS A CA 1
ATOM 2456 C C . LYS A 1 316 ? 10.941 4.980 26.247 1.00 93.38 316 LYS A C 1
ATOM 2458 O O . LYS A 1 316 ? 12.116 5.141 25.933 1.00 93.38 316 LYS A O 1
ATOM 2463 N N . TYR A 1 317 ? 10.084 4.267 25.508 1.00 93.62 317 TYR A N 1
ATOM 2464 C CA . TYR A 1 317 ? 10.452 3.626 24.244 1.00 93.62 317 TYR A CA 1
ATOM 2465 C C . TYR A 1 317 ? 10.404 4.593 23.056 1.00 93.62 317 TYR A C 1
ATOM 2467 O O . TYR A 1 317 ? 11.173 4.415 22.115 1.00 93.62 317 TYR A O 1
ATOM 2475 N N . ILE A 1 318 ? 9.574 5.643 23.117 1.00 94.31 318 ILE A N 1
ATOM 2476 C CA . ILE A 1 318 ? 9.351 6.584 22.006 1.00 94.31 318 ILE A CA 1
ATOM 2477 C C . ILE A 1 318 ? 10.668 7.195 21.520 1.00 94.31 318 ILE A C 1
ATOM 2479 O O . ILE A 1 318 ? 10.903 7.242 20.320 1.00 94.31 318 ILE A O 1
ATOM 2483 N N . LYS A 1 319 ? 11.569 7.593 22.428 1.00 94.31 319 LYS A N 1
ATOM 2484 C CA . LYS A 1 319 ? 12.868 8.182 22.055 1.00 94.31 319 LYS A CA 1
ATOM 2485 C C . LYS A 1 319 ? 13.754 7.239 21.229 1.00 94.31 319 LYS A C 1
ATOM 2487 O O . LYS A 1 319 ? 14.439 7.700 20.325 1.00 94.31 319 LYS A O 1
ATOM 2492 N N . TYR A 1 320 ? 13.719 5.934 21.505 1.00 95.19 320 TYR A N 1
ATOM 2493 C CA . TYR A 1 320 ? 14.507 4.945 20.761 1.00 95.19 320 TYR A CA 1
ATOM 2494 C C . TYR A 1 320 ? 13.892 4.664 19.391 1.00 95.19 320 TYR A C 1
ATOM 2496 O O . TYR A 1 320 ? 14.614 4.571 18.404 1.00 95.19 320 TYR A O 1
ATOM 2504 N N . ILE A 1 321 ? 12.558 4.590 19.321 1.00 95.44 321 ILE A N 1
ATOM 2505 C CA . ILE A 1 321 ? 11.839 4.424 18.053 1.00 95.44 321 ILE A CA 1
ATOM 2506 C C . ILE A 1 321 ? 12.061 5.656 17.168 1.00 95.44 321 ILE A C 1
ATOM 2508 O O . ILE A 1 321 ? 12.386 5.521 15.995 1.00 95.44 321 ILE A O 1
ATOM 2512 N N . LEU A 1 322 ? 11.954 6.858 17.738 1.00 95.38 322 LEU A N 1
ATOM 2513 C CA . LEU A 1 322 ? 12.224 8.109 17.038 1.00 95.38 322 LEU A CA 1
ATOM 2514 C C . LEU A 1 322 ? 13.671 8.178 16.542 1.00 95.38 322 LEU A C 1
ATOM 2516 O O . LEU A 1 322 ? 13.886 8.538 15.392 1.00 95.38 322 LEU A O 1
ATOM 2520 N N . PHE A 1 323 ? 14.650 7.797 17.368 1.00 95.50 323 PHE A N 1
ATOM 2521 C CA . PHE A 1 323 ? 16.047 7.729 16.942 1.00 95.50 323 PHE A CA 1
ATOM 2522 C C . PHE A 1 323 ? 16.228 6.776 15.753 1.00 95.50 323 PHE A C 1
ATOM 2524 O O . PHE A 1 323 ? 16.812 7.167 14.745 1.00 95.50 323 PHE A O 1
ATOM 2531 N N . ALA A 1 324 ? 15.659 5.567 15.826 1.00 94.69 324 ALA A N 1
ATOM 2532 C CA . ALA A 1 324 ? 15.701 4.607 14.726 1.00 94.69 324 ALA A CA 1
ATOM 2533 C C . ALA A 1 324 ? 15.056 5.167 13.447 1.00 94.69 324 ALA A C 1
ATOM 2535 O O . ALA A 1 324 ? 15.632 5.026 12.370 1.00 94.69 324 ALA A O 1
ATOM 2536 N N . LEU A 1 325 ? 13.907 5.844 13.557 1.00 94.88 325 LEU A N 1
ATOM 2537 C CA . LEU A 1 325 ? 13.227 6.477 12.423 1.00 94.88 325 LEU A CA 1
ATOM 2538 C C . LEU A 1 325 ? 14.036 7.634 11.827 1.00 94.88 325 LEU A C 1
ATOM 2540 O O . LEU A 1 325 ? 14.145 7.705 10.610 1.00 94.88 325 LEU A O 1
ATOM 2544 N N . ILE A 1 326 ? 14.627 8.509 12.647 1.00 94.56 326 ILE A N 1
ATOM 2545 C CA . ILE A 1 326 ? 15.433 9.647 12.172 1.00 94.56 326 ILE A CA 1
ATOM 2546 C C . ILE A 1 326 ? 16.695 9.159 11.463 1.00 94.56 326 ILE A C 1
ATOM 2548 O O . ILE A 1 326 ? 16.988 9.627 10.367 1.00 94.56 326 ILE A O 1
ATOM 2552 N N . VAL A 1 327 ? 17.425 8.208 12.055 1.00 93.75 327 VAL A N 1
ATOM 2553 C CA . VAL A 1 327 ? 18.631 7.640 11.432 1.00 93.75 327 VAL A CA 1
ATOM 2554 C C . VAL A 1 327 ? 18.269 6.933 10.129 1.00 93.75 327 VAL A C 1
ATOM 2556 O O . VAL A 1 327 ? 18.910 7.162 9.107 1.00 93.75 327 VAL A O 1
ATOM 2559 N N . SER A 1 328 ? 17.201 6.131 10.141 1.00 93.75 328 SER A N 1
ATOM 2560 C CA . SER A 1 328 ? 16.716 5.449 8.939 1.00 93.75 328 SER A CA 1
ATOM 2561 C C . SER A 1 328 ? 16.321 6.434 7.847 1.00 93.75 328 SER A C 1
ATOM 2563 O O . SER A 1 328 ? 16.660 6.238 6.684 1.00 93.75 328 SER A O 1
ATOM 2565 N N . PHE A 1 329 ? 15.635 7.513 8.226 1.00 91.06 329 PHE A N 1
ATOM 2566 C CA . PHE A 1 329 ? 15.252 8.566 7.304 1.00 91.06 329 PHE A CA 1
ATOM 2567 C C . PHE A 1 329 ? 16.492 9.244 6.720 1.00 91.06 329 PHE A C 1
ATOM 2569 O O . PHE A 1 329 ? 16.625 9.271 5.506 1.00 91.06 329 PHE A O 1
ATOM 2576 N N . ALA A 1 330 ? 17.453 9.673 7.541 1.00 90.56 330 ALA A N 1
ATOM 2577 C CA . ALA A 1 330 ? 18.693 10.298 7.074 1.00 90.56 330 ALA A CA 1
ATOM 2578 C C . ALA A 1 330 ? 19.475 9.421 6.074 1.00 90.56 330 ALA A C 1
ATOM 2580 O O . ALA A 1 330 ? 19.940 9.916 5.047 1.00 90.56 330 ALA A O 1
ATOM 2581 N N . VAL A 1 331 ? 19.571 8.111 6.328 1.00 90.56 331 VAL A N 1
ATOM 2582 C CA . VAL A 1 331 ? 20.190 7.164 5.386 1.00 90.56 331 VAL A CA 1
ATOM 2583 C C . VAL A 1 331 ? 19.383 7.076 4.093 1.00 90.56 331 VAL A C 1
ATOM 2585 O O . VAL A 1 331 ? 19.950 7.190 3.011 1.00 90.56 331 VAL A O 1
ATOM 2588 N N . TRP A 1 332 ? 18.058 6.933 4.181 1.00 87.31 332 TRP A N 1
ATOM 2589 C CA . TRP A 1 332 ? 17.194 6.830 3.002 1.00 87.31 332 TRP A CA 1
ATOM 2590 C C . TRP A 1 332 ? 17.241 8.095 2.128 1.00 87.31 332 TRP A C 1
ATOM 2592 O O . TRP A 1 332 ? 17.186 8.001 0.901 1.00 87.31 332 TRP A O 1
ATOM 2602 N N . LEU A 1 333 ? 17.407 9.263 2.756 1.00 85.50 333 LEU A N 1
ATOM 2603 C CA . LEU A 1 333 ? 17.562 10.558 2.095 1.00 85.50 333 LEU A CA 1
ATOM 2604 C C . LEU A 1 333 ? 18.888 10.731 1.360 1.00 85.50 333 LEU A C 1
ATOM 2606 O O . LEU A 1 333 ? 19.007 11.652 0.557 1.00 85.50 333 LEU A O 1
ATOM 2610 N N . THR A 1 334 ? 19.886 9.892 1.632 1.00 85.81 334 THR A N 1
ATOM 2611 C CA . THR A 1 334 ? 21.206 10.065 1.034 1.00 85.81 334 THR A CA 1
ATOM 2612 C C . THR A 1 334 ? 21.150 9.695 -0.456 1.00 85.81 334 THR A C 1
ATOM 2614 O O . THR A 1 334 ? 20.842 8.545 -0.794 1.00 85.81 334 THR A O 1
ATOM 2617 N N . PRO A 1 335 ? 21.410 10.636 -1.382 1.00 78.50 335 PRO A N 1
ATOM 2618 C CA . PRO A 1 335 ? 21.458 10.329 -2.805 1.00 78.50 335 PRO A CA 1
ATOM 2619 C C . PRO A 1 335 ? 22.742 9.564 -3.140 1.00 78.50 335 PRO A C 1
ATOM 2621 O O . PRO A 1 335 ? 23.782 9.765 -2.516 1.00 78.50 335 PRO A O 1
ATOM 2624 N N . HIS A 1 336 ? 22.672 8.685 -4.141 1.00 76.69 336 HIS A N 1
ATOM 2625 C CA . HIS A 1 336 ? 23.878 8.052 -4.679 1.00 76.69 336 HIS A CA 1
ATOM 2626 C C . HIS A 1 336 ? 24.595 8.993 -5.656 1.00 76.69 336 HIS A C 1
ATOM 2628 O O . HIS A 1 336 ? 25.802 9.176 -5.545 1.00 76.69 336 HIS A O 1
ATOM 2634 N N . ASN A 1 337 ? 23.832 9.657 -6.533 1.00 75.31 337 ASN A N 1
ATOM 2635 C CA . ASN A 1 337 ? 24.337 10.600 -7.530 1.00 75.31 337 ASN A CA 1
ATOM 2636 C C . ASN A 1 337 ? 24.044 12.035 -7.072 1.00 75.31 337 ASN A C 1
ATOM 2638 O O . ASN A 1 337 ? 22.895 12.369 -6.775 1.00 75.31 337 ASN A O 1
ATOM 2642 N N . LEU A 1 338 ? 25.068 12.887 -7.032 1.00 76.00 338 LEU A N 1
ATOM 2643 C CA . LEU A 1 338 ? 24.950 14.303 -6.680 1.00 76.00 338 LEU A CA 1
ATOM 2644 C C . LEU A 1 338 ? 25.132 15.174 -7.944 1.00 76.00 338 LEU A C 1
ATOM 2646 O O . LEU A 1 338 ? 25.973 14.843 -8.780 1.00 76.00 338 LEU A O 1
ATOM 2650 N N . PRO A 1 339 ? 24.373 16.274 -8.112 1.00 74.56 339 PRO A N 1
ATOM 2651 C CA . PRO A 1 339 ? 24.518 17.207 -9.222 1.00 74.56 339 PRO A CA 1
ATOM 2652 C C . PRO A 1 339 ? 25.690 18.140 -8.915 1.00 74.56 339 PRO A C 1
ATOM 2654 O O . PRO A 1 339 ? 25.509 19.260 -8.448 1.00 74.56 339 PRO A O 1
ATOM 2657 N N . LEU A 1 340 ? 26.896 17.616 -9.102 1.00 79.88 340 LEU A N 1
ATOM 2658 C CA . LEU A 1 340 ? 28.138 18.257 -8.691 1.00 79.88 340 LEU A CA 1
ATOM 2659 C C . LEU A 1 340 ? 28.692 19.128 -9.814 1.00 79.88 340 LEU A C 1
ATOM 2661 O O . LEU A 1 340 ? 28.693 18.746 -10.986 1.00 79.88 340 LEU A O 1
ATOM 2665 N N . THR A 1 341 ? 29.213 20.286 -9.443 1.00 85.19 341 THR A N 1
ATOM 2666 C CA . THR A 1 341 ? 30.029 21.133 -10.308 1.00 85.19 341 THR A CA 1
ATOM 2667 C C . THR A 1 341 ? 31.388 20.482 -10.574 1.00 85.19 341 THR A C 1
ATOM 2669 O O . THR A 1 341 ? 31.883 19.668 -9.791 1.00 85.19 341 THR A O 1
ATOM 2672 N N . SER A 1 342 ? 32.050 20.876 -11.666 1.00 82.94 342 SER A N 1
ATOM 2673 C CA . SER A 1 342 ? 33.403 20.394 -11.985 1.00 82.94 342 SER A CA 1
ATOM 2674 C C . SER A 1 342 ? 34.411 20.669 -10.863 1.00 82.94 342 SER A C 1
ATOM 2676 O O . SER A 1 342 ? 35.343 19.890 -10.676 1.00 82.94 342 SER A O 1
ATOM 2678 N N . GLN A 1 343 ? 34.215 21.756 -10.107 1.00 87.69 343 GLN A N 1
ATOM 2679 C CA . GLN A 1 343 ? 35.029 22.075 -8.938 1.00 87.69 343 GLN A CA 1
ATOM 2680 C C . GLN A 1 343 ? 34.815 21.054 -7.817 1.00 87.69 343 GLN A C 1
ATOM 2682 O O . GLN A 1 343 ? 35.789 20.490 -7.330 1.00 87.69 343 GLN A O 1
ATOM 2687 N N . GLU A 1 344 ? 33.563 20.763 -7.452 1.00 85.81 344 GLU A N 1
ATOM 2688 C CA . GLU A 1 344 ? 33.247 19.789 -6.398 1.00 85.81 344 GLU A CA 1
ATOM 2689 C C . GLU A 1 344 ? 33.753 18.385 -6.758 1.00 85.81 344 GLU A C 1
ATOM 2691 O O . GLU A 1 344 ? 34.302 17.686 -5.909 1.00 85.81 344 GLU A O 1
ATOM 2696 N N . ILE A 1 345 ? 33.648 17.984 -8.032 1.00 84.44 345 ILE A N 1
ATOM 2697 C CA . ILE A 1 345 ? 34.239 16.728 -8.525 1.00 84.44 345 ILE A CA 1
ATOM 2698 C C . ILE A 1 345 ? 35.763 16.736 -8.329 1.00 84.44 345 ILE A C 1
ATOM 2700 O O . ILE A 1 345 ? 36.328 15.741 -7.873 1.00 84.44 345 ILE A O 1
ATOM 2704 N N . GLY A 1 346 ? 36.429 17.853 -8.639 1.00 84.25 346 GLY A N 1
ATOM 2705 C CA . GLY A 1 346 ? 37.862 18.035 -8.398 1.00 84.25 346 GLY A CA 1
ATOM 2706 C C . GLY A 1 346 ? 38.232 17.915 -6.916 1.00 84.25 346 GLY A C 1
ATOM 2707 O O . GLY A 1 346 ? 39.176 17.202 -6.576 1.00 84.25 346 GLY A O 1
ATOM 2708 N N . GLU A 1 347 ? 37.449 18.534 -6.031 1.00 87.12 347 GLU A N 1
ATOM 2709 C CA . GLU A 1 347 ? 37.626 18.470 -4.572 1.00 87.12 347 GLU A CA 1
ATOM 2710 C C . GLU A 1 347 ? 37.393 17.058 -4.005 1.00 87.12 347 GLU A C 1
ATOM 2712 O O . GLU A 1 347 ? 38.027 16.670 -3.024 1.00 87.12 347 GLU A 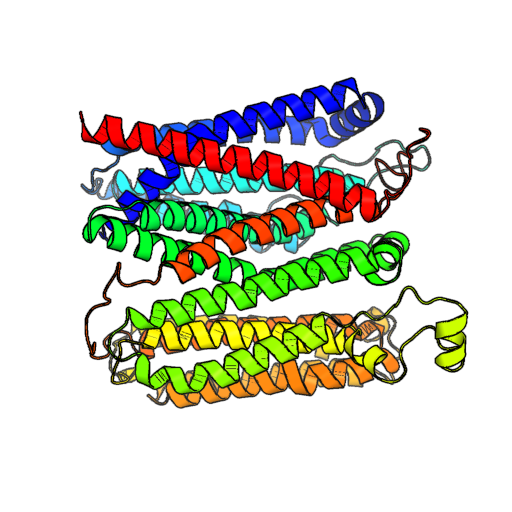O 1
ATOM 2717 N N . MET A 1 348 ? 36.562 16.238 -4.656 1.00 82.94 348 MET A N 1
ATOM 2718 C CA . MET A 1 348 ? 36.354 14.824 -4.310 1.00 82.94 348 MET A CA 1
ATOM 2719 C C . MET A 1 348 ? 37.327 13.864 -5.011 1.00 82.94 348 MET A C 1
ATOM 2721 O O . MET A 1 348 ? 37.060 12.663 -5.116 1.00 82.94 348 MET A O 1
ATOM 2725 N N . GLY A 1 349 ? 38.460 14.370 -5.504 1.00 81.69 349 GLY A N 1
ATOM 2726 C CA . GLY A 1 349 ? 39.499 13.546 -6.125 1.00 81.69 349 GLY A CA 1
ATOM 2727 C C . GLY A 1 349 ? 39.083 12.956 -7.474 1.00 81.69 349 GLY A C 1
ATOM 2728 O O . GLY A 1 349 ? 39.518 11.863 -7.828 1.00 81.69 349 GLY A O 1
ATOM 2729 N N . GLY A 1 350 ? 38.210 13.647 -8.210 1.00 76.00 350 GLY A N 1
ATOM 2730 C CA . GLY A 1 350 ? 37.724 13.223 -9.523 1.00 76.00 350 GLY A CA 1
ATOM 2731 C C . GLY A 1 350 ? 36.596 12.188 -9.481 1.00 76.00 350 GLY A C 1
ATOM 2732 O O . GLY A 1 350 ? 36.185 11.697 -10.531 1.00 76.00 350 GLY A O 1
ATOM 2733 N N . SER A 1 351 ? 36.082 11.836 -8.296 1.00 76.94 351 SER A N 1
ATOM 2734 C CA . SER A 1 351 ? 34.954 10.910 -8.176 1.00 76.94 351 SER A CA 1
ATOM 2735 C C . SER A 1 351 ? 33.619 11.618 -8.412 1.00 76.94 351 SER A C 1
ATOM 2737 O O . SER A 1 351 ? 33.363 12.685 -7.863 1.00 76.94 351 SER A O 1
ATOM 2739 N N . GLN A 1 352 ? 32.722 10.974 -9.163 1.00 75.00 352 GLN A N 1
ATOM 2740 C CA . GLN A 1 352 ? 31.319 11.398 -9.297 1.00 75.00 352 GLN A CA 1
ATOM 2741 C C . GLN A 1 352 ? 30.488 11.118 -8.030 1.00 75.00 352 GLN A C 1
ATOM 2743 O O . GLN A 1 352 ? 29.320 11.499 -7.955 1.00 75.00 352 GLN A O 1
ATOM 2748 N N . TYR A 1 353 ? 31.078 10.453 -7.031 1.00 81.56 353 TYR A N 1
ATOM 2749 C CA . TYR A 1 353 ? 30.405 10.016 -5.815 1.00 81.56 353 TYR A CA 1
ATOM 2750 C C . TYR A 1 353 ? 31.107 10.542 -4.567 1.00 81.56 353 TYR A C 1
ATOM 2752 O O . TYR A 1 353 ? 32.334 10.533 -4.472 1.00 81.56 353 TYR A O 1
ATOM 2760 N N . HIS A 1 354 ? 30.321 10.899 -3.550 1.00 83.25 354 HIS A N 1
ATOM 2761 C CA . HIS A 1 354 ? 30.872 11.313 -2.264 1.00 83.25 354 HIS A CA 1
ATOM 2762 C C . HIS A 1 354 ? 31.651 10.154 -1.595 1.00 83.25 354 HIS A C 1
ATOM 2764 O O . HIS A 1 354 ? 31.085 9.066 -1.441 1.00 83.25 354 HIS A O 1
ATOM 2770 N N . PRO A 1 355 ? 32.891 10.356 -1.101 1.00 82.62 355 PRO A N 1
ATOM 2771 C CA . PRO A 1 355 ? 33.762 9.269 -0.630 1.00 82.62 355 PRO A CA 1
ATOM 2772 C C . PRO A 1 355 ? 33.144 8.338 0.425 1.00 82.62 355 PRO A C 1
ATOM 2774 O O . PRO A 1 355 ? 33.308 7.120 0.350 1.00 82.62 355 PRO A O 1
ATOM 2777 N N . THR A 1 356 ? 32.410 8.903 1.388 1.00 83.12 356 THR A N 1
ATOM 2778 C CA . THR A 1 356 ? 31.762 8.159 2.486 1.00 83.12 356 THR A CA 1
ATOM 2779 C C . THR A 1 356 ? 30.267 7.909 2.260 1.00 83.12 356 THR A C 1
ATOM 2781 O O . THR A 1 356 ? 29.802 6.779 2.386 1.00 83.12 356 THR A O 1
ATOM 2784 N N . LEU A 1 357 ? 29.501 8.945 1.901 1.00 84.69 357 LEU A N 1
ATOM 2785 C CA . LEU A 1 357 ? 28.042 8.879 1.765 1.00 84.69 357 LEU A CA 1
ATOM 2786 C C . LEU A 1 357 ? 27.548 8.015 0.596 1.00 84.69 357 LEU A C 1
ATOM 2788 O O . LEU A 1 357 ? 26.411 7.546 0.644 1.00 84.69 357 LEU A O 1
ATOM 2792 N N . LYS A 1 358 ? 28.389 7.732 -0.413 1.00 83.31 358 LYS A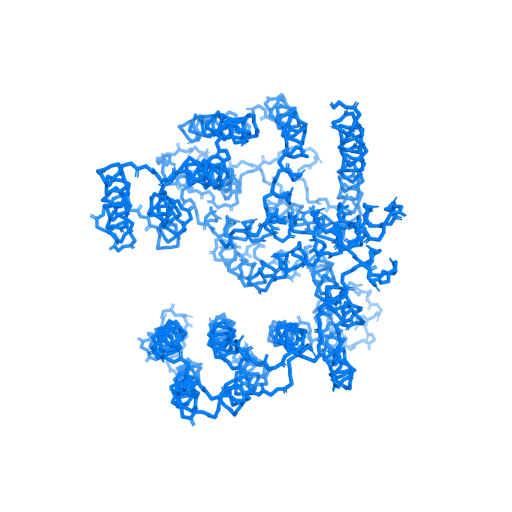 N 1
ATOM 2793 C CA . LYS A 1 358 ? 28.004 6.918 -1.580 1.00 83.31 358 LYS A CA 1
ATOM 2794 C C . LYS A 1 358 ? 27.369 5.578 -1.209 1.00 83.31 358 LYS A C 1
ATOM 2796 O O . LYS A 1 358 ? 26.432 5.154 -1.879 1.00 83.31 358 LYS A O 1
ATOM 2801 N N . TYR A 1 359 ? 27.825 4.945 -0.125 1.00 86.38 359 TYR A N 1
ATOM 2802 C CA . TYR A 1 359 ? 27.314 3.646 0.320 1.00 86.38 359 TYR A CA 1
ATOM 2803 C C . TYR A 1 359 ? 25.900 3.727 0.904 1.00 86.38 359 TYR A C 1
ATOM 2805 O O . TYR A 1 359 ? 25.120 2.792 0.748 1.00 86.38 359 TYR A O 1
ATOM 2813 N N . LEU A 1 360 ? 25.538 4.848 1.533 1.00 87.81 360 LEU A N 1
ATOM 2814 C CA . LEU A 1 360 ? 24.199 5.048 2.097 1.00 87.81 360 LEU A CA 1
ATOM 2815 C C . LEU A 1 360 ? 23.144 5.252 1.001 1.00 87.81 360 LEU A C 1
ATOM 2817 O O . LEU A 1 360 ? 21.986 4.884 1.182 1.00 87.81 360 LEU A O 1
ATOM 2821 N N . GLY A 1 361 ? 23.554 5.778 -0.158 1.00 80.62 361 GLY A N 1
ATOM 2822 C CA . GLY A 1 361 ? 22.684 5.946 -1.323 1.00 80.62 361 GLY A CA 1
ATOM 2823 C C . GLY A 1 361 ? 22.378 4.661 -2.100 1.00 80.62 361 GLY A C 1
ATOM 2824 O O . GLY A 1 361 ? 21.493 4.677 -2.962 1.00 80.62 361 GLY A O 1
ATOM 2825 N N . LEU A 1 362 ? 23.066 3.555 -1.797 1.00 84.12 362 LEU A N 1
ATOM 2826 C CA . LEU A 1 362 ? 22.905 2.268 -2.475 1.00 84.12 362 LEU A CA 1
ATOM 2827 C C . LEU A 1 362 ? 21.677 1.483 -1.982 1.00 84.12 362 LEU A C 1
ATOM 2829 O O . LEU A 1 362 ? 21.216 1.626 -0.848 1.00 84.12 362 LEU A O 1
ATOM 2833 N N . MET A 1 363 ? 21.162 0.599 -2.843 1.00 82.81 363 MET A N 1
ATOM 2834 C CA . MET A 1 363 ? 19.953 -0.194 -2.572 1.00 82.81 363 MET A CA 1
ATOM 2835 C C . MET A 1 363 ? 19.992 -1.032 -1.277 1.00 82.81 363 MET A C 1
ATOM 2837 O O . MET A 1 363 ? 18.981 -1.032 -0.576 1.00 82.81 363 MET A O 1
ATOM 2841 N N . PRO A 1 364 ? 21.101 -1.702 -0.896 1.00 88.75 364 PRO A N 1
ATOM 2842 C CA . PRO A 1 364 ? 21.194 -2.439 0.364 1.00 88.75 364 PRO A CA 1
ATOM 2843 C C . PRO A 1 364 ? 20.912 -1.573 1.593 1.00 88.75 364 PRO A C 1
ATOM 2845 O O . PRO A 1 364 ? 20.076 -1.945 2.418 1.00 88.75 364 PRO A O 1
ATOM 2848 N N . ALA A 1 365 ? 21.532 -0.388 1.679 1.00 90.06 365 ALA A N 1
ATOM 2849 C CA . ALA A 1 365 ? 21.291 0.556 2.768 1.00 90.06 365 ALA A CA 1
ATOM 2850 C C . ALA A 1 365 ? 19.831 1.013 2.793 1.00 90.06 365 ALA A C 1
ATOM 2852 O O . ALA A 1 365 ? 19.187 0.933 3.840 1.00 90.06 365 ALA A O 1
ATOM 2853 N N . LYS A 1 366 ? 19.289 1.424 1.638 1.00 87.69 366 LYS A N 1
ATOM 2854 C CA . LYS A 1 366 ? 17.892 1.871 1.516 1.00 87.69 366 LYS A CA 1
ATOM 2855 C C . LYS A 1 366 ? 16.910 0.783 1.949 1.00 87.69 366 LYS A C 1
ATOM 2857 O O . LYS A 1 366 ? 16.033 1.045 2.766 1.00 87.69 366 LYS A O 1
ATOM 2862 N N . ASN A 1 367 ? 17.091 -0.451 1.487 1.00 88.31 367 ASN A N 1
ATOM 2863 C CA . ASN A 1 367 ? 16.230 -1.562 1.881 1.00 88.31 367 ASN A CA 1
ATOM 2864 C C . ASN A 1 367 ? 16.330 -1.851 3.384 1.00 88.31 367 ASN A C 1
ATOM 2866 O O . ASN A 1 367 ? 15.302 -2.017 4.041 1.00 88.31 367 ASN A O 1
ATOM 2870 N N . ALA A 1 368 ? 17.536 -1.867 3.959 1.00 92.50 368 ALA A N 1
ATOM 2871 C CA . ALA A 1 368 ? 17.724 -2.103 5.390 1.00 92.50 368 ALA A CA 1
ATOM 2872 C C . ALA A 1 368 ? 16.959 -1.079 6.246 1.00 92.50 368 ALA A C 1
ATOM 2874 O O . ALA A 1 368 ? 16.213 -1.454 7.156 1.00 92.50 368 ALA A O 1
ATOM 2875 N N . VAL A 1 369 ? 17.080 0.212 5.922 1.00 93.38 369 VAL A N 1
ATOM 2876 C CA . VAL A 1 369 ? 16.442 1.275 6.709 1.00 93.38 369 VAL A CA 1
ATOM 2877 C C . VAL A 1 369 ? 14.934 1.370 6.489 1.00 93.38 369 VAL A C 1
ATOM 2879 O O . VAL A 1 369 ? 14.206 1.665 7.435 1.00 93.38 369 VAL A O 1
ATOM 2882 N N . VAL A 1 370 ? 14.428 1.029 5.299 1.00 92.19 370 VAL A N 1
ATOM 2883 C CA . VAL A 1 370 ? 12.979 0.895 5.056 1.00 92.19 370 VAL A CA 1
ATOM 2884 C C . VAL A 1 370 ? 12.380 -0.209 5.925 1.00 92.19 370 VAL A C 1
ATOM 2886 O O . VAL A 1 370 ? 11.353 0.003 6.574 1.00 92.19 370 VAL A O 1
ATOM 2889 N N . ASN A 1 371 ? 13.039 -1.369 5.998 1.00 93.56 371 ASN A N 1
ATOM 2890 C CA . ASN A 1 371 ? 12.599 -2.459 6.869 1.00 93.56 371 ASN A CA 1
ATOM 2891 C C . ASN A 1 371 ? 12.604 -2.033 8.345 1.00 93.56 371 ASN A C 1
ATOM 2893 O O . ASN A 1 371 ? 11.651 -2.319 9.074 1.00 93.56 371 ASN A O 1
ATOM 2897 N N . LEU A 1 372 ? 13.630 -1.292 8.778 1.00 95.00 372 LEU A N 1
ATOM 2898 C CA . LEU A 1 372 ? 13.693 -0.758 10.138 1.00 95.00 372 LEU A CA 1
ATOM 2899 C C . LEU A 1 372 ? 12.565 0.246 10.422 1.00 95.00 372 LEU A C 1
ATOM 2901 O O . LEU A 1 372 ? 11.962 0.182 11.492 1.00 95.00 372 LEU A O 1
ATOM 2905 N N . ILE A 1 373 ? 12.219 1.121 9.470 1.00 94.75 373 ILE A N 1
ATOM 2906 C CA . ILE A 1 373 ? 11.083 2.053 9.588 1.00 94.75 373 ILE A CA 1
ATOM 2907 C C . ILE A 1 373 ? 9.766 1.298 9.779 1.00 94.75 373 ILE A C 1
ATOM 2909 O O . ILE A 1 373 ? 8.955 1.671 10.635 1.00 94.75 373 ILE A O 1
ATOM 2913 N N . ILE A 1 374 ? 9.552 0.224 9.019 1.00 94.19 374 ILE A N 1
ATOM 2914 C CA . ILE A 1 374 ? 8.334 -0.585 9.116 1.00 94.19 374 ILE A CA 1
ATOM 2915 C C . ILE A 1 374 ? 8.270 -1.309 10.464 1.00 94.19 374 ILE A C 1
ATOM 2917 O O . ILE A 1 374 ? 7.241 -1.241 11.137 1.00 94.19 374 ILE A O 1
ATOM 2921 N N . LEU A 1 375 ? 9.366 -1.938 10.902 1.00 95.12 375 LEU A N 1
ATOM 2922 C CA . LEU A 1 375 ? 9.447 -2.598 12.211 1.00 95.12 375 LEU A CA 1
ATOM 2923 C C . LEU A 1 375 ? 9.227 -1.609 13.361 1.00 95.12 375 LEU A C 1
ATOM 2925 O O . LEU A 1 375 ? 8.458 -1.893 14.279 1.00 95.12 375 LEU A O 1
ATOM 2929 N N . ALA A 1 376 ? 9.847 -0.430 13.292 1.00 95.31 376 ALA A N 1
ATOM 2930 C CA . ALA A 1 376 ? 9.681 0.649 14.261 1.00 95.31 376 ALA A CA 1
ATOM 2931 C C . ALA A 1 376 ? 8.221 1.130 14.330 1.00 95.31 376 ALA A C 1
ATOM 2933 O O . ALA A 1 376 ? 7.658 1.268 15.417 1.00 95.31 376 ALA A O 1
ATOM 2934 N N . THR A 1 377 ? 7.582 1.313 13.172 1.00 94.50 377 THR A N 1
ATOM 2935 C CA . THR A 1 377 ? 6.173 1.726 13.071 1.00 94.50 377 THR A CA 1
ATOM 2936 C C . THR A 1 377 ? 5.226 0.659 13.609 1.00 94.50 377 THR A C 1
ATOM 2938 O O . THR A 1 377 ? 4.304 0.956 14.373 1.00 94.50 377 THR A O 1
ATOM 2941 N N . PHE A 1 378 ? 5.466 -0.604 13.265 1.00 93.69 378 PHE A N 1
ATOM 2942 C CA . PHE A 1 378 ? 4.697 -1.722 13.793 1.00 93.69 378 PHE A CA 1
ATOM 2943 C C . PHE A 1 378 ? 4.844 -1.846 15.310 1.00 93.69 378 PHE A C 1
ATOM 2945 O O . PHE A 1 378 ? 3.856 -2.025 16.024 1.00 93.69 378 PHE A O 1
ATOM 2952 N N . PHE A 1 379 ? 6.062 -1.678 15.826 1.00 93.88 379 PHE A N 1
ATOM 2953 C CA . PHE A 1 379 ? 6.313 -1.689 17.259 1.00 93.88 379 PHE A CA 1
ATOM 2954 C C . PHE A 1 379 ? 5.572 -0.548 17.974 1.00 93.88 379 PHE A C 1
ATOM 2956 O O . PHE A 1 379 ? 4.923 -0.802 18.990 1.00 93.88 379 PHE A O 1
ATOM 2963 N N . SER A 1 380 ? 5.551 0.670 17.416 1.00 93.75 380 SER A N 1
ATOM 2964 C CA . SER A 1 380 ? 4.707 1.770 17.918 1.00 93.75 380 SER A CA 1
ATOM 2965 C C . SER A 1 380 ? 3.233 1.377 18.012 1.00 93.75 380 SER A C 1
ATOM 2967 O O . SER A 1 380 ? 2.576 1.694 19.006 1.00 93.75 380 SER A O 1
ATOM 2969 N N . PHE A 1 381 ? 2.709 0.661 17.012 1.00 90.75 381 PHE A N 1
ATOM 2970 C CA . PHE A 1 381 ? 1.324 0.192 17.018 1.00 90.75 381 PHE A CA 1
ATOM 2971 C C . PHE A 1 381 ? 1.060 -0.849 18.117 1.00 90.75 381 PHE A C 1
ATOM 2973 O O . PHE A 1 381 ? 0.042 -0.766 18.807 1.00 90.75 381 PHE A O 1
ATOM 2980 N N . LEU A 1 382 ? 1.987 -1.787 18.339 1.00 91.38 382 LEU A N 1
ATOM 2981 C CA . LEU A 1 382 ? 1.890 -2.742 19.448 1.00 91.38 382 LEU A CA 1
ATOM 2982 C C . LEU A 1 382 ? 1.863 -2.021 20.800 1.00 91.38 382 LEU A C 1
ATOM 2984 O O . LEU A 1 382 ? 1.012 -2.320 21.636 1.00 91.38 382 LEU A O 1
ATOM 2988 N N . LEU A 1 383 ? 2.749 -1.042 21.014 1.00 91.62 383 LEU A N 1
ATOM 2989 C CA . LEU A 1 383 ? 2.755 -0.239 22.242 1.00 91.62 383 LEU A CA 1
ATOM 2990 C C . LEU A 1 383 ? 1.439 0.522 22.425 1.00 91.62 383 LEU A C 1
ATOM 2992 O O . LEU A 1 383 ? 0.884 0.537 23.522 1.00 91.62 383 LEU A O 1
ATOM 2996 N N . TYR A 1 384 ? 0.920 1.107 21.344 1.00 90.19 384 TYR A N 1
ATOM 2997 C CA . TYR A 1 384 ? -0.352 1.820 21.347 1.00 90.19 384 TYR A CA 1
ATOM 2998 C C . TYR A 1 384 ? -1.506 0.900 21.766 1.00 90.19 384 TYR A C 1
ATOM 3000 O O . TYR A 1 384 ? -2.256 1.216 22.689 1.00 90.19 384 TYR A O 1
ATOM 3008 N N . ARG A 1 385 ? -1.618 -0.277 21.138 1.00 87.50 385 ARG A N 1
ATOM 3009 C CA . ARG A 1 385 ? -2.688 -1.251 21.404 1.00 87.50 385 ARG A CA 1
ATOM 3010 C C . ARG A 1 385 ? -2.635 -1.820 22.820 1.00 87.50 385 ARG A C 1
ATOM 3012 O O . ARG A 1 385 ? -3.669 -2.125 23.403 1.00 87.50 385 ARG A O 1
ATOM 3019 N N . ARG A 1 386 ? -1.430 -1.943 23.375 1.00 89.50 386 ARG A N 1
ATOM 3020 C CA . ARG A 1 386 ? -1.204 -2.407 24.747 1.00 89.50 386 ARG A CA 1
ATOM 3021 C C . ARG A 1 386 ? -1.412 -1.311 25.785 1.00 89.50 386 ARG A C 1
ATOM 3023 O O . ARG A 1 386 ? -1.458 -1.638 26.965 1.00 89.50 386 ARG A O 1
ATOM 3030 N N . GLY A 1 387 ? -1.523 -0.042 25.384 1.00 87.25 387 GLY A N 1
ATOM 3031 C CA . GLY A 1 387 ? -1.439 1.126 26.263 1.00 87.25 387 GLY A CA 1
ATOM 3032 C C . GLY A 1 387 ? -2.273 1.019 27.542 1.00 87.25 387 GLY A C 1
ATOM 3033 O O . GLY A 1 387 ? -1.719 1.203 28.624 1.00 87.25 387 GLY A O 1
ATOM 3034 N N . ASN A 1 388 ? -3.537 0.594 27.448 1.00 87.44 388 ASN A N 1
ATOM 3035 C CA . ASN A 1 388 ? -4.444 0.454 28.594 1.00 87.44 388 ASN A CA 1
ATOM 3036 C C . ASN A 1 388 ? -4.507 -0.951 29.215 1.00 87.44 388 ASN A C 1
ATOM 3038 O O . ASN A 1 388 ? -5.326 -1.169 30.102 1.00 87.44 388 ASN A O 1
ATOM 3042 N N . LYS A 1 389 ? -3.688 -1.915 28.780 1.00 86.56 389 LYS A N 1
ATOM 3043 C CA . LYS A 1 389 ? -3.749 -3.319 29.233 1.00 86.56 389 LYS A CA 1
ATOM 3044 C C . LYS A 1 389 ? -2.649 -3.646 30.250 1.00 86.56 389 LYS A C 1
ATOM 3046 O O . LYS A 1 389 ? -1.473 -3.569 29.894 1.00 86.56 389 LYS A O 1
ATOM 3051 N N . SER A 1 390 ? -2.963 -4.019 31.493 1.00 78.25 390 SER A N 1
ATOM 3052 C CA . SER A 1 390 ? -1.932 -4.264 32.525 1.00 78.25 390 SER A CA 1
ATOM 3053 C C . SER A 1 390 ? -1.205 -5.600 32.333 1.00 78.25 390 SER A C 1
ATOM 3055 O O . SER A 1 390 ? -0.007 -5.620 32.034 1.00 78.25 390 SER A O 1
ATOM 3057 N N . ASP A 1 391 ? -1.947 -6.698 32.462 1.00 80.56 391 ASP A N 1
ATOM 3058 C CA . ASP A 1 391 ? -1.412 -8.047 32.630 1.00 80.56 391 ASP A CA 1
ATOM 3059 C C . ASP A 1 391 ? -1.657 -8.899 31.391 1.00 80.56 391 ASP A C 1
ATOM 3061 O O . ASP A 1 391 ? -2.689 -8.785 30.734 1.00 80.56 391 ASP A O 1
ATOM 3065 N N . THR A 1 392 ? -0.700 -9.759 31.054 1.00 83.06 392 THR A N 1
ATOM 3066 C CA . THR A 1 392 ? -0.901 -10.732 29.976 1.00 83.06 392 THR A CA 1
ATOM 3067 C C . THR A 1 392 ? -1.750 -11.884 30.460 1.00 83.06 392 THR A C 1
ATOM 3069 O O . THR A 1 392 ? -1.523 -12.398 31.554 1.00 83.06 392 THR A O 1
ATOM 3072 N N . VAL A 1 393 ? -2.663 -12.335 29.610 1.00 83.56 393 VAL A N 1
ATOM 3073 C CA . VAL A 1 393 ? -3.492 -13.505 29.894 1.00 83.56 393 VAL A CA 1
ATOM 3074 C C . VAL A 1 393 ? -2.812 -14.744 29.301 1.00 83.56 393 VAL A C 1
ATOM 3076 O O . VAL A 1 393 ? -2.408 -14.696 28.134 1.00 83.56 393 VAL A O 1
ATOM 3079 N N . PRO A 1 394 ? -2.674 -15.853 30.055 1.00 86.50 394 PRO A N 1
ATOM 3080 C CA . PRO A 1 394 ? -2.192 -17.117 29.506 1.00 86.50 394 PRO A CA 1
ATOM 3081 C C . PRO A 1 394 ? -3.015 -17.527 28.279 1.00 86.50 394 PRO A C 1
ATOM 3083 O O . PRO A 1 394 ? -4.245 -17.574 28.320 1.00 86.50 394 PRO A O 1
ATOM 3086 N N . ILE A 1 395 ? -2.339 -17.808 27.169 1.00 87.06 395 ILE A N 1
ATOM 3087 C CA . ILE A 1 395 ? -2.964 -18.189 25.897 1.00 87.06 395 ILE A CA 1
ATOM 3088 C C . ILE A 1 395 ? -3.651 -19.555 26.035 1.00 87.06 395 ILE A C 1
ATOM 3090 O O . ILE A 1 395 ? -4.711 -19.787 25.450 1.00 87.06 395 ILE A O 1
ATOM 3094 N N . SER A 1 396 ? -3.090 -20.449 26.851 1.00 86.31 396 SER A N 1
ATOM 3095 C CA . SER A 1 396 ? -3.623 -21.786 27.114 1.00 86.31 396 SER A CA 1
ATOM 3096 C C . SER A 1 396 ? -5.023 -21.778 27.741 1.00 86.31 396 SER A C 1
ATOM 3098 O O . SER A 1 396 ? -5.764 -22.749 27.549 1.00 86.31 396 SER A O 1
ATOM 3100 N N . GLN A 1 397 ? -5.391 -20.685 28.425 1.00 85.94 397 GLN A N 1
ATOM 3101 C CA . GLN A 1 397 ? -6.652 -20.504 29.153 1.00 85.94 397 GLN A CA 1
ATOM 3102 C C . GLN A 1 397 ? -7.763 -19.840 28.316 1.00 85.94 397 GLN A C 1
ATOM 3104 O O . GLN A 1 397 ? -8.919 -19.842 28.725 1.00 85.94 397 GLN A O 1
ATOM 3109 N N . GLN A 1 398 ? -7.464 -19.331 27.117 1.00 84.12 398 GLN A N 1
ATOM 3110 C CA . GLN A 1 398 ? -8.407 -18.571 26.272 1.00 84.12 398 GLN A CA 1
ATOM 3111 C C . GLN A 1 398 ? -9.205 -19.453 25.287 1.00 84.12 398 GLN A C 1
ATOM 3113 O O . GLN A 1 398 ? -9.573 -19.047 24.182 1.00 84.12 398 GLN A O 1
ATOM 3118 N N . GLY A 1 399 ? -9.467 -20.704 25.671 1.00 85.75 399 GLY A N 1
ATOM 3119 C CA . GLY A 1 399 ? -10.241 -21.654 24.874 1.00 85.75 399 GLY A CA 1
ATOM 3120 C C . GLY A 1 399 ? -9.523 -22.162 23.615 1.00 85.75 399 GLY A C 1
ATOM 3121 O O . GLY A 1 399 ? -8.299 -22.269 23.553 1.00 85.75 399 GLY A O 1
ATOM 3122 N N . ARG A 1 400 ? -10.306 -22.556 22.599 1.00 90.00 400 ARG A N 1
ATOM 3123 C CA . ARG A 1 400 ? -9.786 -23.187 21.366 1.00 90.00 400 ARG A CA 1
ATOM 3124 C C . ARG A 1 400 ? -9.303 -22.187 20.317 1.00 90.00 400 ARG A C 1
ATOM 3126 O O . ARG A 1 400 ? -8.501 -22.557 19.469 1.00 90.00 400 ARG A O 1
ATOM 3133 N N . LEU A 1 401 ? -9.775 -20.943 20.364 1.00 88.75 401 LEU A N 1
ATOM 3134 C CA . LEU A 1 401 ? -9.529 -19.965 19.304 1.00 88.75 401 LEU A CA 1
ATOM 3135 C C . LEU A 1 401 ? -8.032 -19.642 19.102 1.00 88.75 401 LEU A C 1
ATOM 3137 O O . LEU A 1 401 ? -7.582 -19.733 17.959 1.00 88.75 401 LEU A O 1
ATOM 3141 N N . PRO A 1 402 ? -7.216 -19.380 20.147 1.00 88.44 402 PRO A N 1
ATOM 3142 C CA . PRO A 1 402 ? -5.782 -19.141 19.961 1.00 88.44 402 PRO A CA 1
ATOM 3143 C C . PRO A 1 402 ? -5.039 -20.360 19.400 1.00 88.44 402 PRO A C 1
ATOM 3145 O O . PRO A 1 402 ? -4.115 -20.209 18.604 1.00 88.44 402 PRO A O 1
ATOM 3148 N N . ARG A 1 403 ? -5.478 -21.574 19.767 1.00 89.44 403 ARG A N 1
ATOM 3149 C CA . ARG A 1 403 ? -4.916 -22.848 19.278 1.00 89.44 403 ARG A CA 1
ATOM 3150 C C . ARG A 1 403 ? -5.206 -23.106 17.798 1.00 89.44 403 ARG A C 1
ATOM 3152 O O . ARG A 1 403 ? -4.615 -24.010 17.226 1.00 89.44 403 ARG A O 1
ATOM 3159 N N . ILE A 1 404 ? -6.105 -22.332 17.192 1.00 91.81 404 ILE A N 1
ATOM 3160 C CA . ILE A 1 404 ? -6.424 -22.389 15.763 1.00 91.81 404 ILE A CA 1
ATOM 3161 C C . ILE A 1 404 ? -5.762 -21.211 15.048 1.00 91.81 404 ILE A C 1
ATOM 3163 O O . ILE A 1 404 ? -5.025 -21.397 14.085 1.00 91.81 404 ILE A O 1
ATOM 3167 N N . VAL A 1 405 ? -5.987 -19.992 15.542 1.00 92.94 405 VAL A N 1
ATOM 3168 C CA . VAL A 1 405 ? -5.568 -18.769 14.849 1.00 92.94 405 VAL A CA 1
ATOM 3169 C C . VAL A 1 405 ? -4.050 -18.599 14.844 1.00 92.94 405 VAL A C 1
ATOM 3171 O O . VAL A 1 405 ? -3.508 -18.253 13.798 1.00 92.94 405 VAL A O 1
ATOM 3174 N N . ILE A 1 406 ? -3.348 -18.861 15.958 1.00 94.19 406 ILE A N 1
ATOM 3175 C CA . ILE A 1 406 ? -1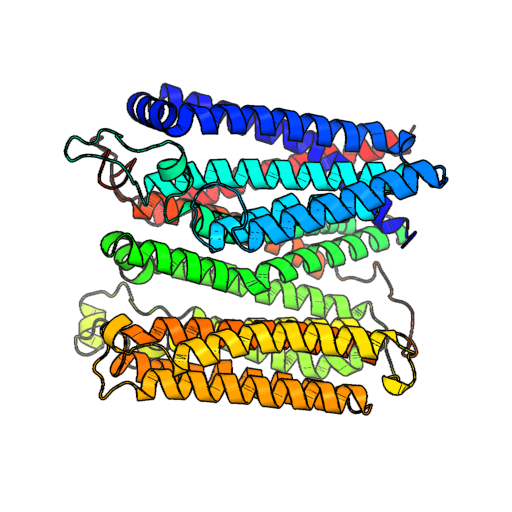.882 -18.708 16.005 1.00 94.19 406 ILE A CA 1
ATOM 3176 C C . ILE A 1 406 ? -1.205 -19.713 15.059 1.00 94.19 406 ILE A C 1
ATOM 3178 O O . ILE A 1 406 ? -0.392 -19.269 14.249 1.00 94.19 406 ILE A O 1
ATOM 3182 N N . PRO A 1 407 ? -1.544 -21.021 15.067 1.00 95.75 407 PRO A N 1
ATOM 3183 C CA . PRO A 1 407 ? -0.984 -21.953 14.093 1.00 95.75 407 PRO A CA 1
ATOM 3184 C C . PRO A 1 407 ? -1.343 -21.628 12.646 1.00 95.75 407 PRO A C 1
ATOM 3186 O O . PRO A 1 407 ? -0.461 -21.704 11.807 1.00 95.75 407 PRO A O 1
ATOM 3189 N N . ILE A 1 408 ? -2.579 -21.223 12.329 1.00 95.31 408 ILE A N 1
ATOM 3190 C CA . ILE A 1 408 ? -2.941 -20.856 10.947 1.00 95.31 408 ILE A CA 1
ATOM 3191 C C . ILE A 1 408 ? -2.142 -19.636 10.479 1.00 95.31 408 ILE A C 1
ATOM 3193 O O . ILE A 1 408 ? -1.544 -19.674 9.407 1.00 95.31 408 ILE A O 1
ATOM 3197 N N . ALA A 1 409 ? -2.087 -18.572 11.285 1.00 95.00 409 ALA A N 1
ATOM 3198 C CA . ALA A 1 409 ? -1.297 -17.385 10.963 1.00 95.00 409 ALA A CA 1
ATOM 3199 C C . ALA A 1 409 ? 0.194 -17.726 10.825 1.00 95.00 409 ALA A C 1
ATOM 3201 O O . ALA A 1 409 ? 0.858 -17.246 9.911 1.00 95.00 409 ALA A O 1
ATOM 3202 N N . GLY A 1 410 ? 0.694 -18.596 11.703 1.00 94.94 410 GLY A N 1
ATOM 3203 C CA . GLY A 1 410 ? 2.050 -19.121 11.662 1.00 94.94 410 GLY A CA 1
ATOM 3204 C C . GLY A 1 410 ? 2.344 -19.951 10.416 1.00 94.94 410 GLY A C 1
ATOM 3205 O O . GLY A 1 410 ? 3.367 -19.732 9.788 1.00 94.94 410 GLY A O 1
ATOM 3206 N N . LEU A 1 411 ? 1.443 -20.845 10.005 1.00 95.88 411 LEU A N 1
ATOM 3207 C CA . LEU A 1 411 ? 1.582 -21.642 8.784 1.00 95.88 411 LEU A CA 1
ATOM 3208 C C . LEU A 1 411 ? 1.554 -20.770 7.529 1.00 95.88 411 LEU A C 1
ATOM 3210 O O . LEU A 1 411 ? 2.316 -21.030 6.608 1.00 95.88 411 LEU A O 1
ATOM 3214 N N . ILE A 1 412 ? 0.726 -19.721 7.499 1.00 93.69 412 ILE A N 1
ATOM 3215 C CA . ILE A 1 412 ? 0.733 -18.741 6.404 1.00 93.69 412 ILE A CA 1
ATOM 3216 C C . ILE A 1 412 ? 2.080 -18.008 6.372 1.00 93.69 412 ILE A C 1
ATOM 3218 O O . ILE A 1 412 ? 2.728 -17.967 5.331 1.00 93.69 412 ILE A O 1
ATOM 3222 N N . ALA A 1 413 ? 2.528 -17.481 7.515 1.00 94.69 413 ALA A N 1
ATOM 3223 C CA . ALA A 1 413 ? 3.796 -16.762 7.639 1.00 94.69 413 ALA A CA 1
ATOM 3224 C C . ALA A 1 413 ? 5.003 -17.636 7.238 1.00 94.69 413 ALA A C 1
ATOM 3226 O O . ALA A 1 413 ? 5.813 -17.234 6.405 1.00 94.69 413 ALA A O 1
ATOM 3227 N N . ILE A 1 414 ? 5.082 -18.854 7.778 1.00 95.81 414 ILE A N 1
ATOM 3228 C CA . ILE A 1 414 ? 6.141 -19.829 7.496 1.00 95.81 414 ILE A CA 1
ATOM 3229 C C . ILE A 1 414 ? 6.048 -20.323 6.054 1.00 95.81 414 ILE A C 1
ATOM 3231 O O . ILE A 1 414 ? 7.069 -20.417 5.392 1.00 95.81 414 ILE A O 1
ATOM 3235 N N . GLY A 1 415 ? 4.852 -20.602 5.533 1.00 94.19 415 GLY A N 1
ATOM 3236 C CA . GLY A 1 415 ? 4.667 -21.040 4.149 1.00 94.19 415 GLY A CA 1
ATOM 3237 C C . GLY A 1 415 ? 5.133 -19.988 3.141 1.00 94.19 415 GLY A C 1
ATOM 3238 O O . GLY A 1 415 ? 5.820 -20.324 2.179 1.00 94.19 415 GLY A O 1
ATOM 3239 N N . MET A 1 416 ? 4.841 -18.708 3.403 1.00 91.94 416 MET A N 1
ATOM 3240 C CA . MET A 1 416 ? 5.290 -17.588 2.569 1.00 91.94 416 MET A CA 1
ATOM 3241 C C . MET A 1 416 ? 6.816 -17.457 2.508 1.00 91.94 416 MET A C 1
ATOM 3243 O O . MET A 1 416 ? 7.351 -17.154 1.443 1.00 91.94 416 MET A O 1
ATOM 3247 N N . VAL A 1 417 ? 7.509 -17.662 3.631 1.00 96.12 417 VAL A N 1
ATOM 3248 C CA . VAL A 1 417 ? 8.979 -17.593 3.709 1.00 96.12 417 VAL A CA 1
ATOM 3249 C C . VAL A 1 417 ? 9.607 -18.881 3.177 1.00 96.12 417 VAL A C 1
ATOM 3251 O O . VAL A 1 417 ? 10.523 -18.832 2.363 1.00 96.12 417 VAL A O 1
ATOM 3254 N N . GLY A 1 418 ? 9.073 -20.032 3.579 1.00 96.06 418 GLY A N 1
ATOM 3255 C CA . GLY A 1 418 ? 9.567 -21.362 3.246 1.00 96.06 418 GLY A CA 1
ATOM 3256 C C . GLY A 1 418 ? 9.491 -21.675 1.757 1.00 96.06 418 GLY A C 1
ATOM 3257 O O . GLY A 1 418 ? 10.452 -22.210 1.216 1.00 96.06 418 GLY A O 1
ATOM 3258 N N . GLN A 1 419 ? 8.421 -21.275 1.056 1.00 95.00 419 GLN A N 1
ATOM 3259 C CA . GLN A 1 419 ? 8.360 -21.438 -0.405 1.00 95.00 419 GLN A CA 1
ATOM 3260 C C . GLN A 1 419 ? 9.515 -20.704 -1.105 1.00 95.00 419 GLN A C 1
ATOM 3262 O O . GLN A 1 419 ? 10.078 -21.206 -2.074 1.00 95.00 419 GLN A O 1
ATOM 3267 N N . TYR A 1 420 ? 9.889 -19.523 -0.602 1.00 93.44 420 TYR A N 1
ATOM 3268 C CA . TYR A 1 420 ? 10.944 -18.719 -1.201 1.00 93.44 420 TYR A CA 1
ATOM 3269 C C . TYR A 1 420 ? 12.323 -19.213 -0.769 1.00 93.44 420 TYR A C 1
ATOM 3271 O O . TYR A 1 420 ? 13.239 -19.215 -1.581 1.00 93.44 420 TYR A O 1
ATOM 3279 N N . ALA A 1 421 ? 12.452 -19.722 0.461 1.00 96.00 421 ALA A N 1
ATOM 3280 C CA . ALA A 1 421 ? 13.639 -20.442 0.911 1.00 96.00 421 ALA A CA 1
ATOM 3281 C C . ALA A 1 421 ? 13.943 -21.623 -0.019 1.00 96.00 421 ALA A C 1
ATOM 3283 O O . ALA A 1 421 ? 15.050 -21.721 -0.539 1.00 96.00 421 ALA A O 1
ATOM 3284 N N . MET A 1 422 ? 12.934 -22.455 -0.303 1.00 94.88 422 MET A N 1
ATOM 3285 C CA . MET A 1 422 ? 13.057 -23.555 -1.260 1.00 94.88 422 MET A CA 1
ATOM 3286 C C . MET A 1 422 ? 13.423 -23.036 -2.647 1.00 94.88 422 MET A C 1
ATOM 3288 O O . MET A 1 422 ? 14.372 -23.529 -3.238 1.00 94.88 422 MET A O 1
ATOM 3292 N N . SER A 1 423 ? 12.748 -21.988 -3.131 1.00 92.25 423 SER A N 1
ATOM 3293 C CA . SER A 1 423 ? 13.086 -21.385 -4.421 1.00 92.25 423 SER A CA 1
ATOM 3294 C C . SER A 1 423 ? 14.529 -20.886 -4.496 1.00 92.25 423 SER A C 1
ATOM 3296 O O . SER A 1 423 ? 15.081 -20.929 -5.583 1.00 92.25 423 SER A O 1
ATOM 3298 N N . MET A 1 424 ? 15.134 -20.385 -3.415 1.00 93.44 424 MET A N 1
ATOM 3299 C CA . MET A 1 424 ? 16.539 -19.954 -3.437 1.00 93.44 424 MET A CA 1
ATOM 3300 C C . MET A 1 424 ? 17.505 -21.137 -3.413 1.00 93.44 424 MET A C 1
ATOM 3302 O O . MET A 1 424 ? 18.511 -21.083 -4.104 1.00 93.44 424 MET A O 1
ATOM 3306 N N . LEU A 1 425 ? 17.177 -22.196 -2.669 1.00 94.12 425 LEU A N 1
ATOM 3307 C CA . LEU A 1 425 ? 18.024 -23.386 -2.515 1.00 94.12 425 LEU A CA 1
ATOM 3308 C C . LEU A 1 425 ? 17.940 -24.364 -3.694 1.00 94.12 425 LEU A C 1
ATOM 3310 O O . LEU A 1 425 ? 18.758 -25.270 -3.795 1.00 94.12 425 LEU A O 1
ATOM 3314 N N . THR A 1 426 ? 16.920 -24.251 -4.548 1.00 92.88 426 THR A N 1
ATOM 3315 C CA . THR A 1 426 ? 16.721 -25.165 -5.688 1.00 92.88 426 THR A CA 1
ATOM 3316 C C . THR A 1 426 ? 16.786 -24.474 -7.044 1.00 92.88 426 THR A C 1
ATOM 3318 O O . THR A 1 426 ? 16.569 -25.125 -8.065 1.00 92.88 426 THR A O 1
ATOM 3321 N N . MET A 1 427 ? 16.970 -23.155 -7.082 1.00 88.62 427 MET A N 1
ATOM 3322 C CA . MET A 1 427 ? 17.049 -22.413 -8.338 1.00 88.62 427 MET A CA 1
ATOM 3323 C C . MET A 1 427 ? 18.428 -22.600 -8.953 1.00 88.62 427 MET A C 1
ATOM 3325 O O . MET A 1 427 ? 19.435 -22.380 -8.294 1.00 88.62 427 MET A O 1
ATOM 3329 N N . ASP A 1 428 ? 18.452 -22.957 -10.234 1.00 90.19 428 ASP A N 1
ATOM 3330 C CA . ASP A 1 428 ? 19.685 -23.028 -11.011 1.00 90.19 428 ASP A CA 1
ATOM 3331 C C . ASP A 1 428 ? 20.326 -21.627 -11.092 1.00 90.19 428 ASP A C 1
ATOM 3333 O O . ASP A 1 428 ? 19.670 -20.705 -11.602 1.00 90.19 428 ASP A O 1
ATOM 3337 N N . PRO A 1 429 ? 21.578 -21.435 -10.630 1.00 87.81 429 PRO A N 1
ATOM 3338 C CA . PRO A 1 429 ? 22.297 -20.168 -10.757 1.00 87.81 429 PRO A CA 1
ATOM 3339 C C . PRO A 1 429 ? 22.298 -19.609 -12.188 1.00 87.81 429 PRO A C 1
ATOM 3341 O O . PRO A 1 429 ? 22.185 -18.393 -12.379 1.00 87.81 429 PRO A O 1
ATOM 3344 N N . ALA A 1 430 ? 22.316 -20.479 -13.206 1.00 88.12 430 ALA A N 1
ATOM 3345 C CA . ALA A 1 430 ? 22.286 -20.066 -14.607 1.00 88.12 430 ALA A CA 1
ATOM 3346 C C . ALA A 1 430 ? 21.001 -19.303 -14.980 1.00 88.12 430 ALA A C 1
ATOM 3348 O O . ALA A 1 430 ? 21.029 -18.448 -15.859 1.00 88.12 430 ALA A O 1
ATOM 3349 N N . SER A 1 431 ? 19.887 -19.534 -14.274 1.00 84.56 431 SER A N 1
ATOM 3350 C CA . SER A 1 431 ? 18.627 -18.802 -14.495 1.00 84.56 431 SER A CA 1
ATOM 3351 C C . SER A 1 431 ? 18.698 -17.312 -14.129 1.00 84.56 431 SER A C 1
ATOM 3353 O O . SER A 1 431 ? 17.828 -16.530 -14.521 1.00 84.56 431 SER A O 1
ATOM 3355 N N . LEU A 1 432 ? 19.720 -16.912 -13.367 1.00 82.12 432 LEU A N 1
ATOM 3356 C CA . LEU A 1 432 ? 19.994 -15.528 -12.987 1.00 82.12 432 LEU A CA 1
ATOM 3357 C C . LEU A 1 432 ? 21.219 -14.958 -13.711 1.00 82.12 432 LEU A C 1
ATOM 3359 O O . LEU A 1 432 ? 21.710 -13.913 -13.293 1.00 82.12 432 LEU A O 1
ATOM 3363 N N . ASP A 1 433 ? 21.740 -15.639 -14.735 1.00 83.69 433 ASP A N 1
ATOM 3364 C CA . ASP A 1 433 ? 23.042 -15.327 -15.337 1.00 83.69 433 ASP A CA 1
ATOM 3365 C C . ASP A 1 433 ? 24.178 -15.313 -14.288 1.00 83.69 433 ASP A C 1
ATOM 3367 O O . ASP A 1 433 ? 25.128 -14.528 -14.369 1.00 83.69 433 ASP A O 1
ATOM 3371 N N . LEU A 1 434 ? 24.064 -16.161 -13.255 1.00 85.81 434 LEU A N 1
ATOM 3372 C CA . LEU A 1 434 ? 25.025 -16.250 -12.162 1.00 85.81 434 LEU A CA 1
ATOM 3373 C C . LEU A 1 434 ? 26.009 -17.410 -12.403 1.00 85.81 434 LEU A C 1
ATOM 3375 O O . LEU A 1 434 ? 25.578 -18.548 -12.594 1.00 85.81 434 LEU A O 1
ATOM 3379 N N . PRO A 1 435 ? 27.329 -17.157 -12.355 1.00 87.38 435 PRO A N 1
ATOM 3380 C CA . PRO A 1 435 ? 28.338 -18.211 -12.371 1.00 87.38 435 PRO A CA 1
ATOM 3381 C C . PRO A 1 435 ? 28.135 -19.244 -11.250 1.00 87.38 435 PRO A C 1
ATOM 3383 O O . PRO A 1 435 ? 27.800 -18.880 -10.122 1.00 87.38 435 PRO A O 1
ATOM 3386 N N . ALA A 1 436 ? 28.372 -20.527 -11.542 1.00 85.00 436 ALA A N 1
ATOM 3387 C CA . ALA A 1 436 ? 28.142 -21.623 -10.592 1.00 85.00 436 ALA A CA 1
ATOM 3388 C C . ALA A 1 436 ? 28.996 -21.515 -9.310 1.00 85.00 436 ALA A C 1
ATOM 3390 O O . ALA A 1 436 ? 28.554 -21.895 -8.233 1.00 85.00 436 ALA A O 1
ATOM 3391 N N . ASP A 1 437 ? 30.190 -20.918 -9.382 1.00 88.50 437 ASP A N 1
ATOM 3392 C CA . ASP A 1 437 ? 31.049 -20.648 -8.218 1.00 88.50 437 ASP A CA 1
ATOM 3393 C C . ASP A 1 437 ? 30.463 -19.599 -7.253 1.00 88.50 437 ASP A C 1
ATOM 3395 O O . ASP A 1 437 ? 30.979 -19.401 -6.151 1.00 88.50 437 ASP A O 1
ATOM 3399 N N . ARG A 1 438 ? 29.372 -18.930 -7.646 1.00 88.88 438 ARG A N 1
ATOM 3400 C CA . ARG A 1 438 ? 28.672 -17.906 -6.860 1.00 88.88 438 ARG A CA 1
ATOM 3401 C C . ARG A 1 438 ? 27.320 -18.367 -6.320 1.00 88.88 438 ARG A C 1
ATOM 3403 O O . ARG A 1 438 ? 26.592 -17.550 -5.760 1.00 88.88 438 ARG A O 1
ATOM 3410 N N . GLU A 1 439 ? 27.008 -19.660 -6.411 1.00 89.50 439 GLU A N 1
ATOM 3411 C CA . GLU A 1 439 ? 25.792 -20.276 -5.851 1.00 89.50 439 GLU A CA 1
ATOM 3412 C C . GLU A 1 439 ? 25.603 -19.972 -4.354 1.00 89.50 439 GLU A C 1
ATOM 3414 O O . GLU A 1 439 ? 24.484 -19.714 -3.903 1.00 89.50 439 GLU A O 1
ATOM 3419 N N . TRP A 1 440 ? 26.707 -19.840 -3.604 1.00 91.75 440 TRP A N 1
ATOM 3420 C CA . TRP A 1 440 ? 26.706 -19.433 -2.192 1.00 91.75 440 TRP A CA 1
ATOM 3421 C C . TRP A 1 440 ? 25.888 -18.157 -1.924 1.00 91.75 440 TRP A C 1
ATOM 3423 O O . TRP A 1 440 ? 25.375 -17.969 -0.817 1.00 91.75 440 TRP A O 1
ATOM 3433 N N . ALA A 1 441 ? 25.769 -17.269 -2.923 1.00 90.69 441 ALA A N 1
ATOM 3434 C CA . ALA A 1 441 ? 24.996 -16.039 -2.831 1.00 90.69 441 ALA A CA 1
ATOM 3435 C C . ALA A 1 441 ? 23.503 -16.305 -2.586 1.00 90.69 441 ALA A C 1
ATOM 3437 O O . ALA A 1 441 ? 22.844 -15.593 -1.826 1.00 90.69 441 ALA A O 1
ATOM 3438 N N . MET A 1 442 ? 22.977 -17.339 -3.239 1.00 93.00 442 MET A N 1
ATOM 3439 C CA . MET A 1 442 ? 21.583 -17.762 -3.147 1.00 93.00 442 MET A CA 1
ATOM 3440 C C . MET A 1 442 ? 21.367 -18.652 -1.925 1.00 93.00 442 MET A C 1
ATOM 3442 O O . MET A 1 442 ? 20.426 -18.423 -1.161 1.00 93.00 442 MET A O 1
ATOM 3446 N N . ASP A 1 443 ? 22.288 -19.582 -1.679 1.00 93.06 443 ASP A N 1
ATOM 3447 C CA . ASP A 1 443 ? 22.229 -20.507 -0.548 1.00 93.06 443 ASP A CA 1
ATOM 3448 C C . ASP A 1 443 ? 22.169 -19.792 0.798 1.00 93.06 443 ASP A C 1
ATOM 3450 O O . ASP A 1 443 ? 21.326 -20.106 1.638 1.00 93.06 443 ASP A O 1
ATOM 3454 N N . ASN A 1 444 ? 23.007 -18.773 1.002 1.00 95.38 444 ASN A N 1
ATOM 3455 C CA . ASN A 1 444 ? 22.996 -17.995 2.240 1.00 95.38 444 ASN A CA 1
ATOM 3456 C C . ASN A 1 444 ? 21.639 -17.323 2.493 1.00 95.38 444 ASN A C 1
ATOM 3458 O O . ASN A 1 444 ? 21.186 -17.257 3.638 1.00 95.38 444 ASN A O 1
ATOM 3462 N N . ILE A 1 445 ? 20.972 -16.846 1.435 1.00 95.31 445 ILE A N 1
ATOM 3463 C CA . ILE A 1 445 ? 19.612 -16.301 1.532 1.00 95.31 445 ILE A CA 1
ATOM 3464 C C . ILE A 1 445 ? 18.641 -17.427 1.903 1.00 95.31 445 ILE A C 1
ATOM 3466 O O . ILE A 1 445 ? 17.840 -17.266 2.824 1.00 95.31 445 ILE A O 1
ATOM 3470 N N . GLY A 1 446 ? 18.733 -18.574 1.229 1.00 96.00 446 GLY A N 1
ATOM 3471 C CA . GLY A 1 446 ? 17.914 -19.755 1.492 1.00 96.00 446 GLY A CA 1
ATOM 3472 C C . GLY A 1 446 ? 18.007 -20.250 2.939 1.00 96.00 446 GLY A C 1
ATOM 3473 O O . GLY A 1 446 ? 16.984 -20.385 3.614 1.00 96.00 446 GLY A O 1
ATOM 3474 N N . TYR A 1 447 ? 19.220 -20.445 3.459 1.00 97.44 447 TYR A N 1
ATOM 3475 C CA . TYR A 1 447 ? 19.451 -20.885 4.837 1.00 97.44 447 TYR A CA 1
ATOM 3476 C C . TYR A 1 447 ? 18.962 -19.872 5.872 1.00 97.44 447 TYR A C 1
ATOM 3478 O O . TYR A 1 447 ? 18.390 -20.267 6.891 1.00 97.44 447 TYR A O 1
ATOM 3486 N N . LEU A 1 448 ? 19.122 -18.573 5.612 1.00 97.62 448 LEU A N 1
ATOM 3487 C CA . LEU A 1 448 ? 18.592 -17.532 6.491 1.00 97.62 448 LEU A CA 1
ATOM 3488 C C . LEU A 1 448 ? 17.056 -17.565 6.548 1.00 97.62 448 LEU A C 1
ATOM 3490 O O . LEU A 1 448 ? 16.475 -17.449 7.626 1.00 97.62 448 LEU A O 1
ATOM 3494 N N . LEU A 1 449 ? 16.393 -17.789 5.410 1.00 97.75 449 LEU A N 1
ATOM 3495 C CA . LEU A 1 449 ? 14.936 -17.934 5.344 1.00 97.75 449 LEU A CA 1
ATOM 3496 C C . LEU A 1 449 ? 14.448 -19.219 6.036 1.00 97.75 449 LEU A C 1
ATOM 3498 O O . LEU A 1 449 ? 13.410 -19.204 6.701 1.00 97.75 449 LEU A O 1
ATOM 3502 N N . LEU A 1 450 ? 15.195 -20.324 5.938 1.00 97.81 450 LEU A N 1
ATOM 3503 C CA . LEU A 1 450 ? 14.914 -21.537 6.716 1.00 97.81 450 LEU A CA 1
ATOM 3504 C C . LEU A 1 450 ? 15.078 -21.296 8.222 1.00 97.81 450 LEU A C 1
ATOM 3506 O O . LEU A 1 450 ? 14.259 -21.776 9.011 1.00 97.81 450 LEU A O 1
ATOM 3510 N N . ALA A 1 451 ? 16.089 -20.523 8.625 1.00 98.00 451 ALA A N 1
ATOM 3511 C CA . ALA A 1 451 ? 16.273 -20.127 10.015 1.00 98.00 451 ALA A CA 1
ATOM 3512 C C . ALA A 1 451 ? 15.091 -19.276 10.515 1.00 98.00 451 ALA A C 1
ATOM 3514 O O . ALA A 1 451 ? 14.556 -19.574 11.583 1.00 98.00 451 ALA A O 1
ATOM 3515 N N . GLU A 1 452 ? 14.605 -18.307 9.728 1.00 97.88 452 GLU A N 1
ATOM 3516 C CA . GLU A 1 452 ? 13.373 -17.560 10.038 1.00 97.88 452 GLU A CA 1
ATOM 3517 C C . GLU A 1 452 ? 12.188 -18.517 10.244 1.00 97.88 452 GLU A C 1
ATOM 3519 O O . GLU A 1 452 ? 11.483 -18.421 11.249 1.00 97.88 452 GLU A O 1
ATOM 3524 N N . CYS A 1 453 ? 11.998 -19.495 9.351 1.00 98.06 453 CYS A N 1
ATOM 3525 C CA . CYS A 1 453 ? 10.932 -20.492 9.484 1.00 98.06 453 CYS A CA 1
ATOM 3526 C C . CYS A 1 453 ? 11.045 -21.283 10.797 1.00 98.06 453 CYS A C 1
ATOM 3528 O O . CYS A 1 453 ? 10.049 -21.457 11.503 1.00 98.06 453 CYS A O 1
ATOM 3530 N N . ALA A 1 454 ? 12.252 -21.730 11.158 1.00 98.12 454 ALA A N 1
ATOM 3531 C CA . ALA A 1 454 ? 12.501 -22.461 12.398 1.00 98.12 454 ALA A CA 1
ATOM 3532 C C . ALA A 1 454 ? 12.206 -21.604 13.642 1.00 98.12 454 ALA A C 1
ATOM 3534 O O . ALA A 1 454 ? 11.553 -22.072 14.582 1.00 98.12 454 ALA A O 1
ATOM 3535 N N . VAL A 1 455 ? 12.619 -20.332 13.637 1.00 98.12 455 VAL A N 1
ATOM 3536 C CA . VAL A 1 455 ? 12.303 -19.382 14.715 1.00 98.12 455 VAL A CA 1
ATOM 3537 C C . VAL A 1 455 ? 10.797 -19.105 14.772 1.00 98.12 455 VAL A C 1
ATOM 3539 O O . VAL A 1 455 ? 10.242 -19.021 15.868 1.00 98.12 455 VAL A O 1
ATOM 3542 N N . GLY A 1 456 ? 10.108 -19.050 13.630 1.00 97.19 456 GLY A N 1
ATOM 3543 C CA . GLY A 1 456 ? 8.650 -18.937 13.547 1.00 97.19 456 GLY A CA 1
ATOM 3544 C C . GLY A 1 456 ? 7.929 -20.123 14.198 1.00 97.19 456 GLY A C 1
ATOM 3545 O O . GLY A 1 456 ? 7.035 -19.925 15.025 1.00 97.19 456 GLY A O 1
ATOM 3546 N N . VAL A 1 457 ? 8.361 -21.359 13.915 1.00 97.75 457 VAL A N 1
ATOM 3547 C CA . VAL A 1 457 ? 7.843 -22.574 14.577 1.00 97.75 457 VAL A CA 1
ATOM 3548 C C . VAL A 1 457 ? 8.071 -22.508 16.088 1.00 97.75 457 VAL A C 1
ATOM 3550 O O . VAL A 1 457 ? 7.150 -22.759 16.873 1.00 97.75 457 VAL A O 1
ATOM 3553 N N . LEU A 1 458 ? 9.276 -22.117 16.510 1.00 97.81 458 LEU A N 1
ATOM 3554 C CA . LEU A 1 458 ? 9.610 -21.959 17.922 1.00 97.81 458 LEU A CA 1
ATOM 3555 C C . LEU A 1 458 ? 8.749 -20.877 18.594 1.00 97.81 458 LEU A C 1
ATOM 3557 O O . LEU A 1 458 ? 8.258 -21.086 19.703 1.00 97.81 458 LEU A O 1
ATOM 3561 N N . ALA A 1 459 ? 8.499 -19.752 17.924 1.00 97.44 459 ALA A N 1
ATOM 3562 C CA . ALA A 1 459 ? 7.633 -18.689 18.420 1.00 97.44 459 ALA A CA 1
ATOM 3563 C C . ALA A 1 459 ? 6.182 -19.167 18.596 1.00 97.44 459 ALA A C 1
ATOM 3565 O O . ALA A 1 459 ? 5.580 -18.900 19.638 1.00 97.44 459 ALA A O 1
ATOM 3566 N N . ILE A 1 460 ? 5.634 -19.933 17.646 1.00 96.56 460 ILE A N 1
ATOM 3567 C CA . ILE A 1 460 ? 4.301 -20.551 17.777 1.00 96.56 460 ILE A CA 1
ATOM 3568 C C . ILE A 1 460 ? 4.261 -21.466 19.003 1.00 96.56 460 ILE A C 1
ATOM 3570 O O . ILE A 1 460 ? 3.363 -21.348 19.840 1.00 96.56 460 ILE A O 1
ATOM 3574 N N . PHE A 1 461 ? 5.254 -22.349 19.142 1.00 96.12 461 PHE A N 1
ATOM 3575 C CA . PHE A 1 461 ? 5.338 -23.271 20.271 1.00 96.12 461 PHE A CA 1
ATOM 3576 C C . PHE A 1 461 ? 5.410 -22.531 21.615 1.00 96.12 461 PHE A C 1
ATOM 3578 O O . PHE A 1 461 ? 4.652 -22.838 22.538 1.00 96.12 461 PHE A O 1
ATOM 3585 N N . LEU A 1 462 ? 6.276 -21.518 21.719 1.00 96.25 462 LEU A N 1
ATOM 3586 C CA . LEU A 1 462 ? 6.418 -20.687 22.915 1.00 96.25 462 LEU A CA 1
ATOM 3587 C C . LEU A 1 462 ? 5.128 -19.923 23.237 1.00 96.25 462 LEU A C 1
ATOM 3589 O O . LEU A 1 462 ? 4.739 -19.856 24.404 1.00 96.25 462 LEU A O 1
ATOM 3593 N N . ALA A 1 463 ? 4.440 -19.382 22.229 1.00 93.94 463 ALA A N 1
ATOM 3594 C CA . ALA A 1 463 ? 3.176 -18.678 22.417 1.00 93.94 463 ALA A CA 1
ATOM 3595 C C . ALA A 1 463 ? 2.089 -19.605 22.982 1.00 93.94 463 ALA A C 1
ATOM 3597 O O . ALA A 1 463 ? 1.426 -19.247 23.954 1.00 93.94 463 ALA A O 1
ATOM 3598 N N . LEU A 1 464 ? 1.956 -20.821 22.444 1.00 93.44 464 LEU A N 1
ATOM 3599 C CA . LEU A 1 464 ? 0.989 -21.814 22.931 1.00 93.44 464 LEU A CA 1
ATOM 3600 C C . LEU A 1 464 ? 1.337 -22.382 24.322 1.00 93.44 464 LEU A C 1
ATOM 3602 O O . LEU A 1 464 ? 0.468 -22.948 24.982 1.00 93.44 464 LEU A O 1
ATOM 3606 N N . ARG A 1 465 ? 2.584 -22.209 24.780 1.00 93.94 465 ARG A N 1
ATOM 3607 C CA . ARG A 1 465 ? 3.087 -22.560 26.123 1.00 93.94 465 ARG A CA 1
ATOM 3608 C C . ARG A 1 465 ? 3.098 -21.366 27.089 1.00 93.94 465 ARG A C 1
ATOM 3610 O O . ARG A 1 465 ? 3.902 -21.334 28.017 1.00 93.94 465 ARG A O 1
ATOM 3617 N N . ASP A 1 466 ? 2.250 -20.369 26.848 1.00 92.75 466 ASP A N 1
ATOM 3618 C CA . ASP A 1 466 ? 2.086 -19.168 27.683 1.00 92.75 466 ASP A CA 1
ATOM 3619 C C . ASP A 1 466 ? 3.323 -18.258 27.778 1.00 92.75 466 ASP A C 1
ATOM 3621 O O . ASP A 1 466 ? 3.378 -17.336 28.590 1.00 92.75 466 ASP A O 1
ATOM 3625 N N . ARG A 1 467 ? 4.304 -18.437 26.885 1.00 92.75 467 ARG A N 1
ATOM 3626 C CA . ARG A 1 467 ? 5.492 -17.577 26.763 1.00 92.75 467 ARG A CA 1
ATOM 3627 C C . ARG A 1 467 ? 5.367 -16.600 25.592 1.00 92.75 467 ARG A C 1
ATOM 3629 O O . ARG A 1 467 ? 6.343 -16.313 24.903 1.00 92.75 467 ARG A O 1
ATOM 3636 N N . GLY A 1 468 ? 4.171 -16.046 25.380 1.00 89.69 468 GLY A N 1
ATOM 3637 C CA . GLY A 1 468 ? 3.860 -15.182 24.232 1.00 89.69 468 GLY A CA 1
ATOM 3638 C C . GLY A 1 468 ? 4.738 -13.928 24.111 1.00 89.69 468 GLY A C 1
ATOM 3639 O O . GLY A 1 468 ? 5.139 -13.575 23.007 1.00 89.69 468 GLY A O 1
ATOM 3640 N N . ARG A 1 469 ? 5.127 -13.288 25.226 1.00 91.38 469 ARG A N 1
ATOM 3641 C CA . ARG A 1 469 ? 6.065 -12.142 25.196 1.00 91.38 469 ARG A CA 1
ATOM 3642 C C . ARG A 1 469 ? 7.444 -12.538 24.658 1.00 91.38 469 ARG A C 1
ATOM 3644 O O . ARG A 1 469 ? 8.016 -11.805 23.857 1.00 91.38 469 ARG A O 1
ATOM 3651 N N . LEU A 1 470 ? 7.955 -13.694 25.091 1.00 94.56 470 LEU A N 1
ATOM 3652 C CA . LEU A 1 470 ? 9.234 -14.229 24.622 1.00 94.56 470 LEU A CA 1
ATOM 3653 C C . LEU A 1 470 ? 9.142 -14.623 23.147 1.00 94.56 470 LEU A C 1
ATOM 3655 O O . LEU A 1 470 ? 10.035 -14.279 22.387 1.00 94.56 470 LEU A O 1
ATOM 3659 N N . ALA A 1 471 ? 8.048 -15.272 22.740 1.00 95.31 471 ALA A N 1
ATOM 3660 C CA . ALA A 1 471 ? 7.796 -15.629 21.345 1.00 95.31 471 ALA A CA 1
ATOM 3661 C C . ALA A 1 471 ? 7.845 -14.407 20.414 1.00 95.31 471 ALA A C 1
ATOM 3663 O O . ALA A 1 471 ? 8.532 -14.430 19.398 1.00 95.31 471 ALA A O 1
ATOM 3664 N N . GLN A 1 472 ? 7.160 -13.320 20.787 1.00 94.44 472 GLN A N 1
ATOM 3665 C CA . GLN A 1 472 ? 7.177 -12.078 20.012 1.00 94.44 472 GLN A CA 1
ATOM 3666 C C . GLN A 1 472 ? 8.557 -11.434 19.976 1.00 94.44 472 GLN A C 1
ATOM 3668 O O . GLN A 1 472 ? 8.993 -11.018 18.912 1.00 94.44 472 GLN A O 1
ATOM 3673 N N . GLY A 1 473 ? 9.226 -11.330 21.130 1.00 94.94 473 GLY A N 1
ATOM 3674 C CA . GLY A 1 473 ? 10.556 -10.730 21.210 1.00 94.94 473 GLY A CA 1
ATOM 3675 C C . GLY A 1 473 ? 11.590 -11.509 20.402 1.00 94.94 473 GLY A C 1
ATOM 3676 O O . GLY A 1 473 ? 12.398 -10.900 19.710 1.00 94.94 473 GLY A O 1
ATOM 3677 N N . LEU A 1 474 ? 11.519 -12.842 20.447 1.00 97.06 474 LEU A N 1
ATOM 3678 C CA . LEU A 1 474 ? 12.385 -13.731 19.684 1.00 97.06 474 LEU A CA 1
ATOM 3679 C C . LEU A 1 474 ? 12.169 -13.556 18.180 1.00 97.06 474 LEU A C 1
ATOM 3681 O O . LEU A 1 474 ? 13.134 -13.298 17.471 1.00 97.06 474 LEU A O 1
ATOM 3685 N N . TYR A 1 475 ? 10.922 -13.665 17.708 1.00 97.56 475 TYR A N 1
ATOM 3686 C CA . TYR A 1 475 ? 10.646 -13.583 16.275 1.00 97.56 475 TYR A CA 1
ATOM 3687 C C . TYR A 1 475 ? 10.941 -12.183 15.738 1.00 97.56 475 TYR A C 1
ATOM 3689 O O . TYR A 1 475 ? 11.752 -12.040 14.837 1.00 97.56 475 TYR A O 1
ATOM 3697 N N . LEU A 1 476 ? 10.417 -11.134 16.386 1.00 96.56 476 LEU A N 1
ATOM 3698 C CA . LEU A 1 476 ? 10.670 -9.746 15.989 1.00 96.56 476 LEU A CA 1
ATOM 3699 C C . LEU A 1 476 ? 12.164 -9.393 16.022 1.00 96.56 476 LEU A C 1
ATOM 3701 O O . LEU A 1 476 ? 12.644 -8.694 15.134 1.00 96.56 476 LEU A O 1
ATOM 3705 N N . GLY A 1 477 ? 12.893 -9.850 17.043 1.00 96.88 477 GLY A N 1
ATOM 3706 C CA . GLY A 1 477 ? 14.326 -9.601 17.181 1.00 96.88 477 GLY A CA 1
ATOM 3707 C C . GLY A 1 477 ? 15.150 -10.318 16.114 1.00 96.88 477 GLY A C 1
ATOM 3708 O O . GLY A 1 477 ? 16.034 -9.702 15.520 1.00 96.88 477 GLY A O 1
ATOM 3709 N N . PHE A 1 478 ? 14.833 -11.586 15.838 1.00 98.12 478 PHE A N 1
ATOM 3710 C CA . PHE A 1 478 ? 15.493 -12.354 14.787 1.00 98.12 478 PHE A CA 1
ATOM 3711 C C . PHE A 1 478 ? 15.201 -11.764 13.403 1.00 98.12 478 PHE A C 1
ATOM 3713 O O . PHE A 1 478 ? 16.147 -11.488 12.669 1.00 98.12 478 PHE A O 1
ATOM 3720 N N . THR A 1 479 ? 13.940 -11.445 13.091 1.00 97.69 479 THR A N 1
ATOM 3721 C CA . THR A 1 479 ? 13.580 -10.775 11.837 1.00 97.69 479 THR A CA 1
ATOM 3722 C C . THR A 1 479 ? 14.309 -9.439 11.713 1.00 97.69 479 THR A C 1
ATOM 3724 O O . THR A 1 479 ? 14.912 -9.176 10.681 1.00 97.69 479 THR A O 1
ATOM 3727 N N . ALA A 1 480 ? 14.321 -8.598 12.758 1.00 96.62 480 ALA A N 1
ATOM 3728 C CA . ALA A 1 480 ? 15.016 -7.307 12.732 1.00 96.62 480 ALA A CA 1
ATOM 3729 C C . ALA A 1 480 ? 16.517 -7.462 12.450 1.00 96.62 480 ALA A C 1
ATOM 3731 O O . ALA A 1 480 ? 17.064 -6.742 11.615 1.00 96.62 480 ALA A O 1
ATOM 3732 N N . PHE A 1 481 ? 17.174 -8.420 13.105 1.00 97.31 481 PHE A N 1
ATOM 3733 C CA . PHE A 1 481 ? 18.571 -8.745 12.835 1.00 97.31 481 PHE A CA 1
ATOM 3734 C C . PHE A 1 481 ? 18.764 -9.226 11.392 1.00 97.31 481 PHE A C 1
ATOM 3736 O O . PHE A 1 481 ? 19.608 -8.691 10.675 1.00 97.31 481 PHE A O 1
ATOM 3743 N N . SER A 1 482 ? 17.954 -10.187 10.952 1.00 97.12 482 SER A N 1
ATOM 3744 C CA . SER A 1 482 ? 18.028 -10.783 9.621 1.00 97.12 482 SER A CA 1
ATOM 3745 C C . SER A 1 482 ? 17.859 -9.734 8.519 1.00 97.12 482 SER A C 1
ATOM 3747 O O . SER A 1 482 ? 18.718 -9.598 7.648 1.00 97.12 482 SER A O 1
ATOM 3749 N N . VAL A 1 483 ? 16.793 -8.931 8.575 1.00 95.81 483 VAL A N 1
ATOM 3750 C CA . VAL A 1 483 ? 16.443 -8.020 7.478 1.00 95.81 483 VAL A CA 1
ATOM 3751 C C . VAL A 1 483 ? 17.224 -6.709 7.507 1.00 95.81 483 VAL A C 1
ATOM 3753 O O . VAL A 1 483 ? 17.528 -6.179 6.444 1.00 95.81 483 VAL A O 1
ATOM 3756 N N . VAL A 1 484 ? 17.556 -6.166 8.684 1.00 94.88 484 VAL A N 1
ATOM 3757 C CA . VAL A 1 484 ? 18.224 -4.854 8.789 1.00 94.88 484 VAL A CA 1
ATOM 3758 C C . VAL A 1 484 ? 19.739 -5.003 8.843 1.00 94.88 484 VAL A C 1
ATOM 3760 O O . VAL A 1 484 ? 20.447 -4.237 8.198 1.00 94.88 484 VAL A O 1
ATOM 3763 N N . ILE A 1 485 ? 20.242 -5.977 9.605 1.00 94.88 485 ILE A N 1
ATOM 3764 C CA . ILE A 1 485 ? 21.679 -6.122 9.856 1.00 94.88 485 ILE A CA 1
ATOM 3765 C C . ILE A 1 485 ? 22.290 -7.104 8.863 1.00 94.88 485 ILE A C 1
ATOM 3767 O O . ILE A 1 485 ? 23.109 -6.698 8.043 1.00 94.88 485 ILE A O 1
ATOM 3771 N N . PHE A 1 486 ? 21.869 -8.371 8.890 1.00 96.56 486 PHE A N 1
ATOM 3772 C CA . PHE A 1 486 ? 22.482 -9.408 8.062 1.00 96.56 486 PHE A CA 1
ATOM 3773 C C . PHE A 1 486 ? 22.274 -9.123 6.572 1.00 96.56 486 PHE A C 1
ATOM 3775 O O . PHE A 1 486 ? 23.244 -8.857 5.873 1.00 96.56 486 PHE A O 1
ATOM 3782 N N . LEU A 1 487 ? 21.028 -9.085 6.087 1.00 95.12 487 LEU A N 1
ATOM 3783 C CA . LEU A 1 487 ? 20.732 -8.822 4.673 1.00 95.12 487 LEU A CA 1
ATOM 3784 C C . LEU A 1 487 ? 21.062 -7.385 4.249 1.00 95.12 487 LEU A C 1
ATOM 3786 O O . LEU A 1 487 ? 21.369 -7.153 3.082 1.00 95.12 487 LEU A O 1
ATOM 3790 N N . GLY A 1 488 ? 21.049 -6.433 5.187 1.00 91.81 488 GLY A N 1
ATOM 3791 C CA . GLY A 1 488 ? 21.473 -5.057 4.927 1.00 91.81 488 GLY A CA 1
ATOM 3792 C C . GLY A 1 488 ? 22.957 -4.954 4.572 1.00 91.81 488 GLY A C 1
ATOM 3793 O O . GLY A 1 488 ? 23.307 -4.304 3.590 1.00 91.81 488 GLY A O 1
ATOM 3794 N N . VAL A 1 489 ? 23.825 -5.638 5.325 1.00 93.19 489 VAL A N 1
ATOM 3795 C CA . VAL A 1 489 ? 25.269 -5.708 5.040 1.00 93.19 489 VAL A CA 1
ATOM 3796 C C . VAL A 1 489 ? 25.547 -6.662 3.880 1.00 93.19 489 VAL A C 1
ATOM 3798 O O . VAL A 1 489 ? 26.280 -6.322 2.953 1.00 93.19 489 VAL A O 1
ATOM 3801 N N . TYR A 1 490 ? 24.916 -7.835 3.888 1.00 94.62 490 TYR A N 1
ATOM 3802 C CA . TYR A 1 490 ? 25.076 -8.856 2.858 1.00 94.62 490 TYR A CA 1
ATOM 3803 C C . TYR A 1 490 ? 24.682 -8.353 1.468 1.00 94.62 490 TYR A C 1
ATOM 3805 O O . TYR A 1 490 ? 25.319 -8.709 0.483 1.00 94.62 490 TYR A O 1
ATOM 3813 N N . GLY A 1 491 ? 23.696 -7.458 1.375 1.00 92.19 491 GLY A N 1
ATOM 3814 C CA . GLY A 1 491 ? 23.329 -6.823 0.114 1.00 92.19 491 GLY A CA 1
ATOM 3815 C C . GLY A 1 491 ? 24.483 -6.062 -0.551 1.00 92.19 491 GLY A C 1
ATOM 3816 O O . GLY A 1 491 ? 24.523 -6.015 -1.776 1.00 92.19 491 GLY A O 1
ATOM 3817 N N . PHE A 1 492 ? 25.442 -5.506 0.203 1.00 92.31 492 PHE A N 1
ATOM 3818 C CA . PHE A 1 492 ? 26.642 -4.890 -0.386 1.00 92.31 492 PHE A CA 1
ATOM 3819 C C . PHE A 1 492 ? 27.583 -5.936 -0.981 1.00 92.31 492 PHE A C 1
ATOM 3821 O O . PHE A 1 492 ? 28.063 -5.764 -2.097 1.00 92.31 492 PHE A O 1
ATOM 3828 N N . VAL A 1 493 ? 27.779 -7.047 -0.269 1.00 93.62 493 VAL A N 1
ATOM 3829 C CA . VAL A 1 493 ? 28.580 -8.179 -0.748 1.00 93.62 493 VAL A CA 1
ATOM 3830 C C . VAL A 1 493 ? 27.965 -8.765 -2.022 1.00 93.62 493 VAL A C 1
ATOM 3832 O O . VAL A 1 493 ? 28.660 -8.955 -3.015 1.00 93.62 493 VAL A O 1
ATOM 3835 N N . VAL A 1 494 ? 26.648 -8.993 -2.026 1.00 90.94 494 VAL A N 1
ATOM 3836 C CA . VAL A 1 494 ? 25.916 -9.486 -3.201 1.00 90.94 494 VAL A CA 1
ATOM 3837 C C . VAL A 1 494 ? 25.968 -8.477 -4.341 1.00 90.94 494 VAL A C 1
ATOM 3839 O O . VAL A 1 494 ? 26.165 -8.874 -5.478 1.00 90.94 494 VAL A O 1
ATOM 3842 N N . MET A 1 495 ? 25.843 -7.177 -4.079 1.00 88.38 495 MET A N 1
ATOM 3843 C CA . MET A 1 495 ? 25.960 -6.165 -5.131 1.00 88.38 495 MET A CA 1
ATOM 3844 C C . MET A 1 495 ? 27.317 -6.221 -5.844 1.00 88.38 495 MET A C 1
ATOM 3846 O O . MET A 1 495 ? 27.361 -6.121 -7.066 1.00 88.38 495 MET A O 1
ATOM 3850 N N . GLU A 1 496 ? 28.404 -6.379 -5.091 1.00 89.00 496 GLU A N 1
ATOM 3851 C CA . GLU A 1 496 ? 29.762 -6.410 -5.636 1.00 89.00 496 GLU A CA 1
ATOM 3852 C C . GLU A 1 496 ? 30.082 -7.747 -6.317 1.00 89.00 496 GLU A C 1
ATOM 3854 O O . GLU A 1 496 ? 30.637 -7.779 -7.415 1.00 89.00 496 GLU A O 1
ATOM 3859 N N . GLN A 1 497 ? 29.713 -8.860 -5.682 1.00 90.94 497 GLN A N 1
ATOM 3860 C CA . GLN A 1 497 ? 30.184 -10.190 -6.068 1.00 90.94 497 GLN A CA 1
ATOM 3861 C C . GLN A 1 497 ? 29.131 -11.016 -6.811 1.00 90.94 497 GLN A C 1
ATOM 3863 O O . GLN A 1 497 ? 29.492 -11.940 -7.525 1.00 90.94 497 GLN A O 1
ATOM 3868 N N . ALA A 1 498 ? 27.839 -10.711 -6.697 1.00 88.56 498 ALA A N 1
ATOM 3869 C CA . ALA A 1 498 ? 26.740 -11.512 -7.249 1.00 88.56 498 ALA A CA 1
ATOM 3870 C C . ALA A 1 498 ? 25.518 -10.646 -7.619 1.00 88.56 498 ALA A C 1
ATOM 3872 O O . ALA A 1 498 ? 24.381 -10.966 -7.269 1.00 88.56 498 ALA A O 1
ATOM 3873 N N . SER A 1 499 ? 25.753 -9.529 -8.321 1.00 84.50 499 SER A N 1
ATOM 3874 C CA . SER A 1 499 ? 24.745 -8.491 -8.605 1.00 84.50 499 SER A CA 1
ATOM 3875 C C . SER A 1 499 ? 23.376 -9.010 -9.090 1.00 84.50 499 SER A C 1
ATOM 3877 O O . SER A 1 499 ? 22.360 -8.507 -8.594 1.00 84.50 499 SER A O 1
ATOM 3879 N N . PRO A 1 500 ? 23.275 -10.050 -9.953 1.00 85.06 500 PRO A N 1
ATOM 3880 C CA . PRO A 1 500 ? 21.970 -10.573 -10.373 1.00 85.06 500 PRO A CA 1
ATOM 3881 C C . PRO A 1 500 ? 21.066 -11.069 -9.228 1.00 85.06 500 PRO A C 1
ATOM 3883 O O . PRO A 1 500 ? 19.839 -11.021 -9.345 1.00 85.06 500 PRO A O 1
ATOM 3886 N N . VAL A 1 501 ? 21.653 -11.475 -8.094 1.00 86.31 501 VAL A N 1
ATOM 3887 C CA . VAL A 1 501 ? 20.956 -11.972 -6.891 1.00 86.31 501 VAL A CA 1
ATOM 3888 C C . VAL A 1 501 ? 20.506 -10.829 -5.968 1.00 86.31 501 VAL A C 1
ATOM 3890 O O . VAL A 1 501 ? 19.675 -11.030 -5.081 1.00 86.31 501 VAL A O 1
ATOM 3893 N N . LEU A 1 502 ? 20.971 -9.591 -6.177 1.00 85.31 502 LEU A N 1
ATOM 3894 C CA . LEU A 1 502 ? 20.648 -8.449 -5.308 1.00 85.31 502 LEU A CA 1
ATOM 3895 C C . LEU A 1 502 ? 19.134 -8.227 -5.167 1.00 85.31 502 LEU A C 1
ATOM 3897 O O . LEU A 1 502 ? 18.640 -7.861 -4.099 1.00 85.31 502 LEU A O 1
ATOM 3901 N N . ARG A 1 503 ? 18.375 -8.491 -6.234 1.00 81.81 503 ARG A N 1
ATOM 3902 C CA . ARG A 1 503 ? 16.910 -8.392 -6.204 1.00 81.81 503 ARG A CA 1
ATOM 3903 C C . ARG A 1 503 ? 16.264 -9.410 -5.269 1.00 81.81 503 ARG A C 1
ATOM 3905 O O . ARG A 1 503 ? 15.276 -9.105 -4.603 1.00 81.81 503 ARG A O 1
ATOM 3912 N N . ASN A 1 504 ? 16.851 -10.598 -5.176 1.00 88.75 504 ASN A N 1
ATOM 3913 C CA . ASN A 1 504 ? 16.359 -11.684 -4.346 1.00 88.75 504 ASN A CA 1
ATOM 3914 C C . ASN A 1 504 ? 16.566 -11.383 -2.855 1.00 88.75 504 ASN A C 1
ATOM 3916 O O . ASN A 1 504 ? 15.717 -11.766 -2.050 1.00 88.75 504 ASN A O 1
ATOM 3920 N N . VAL A 1 505 ? 17.617 -10.629 -2.500 1.00 90.69 505 VAL A N 1
ATOM 3921 C CA . VAL A 1 505 ? 17.840 -10.111 -1.136 1.00 90.69 505 VAL A CA 1
ATOM 3922 C C . VAL A 1 505 ? 16.669 -9.230 -0.690 1.00 90.69 505 VAL A C 1
ATOM 3924 O O . VAL A 1 505 ? 16.132 -9.426 0.399 1.00 90.69 505 VAL A O 1
ATOM 3927 N N . ALA A 1 506 ? 16.216 -8.306 -1.544 1.00 87.94 506 ALA A N 1
ATOM 3928 C CA . ALA A 1 506 ? 15.094 -7.418 -1.231 1.00 87.94 506 ALA A CA 1
ATOM 3929 C C . ALA A 1 506 ? 13.781 -8.192 -1.003 1.00 87.94 506 ALA A C 1
ATOM 3931 O O . ALA A 1 506 ? 13.034 -7.904 -0.065 1.00 87.94 506 ALA A O 1
ATOM 3932 N N . VAL A 1 507 ? 13.519 -9.215 -1.828 1.00 87.94 507 VAL A N 1
ATOM 3933 C CA . VAL A 1 507 ? 12.352 -10.103 -1.672 1.00 87.94 507 VAL A CA 1
ATOM 3934 C C . VAL A 1 507 ? 12.447 -10.913 -0.375 1.00 87.94 507 VAL A C 1
ATOM 3936 O O . VAL A 1 507 ? 11.465 -11.010 0.361 1.00 87.94 507 VAL A O 1
ATOM 3939 N N . ALA A 1 508 ? 13.630 -11.434 -0.042 1.00 93.38 508 ALA A N 1
ATOM 3940 C CA . ALA A 1 508 ? 13.863 -12.157 1.205 1.00 93.38 508 ALA A CA 1
ATOM 3941 C C . ALA A 1 508 ? 13.633 -11.274 2.442 1.00 93.38 508 ALA A C 1
ATOM 3943 O O . ALA A 1 508 ? 13.013 -11.721 3.408 1.00 93.38 508 ALA A O 1
ATOM 3944 N N . GLN A 1 509 ? 14.082 -10.013 2.420 1.00 94.00 509 GLN A N 1
ATOM 3945 C CA . GLN A 1 509 ? 13.807 -9.054 3.497 1.00 94.00 509 GLN A CA 1
ATOM 3946 C C . GLN A 1 509 ? 12.296 -8.836 3.676 1.00 94.00 509 GLN A C 1
ATOM 3948 O O . GLN A 1 509 ? 11.791 -8.883 4.798 1.00 94.00 509 GLN A O 1
ATOM 3953 N N . PHE A 1 510 ? 11.565 -8.656 2.571 1.00 90.06 510 PHE A N 1
ATOM 3954 C CA . PHE A 1 510 ? 10.120 -8.433 2.601 1.00 90.06 510 PHE A CA 1
ATOM 3955 C C . PHE A 1 510 ? 9.338 -9.601 3.194 1.00 90.06 510 PHE A C 1
ATOM 3957 O O . PHE A 1 510 ? 8.489 -9.406 4.064 1.00 90.06 510 PHE A O 1
ATOM 3964 N N . LEU A 1 511 ? 9.598 -10.815 2.705 1.00 92.50 511 LEU A N 1
ATOM 3965 C CA . LEU A 1 511 ? 8.842 -11.992 3.119 1.00 92.50 511 LEU A CA 1
ATOM 3966 C C . LEU A 1 511 ? 9.038 -12.264 4.609 1.00 92.50 511 LEU A C 1
ATOM 3968 O O . LEU A 1 511 ? 8.053 -12.492 5.307 1.00 92.50 511 LEU A O 1
ATOM 3972 N N . GLN A 1 512 ? 10.272 -12.144 5.111 1.00 96.38 512 GLN A N 1
ATOM 3973 C CA . GLN A 1 512 ? 10.559 -12.252 6.544 1.00 96.38 512 GLN A CA 1
ATOM 3974 C C . GLN A 1 512 ? 9.801 -11.182 7.337 1.00 96.38 512 GLN A C 1
ATOM 3976 O O . GLN A 1 512 ? 9.072 -11.512 8.274 1.00 96.38 512 GLN A O 1
ATOM 3981 N N . LEU A 1 513 ? 9.866 -9.918 6.899 1.00 95.56 513 LEU A N 1
ATOM 3982 C CA . LEU A 1 513 ? 9.160 -8.806 7.534 1.00 95.56 513 LEU A CA 1
ATOM 3983 C C . LEU A 1 513 ? 7.645 -9.044 7.626 1.00 95.56 513 LEU A C 1
ATOM 3985 O O . LEU A 1 513 ? 7.064 -8.905 8.702 1.00 95.56 513 LEU A O 1
ATOM 3989 N N . ILE A 1 514 ? 6.991 -9.410 6.521 1.00 93.19 514 ILE A N 1
ATOM 3990 C CA . ILE A 1 514 ? 5.540 -9.651 6.494 1.00 93.19 514 ILE A CA 1
ATOM 3991 C C . ILE A 1 514 ? 5.170 -10.876 7.324 1.00 93.19 514 ILE A C 1
ATOM 3993 O O . ILE A 1 514 ? 4.191 -10.823 8.072 1.00 93.19 514 ILE A O 1
ATOM 3997 N N . SER A 1 515 ? 5.971 -11.943 7.263 1.00 96.00 515 SER A N 1
ATOM 3998 C CA . SER A 1 515 ? 5.772 -13.122 8.108 1.00 96.00 515 SER A CA 1
ATOM 3999 C C . SER A 1 515 ? 5.791 -12.745 9.597 1.00 96.00 515 SER A C 1
ATOM 4001 O O . SER A 1 515 ? 4.898 -13.139 10.354 1.00 96.00 515 SER A O 1
ATOM 4003 N N . CYS A 1 516 ? 6.738 -11.886 9.996 1.00 96.88 516 CYS A N 1
ATOM 4004 C CA . CYS A 1 516 ? 6.861 -11.355 11.346 1.00 96.88 516 CYS A CA 1
ATOM 4005 C C . CYS A 1 516 ? 5.642 -10.535 11.746 1.00 96.88 516 CYS A C 1
ATOM 4007 O O . CYS A 1 516 ? 5.049 -10.780 12.798 1.00 96.88 516 CYS A O 1
ATOM 4009 N N . LEU A 1 517 ? 5.226 -9.591 10.903 1.00 95.12 517 LEU A N 1
ATOM 4010 C CA . LEU A 1 517 ? 4.057 -8.749 11.152 1.00 95.12 517 LEU A CA 1
ATOM 4011 C C . LEU A 1 517 ? 2.788 -9.588 11.363 1.00 95.12 517 LEU A C 1
ATOM 4013 O O . LEU A 1 517 ? 2.036 -9.326 12.307 1.00 95.12 517 LEU A O 1
ATOM 4017 N N . ILE A 1 518 ? 2.569 -10.617 10.536 1.00 94.81 518 ILE A N 1
ATOM 4018 C CA . ILE A 1 518 ? 1.415 -11.525 10.627 1.00 94.81 518 ILE A CA 1
ATOM 4019 C C . ILE A 1 518 ? 1.448 -12.314 11.940 1.00 94.81 518 ILE A C 1
ATOM 4021 O O . ILE A 1 518 ? 0.499 -12.242 12.730 1.00 94.81 518 ILE A O 1
ATOM 4025 N N . LEU A 1 519 ? 2.537 -13.045 12.203 1.00 96.38 519 LEU A N 1
ATOM 4026 C CA . LEU A 1 519 ? 2.619 -13.940 13.357 1.00 96.38 519 LEU A CA 1
ATOM 4027 C C . LEU A 1 519 ? 2.633 -13.163 14.680 1.00 96.38 519 LEU A C 1
ATOM 4029 O O . LEU A 1 519 ? 1.894 -13.505 15.606 1.00 96.38 519 LEU A O 1
ATOM 4033 N N . VAL A 1 520 ? 3.402 -12.072 14.770 1.00 96.50 520 VAL A N 1
ATOM 4034 C CA . VAL A 1 520 ? 3.444 -11.234 15.978 1.00 96.50 520 VAL A CA 1
ATOM 4035 C C . VAL A 1 520 ? 2.080 -10.607 16.251 1.00 96.50 520 VAL A C 1
ATOM 4037 O O . VAL A 1 520 ? 1.657 -10.594 17.409 1.00 96.50 520 VAL A O 1
ATOM 4040 N N . SER A 1 521 ? 1.359 -10.149 15.219 1.00 93.56 521 SER A N 1
ATOM 4041 C CA . SER A 1 521 ? -0.000 -9.607 15.373 1.00 93.56 521 SER A CA 1
ATOM 4042 C C . SER A 1 521 ? -0.992 -10.650 15.880 1.00 93.56 521 SER A C 1
ATOM 4044 O O . SER A 1 521 ? -1.811 -10.328 16.748 1.00 93.56 521 SER A O 1
ATOM 4046 N N . ALA A 1 522 ? -0.912 -11.882 15.363 1.00 94.00 522 ALA A N 1
ATOM 4047 C CA . ALA A 1 522 ? -1.750 -12.999 15.791 1.00 94.00 522 ALA A CA 1
ATOM 4048 C C . ALA A 1 522 ? -1.483 -13.368 17.256 1.00 94.00 522 ALA A C 1
ATOM 4050 O O . ALA A 1 522 ? -2.425 -13.466 18.040 1.00 94.00 522 ALA A O 1
ATOM 4051 N N . ILE A 1 523 ? -0.211 -13.484 17.657 1.00 94.00 523 ILE A N 1
ATOM 4052 C CA . ILE A 1 523 ? 0.164 -13.727 19.058 1.00 94.00 523 ILE A CA 1
ATOM 4053 C C . ILE A 1 523 ? -0.309 -12.566 19.945 1.00 94.00 523 ILE A C 1
ATOM 4055 O O . ILE A 1 523 ? -0.895 -12.793 21.002 1.00 94.00 523 ILE A O 1
ATOM 4059 N N . ASP A 1 524 ? -0.102 -11.319 19.509 1.00 92.19 524 ASP A N 1
ATOM 4060 C CA . ASP A 1 524 ? -0.452 -10.133 20.297 1.00 92.19 524 ASP A CA 1
ATOM 4061 C C . ASP A 1 524 ? -1.958 -10.014 20.543 1.00 92.19 524 ASP A C 1
ATOM 4063 O O . ASP A 1 524 ? -2.371 -9.514 21.586 1.00 92.19 524 ASP A O 1
ATOM 4067 N N . MET A 1 525 ? -2.777 -10.473 19.589 1.00 89.12 525 MET A N 1
ATOM 4068 C CA . MET A 1 525 ? -4.236 -10.411 19.680 1.00 89.12 525 MET A CA 1
ATOM 4069 C C . MET A 1 525 ? -4.757 -11.202 20.883 1.00 89.12 525 MET A C 1
ATOM 4071 O O . MET A 1 525 ? -5.652 -10.729 21.578 1.00 89.12 525 MET A O 1
ATOM 4075 N N . PHE A 1 526 ? -4.166 -12.368 21.157 1.00 89.50 526 PHE A N 1
ATOM 4076 C CA . PHE A 1 526 ? -4.551 -13.221 22.285 1.00 89.50 526 PHE A CA 1
ATOM 4077 C C . PHE A 1 526 ? -3.789 -12.888 23.561 1.00 89.50 526 PHE A C 1
ATOM 4079 O O . PHE A 1 526 ? -4.323 -13.027 24.654 1.00 89.50 526 PHE A O 1
ATOM 4086 N N . LEU A 1 527 ? -2.567 -12.369 23.462 1.00 86.94 527 LEU A N 1
ATOM 4087 C CA . LEU A 1 527 ? -1.776 -12.025 24.643 1.00 86.94 527 LEU A CA 1
ATOM 4088 C C . LEU A 1 527 ? -2.480 -10.998 25.561 1.00 86.94 527 LEU A C 1
ATOM 4090 O O . LEU A 1 527 ? -2.256 -11.002 26.774 1.00 86.94 527 LEU A O 1
ATOM 4094 N N . PHE A 1 528 ? -3.347 -10.154 24.984 1.00 83.19 528 PHE A N 1
ATOM 4095 C CA . PHE A 1 528 ? -4.061 -9.082 25.685 1.00 83.19 528 PHE A CA 1
ATOM 4096 C C . PHE A 1 528 ? -5.590 -9.062 25.479 1.00 83.19 528 PHE A C 1
ATOM 4098 O O . PHE A 1 528 ? -6.217 -8.061 25.833 1.00 83.19 528 PHE A O 1
ATOM 4105 N N . SER A 1 529 ? -6.199 -10.124 24.929 1.00 73.44 529 SER A N 1
ATOM 4106 C CA . SER A 1 529 ? -7.639 -10.150 24.588 1.00 73.44 529 SER A CA 1
ATOM 4107 C C . SER A 1 529 ? -8.528 -9.793 25.787 1.00 73.44 529 SER A C 1
ATOM 4109 O O . SER A 1 529 ? -9.296 -8.836 25.718 1.00 73.44 529 SER A O 1
ATOM 4111 N N . ASP A 1 530 ? -8.318 -10.477 26.915 1.00 76.31 530 ASP A N 1
ATOM 4112 C CA . ASP A 1 530 ? -9.056 -10.268 28.172 1.00 76.31 530 ASP A CA 1
ATOM 4113 C C . ASP A 1 530 ? -8.166 -9.672 29.271 1.00 76.31 530 ASP A C 1
ATOM 4115 O O . ASP A 1 530 ? -8.423 -9.808 30.467 1.00 76.31 530 ASP A O 1
ATOM 4119 N N . ALA A 1 531 ? -7.071 -9.024 28.868 1.00 80.00 531 ALA A N 1
ATOM 4120 C CA . ALA A 1 531 ? -6.185 -8.357 29.806 1.00 80.00 531 ALA A CA 1
ATOM 4121 C C . ALA A 1 531 ? -6.941 -7.255 30.550 1.00 80.00 531 ALA A C 1
ATOM 4123 O O . ALA A 1 531 ? -7.672 -6.467 29.931 1.00 80.00 531 ALA A O 1
ATOM 4124 N N . ARG A 1 532 ? -6.704 -7.179 31.866 1.00 80.19 532 ARG A N 1
ATOM 4125 C CA . ARG A 1 532 ? -7.277 -6.152 32.736 1.00 80.19 532 ARG A CA 1
ATOM 4126 C C . ARG A 1 532 ? -6.986 -4.769 32.157 1.00 80.19 532 ARG A C 1
ATOM 4128 O O . ARG A 1 532 ? -5.836 -4.420 31.873 1.00 80.19 532 ARG A O 1
ATOM 4135 N N . GLU A 1 533 ? -8.049 -3.997 31.966 1.00 83.88 533 GLU A N 1
ATOM 4136 C CA . GLU A 1 533 ? -7.951 -2.618 31.504 1.00 83.88 533 GLU A CA 1
ATOM 4137 C C . GLU A 1 533 ? -7.667 -1.703 32.694 1.00 83.88 533 GLU A C 1
ATOM 4139 O O . GLU A 1 533 ? -8.385 -1.724 33.692 1.00 83.88 533 GLU A O 1
ATOM 4144 N N . ILE A 1 534 ? -6.602 -0.908 32.594 1.00 84.19 534 ILE A N 1
ATOM 4145 C CA . ILE A 1 534 ? -6.234 0.111 33.586 1.00 84.19 534 ILE A CA 1
ATOM 4146 C C . ILE A 1 534 ? -7.294 1.224 33.601 1.00 84.19 534 ILE A C 1
ATOM 4148 O O . ILE A 1 534 ? -7.607 1.781 34.649 1.00 84.19 534 ILE A O 1
ATOM 4152 N N . GLY A 1 535 ? -7.877 1.518 32.438 1.00 83.50 535 GLY A N 1
ATOM 4153 C CA . GLY A 1 535 ? -9.004 2.427 32.289 1.00 83.50 535 GLY A CA 1
ATOM 4154 C C . GLY A 1 535 ? -9.524 2.467 30.848 1.00 83.50 535 GLY A C 1
ATOM 4155 O O . GLY A 1 535 ? -8.839 2.003 29.926 1.00 83.50 535 GLY A O 1
ATOM 4156 N N . PRO A 1 536 ? -10.728 3.030 30.636 1.00 84.44 536 PRO A N 1
ATOM 4157 C CA . PRO A 1 536 ? -11.291 3.197 29.302 1.00 84.44 536 PRO A CA 1
ATOM 4158 C C . PRO A 1 536 ? -10.489 4.226 28.494 1.00 84.44 536 PRO A C 1
ATOM 4160 O O . PRO A 1 536 ? -9.948 5.186 29.049 1.00 84.44 536 PRO A O 1
ATOM 4163 N N . LEU A 1 537 ? -10.441 4.056 27.168 1.00 86.69 537 LEU A N 1
ATOM 4164 C CA . LEU A 1 537 ? -9.864 5.067 26.276 1.00 86.69 537 LEU A CA 1
ATOM 4165 C C . LEU A 1 537 ? -10.660 6.374 26.367 1.00 86.69 537 LEU A C 1
ATOM 4167 O O . LEU A 1 537 ? -11.885 6.382 26.242 1.00 86.69 537 LEU A O 1
ATOM 4171 N N . GLN A 1 538 ? -9.947 7.484 26.531 1.00 90.69 538 GLN A N 1
ATOM 4172 C CA . GLN A 1 538 ? -10.526 8.807 26.746 1.00 90.69 538 GLN A CA 1
ATOM 4173 C C . GLN A 1 538 ? -10.568 9.597 25.436 1.00 90.69 538 GLN A C 1
ATOM 4175 O O . GLN A 1 538 ? -9.804 10.543 25.233 1.00 90.69 538 GLN A O 1
ATOM 4180 N N . TRP A 1 539 ? -11.453 9.182 24.530 1.00 91.56 539 TRP A N 1
ATOM 4181 C CA . TRP A 1 539 ? -11.635 9.838 23.236 1.00 91.56 539 TRP A CA 1
ATOM 4182 C C . TRP A 1 539 ? -11.931 11.333 23.385 1.00 91.56 539 TRP A C 1
ATOM 4184 O O . TRP A 1 539 ? -12.660 11.767 24.276 1.00 91.56 539 TRP A O 1
ATOM 4194 N N . GLY A 1 540 ? -11.341 12.121 22.494 1.00 90.00 540 GLY A N 1
ATOM 4195 C CA . GLY A 1 540 ? -11.490 13.564 22.425 1.00 90.00 540 GLY A CA 1
ATOM 4196 C C . GLY A 1 540 ? -10.414 14.350 23.189 1.00 90.00 540 GLY A C 1
ATOM 4197 O O . GLY A 1 540 ? -10.304 15.561 23.007 1.00 90.00 540 GLY A O 1
ATOM 4198 N N . LYS A 1 541 ? -9.573 13.683 23.994 1.00 89.38 541 LYS A N 1
ATOM 4199 C CA . LYS A 1 541 ? -8.436 14.307 24.706 1.00 89.38 541 LYS A CA 1
ATOM 4200 C C . LYS A 1 541 ? -7.190 14.517 23.840 1.00 89.38 541 LYS A C 1
ATOM 4202 O O . LYS A 1 541 ? -6.126 14.874 24.347 1.00 89.38 541 LYS A O 1
ATOM 4207 N N . MET A 1 542 ? -7.299 14.274 22.540 1.00 90.38 542 MET A N 1
ATOM 4208 C CA . MET A 1 542 ? -6.192 14.451 21.614 1.00 90.38 542 MET A CA 1
ATOM 4209 C C . MET A 1 542 ? -5.777 15.925 21.502 1.00 90.38 542 MET A C 1
ATOM 4211 O O . MET A 1 542 ? -6.599 16.836 21.603 1.00 90.38 542 MET A O 1
ATOM 4215 N N . SER A 1 543 ? -4.487 16.177 21.276 1.00 91.50 543 SER A N 1
ATOM 4216 C CA . SER A 1 543 ? -3.986 17.543 21.105 1.00 91.50 543 SER A CA 1
ATOM 4217 C C . SER A 1 543 ? -4.390 18.114 19.741 1.00 91.50 543 SER A C 1
ATOM 4219 O O . SER A 1 543 ? -4.408 17.396 18.741 1.00 91.50 543 SER A O 1
ATOM 4221 N N . VAL A 1 544 ? -4.617 19.428 19.655 1.00 91.94 544 VAL A N 1
ATOM 4222 C CA . VAL A 1 544 ? -4.848 20.105 18.361 1.00 91.94 544 VAL A CA 1
ATOM 4223 C C . VAL A 1 544 ? -3.642 19.934 17.424 1.00 91.94 544 VAL A C 1
ATOM 4225 O O . VAL A 1 544 ? -3.808 19.755 16.222 1.00 91.94 544 VAL A O 1
ATOM 4228 N N . ARG A 1 545 ? -2.419 19.883 17.974 1.00 93.94 545 ARG A N 1
ATOM 4229 C CA . ARG A 1 545 ? -1.177 19.640 17.213 1.00 93.94 545 ARG A CA 1
ATOM 4230 C C . ARG A 1 545 ? -1.214 18.327 16.433 1.00 93.94 545 ARG A C 1
ATOM 4232 O O . ARG A 1 545 ? -0.770 18.276 15.293 1.00 93.94 545 ARG A O 1
ATOM 4239 N N . SER A 1 546 ? -1.790 17.282 17.019 1.00 93.19 546 SER A N 1
ATOM 4240 C CA . SER A 1 546 ? -1.935 15.997 16.337 1.00 93.19 546 SER A CA 1
ATOM 4241 C C . SER A 1 546 ? -2.940 16.031 15.178 1.00 93.19 546 SER A C 1
ATOM 4243 O O . SER A 1 546 ? -2.780 15.296 14.211 1.00 93.19 546 SER A O 1
ATOM 4245 N N . GLN A 1 547 ? -3.925 16.932 15.212 1.00 95.31 547 GLN A N 1
ATOM 4246 C CA . GLN A 1 547 ? -4.859 17.111 14.098 1.00 95.31 547 GLN A CA 1
ATOM 4247 C C . GLN A 1 547 ? -4.170 17.780 12.905 1.00 95.31 547 GLN A C 1
ATOM 4249 O O . GLN A 1 547 ? -4.351 17.348 11.769 1.00 95.31 547 GLN A O 1
ATOM 4254 N N . TYR A 1 548 ? -3.284 18.752 13.154 1.00 95.94 548 TYR A N 1
ATOM 4255 C CA . TYR A 1 548 ? -2.421 19.304 12.104 1.00 95.94 548 TYR A CA 1
ATOM 4256 C C . TYR A 1 548 ? -1.494 18.249 11.488 1.00 95.94 548 TYR A C 1
ATOM 4258 O O . TYR A 1 548 ? -1.203 18.328 10.298 1.00 95.94 548 TYR A O 1
ATOM 4266 N N . ALA A 1 549 ? -1.084 17.229 12.250 1.00 96.00 549 ALA A N 1
ATOM 4267 C CA . ALA A 1 549 ? -0.331 16.103 11.701 1.00 96.00 549 ALA A CA 1
ATOM 4268 C C . ALA A 1 549 ? -1.158 15.298 10.678 1.00 96.00 549 ALA A C 1
ATOM 4270 O O . ALA A 1 549 ? -0.647 15.000 9.604 1.00 96.00 549 ALA A O 1
ATOM 4271 N N . LEU A 1 550 ? -2.440 15.007 10.950 1.00 95.06 550 LEU A N 1
ATOM 4272 C CA . LEU A 1 550 ? -3.332 14.340 9.981 1.00 95.06 550 LEU A CA 1
ATOM 4273 C C . LEU A 1 550 ? -3.576 15.181 8.721 1.00 95.06 550 LEU A C 1
ATOM 4275 O O . LEU A 1 550 ? -3.593 14.647 7.609 1.00 95.06 550 LEU A O 1
ATOM 4279 N N . LEU A 1 551 ? -3.736 16.498 8.889 1.00 95.50 551 LEU A N 1
ATOM 4280 C CA . LEU A 1 551 ? -3.831 17.427 7.763 1.00 95.50 551 LEU A CA 1
ATOM 4281 C C . LEU A 1 551 ? -2.561 17.362 6.909 1.00 95.50 551 LEU A C 1
ATOM 4283 O O . LEU A 1 551 ? -2.641 17.100 5.711 1.00 95.50 551 LEU A O 1
ATOM 4287 N N . LEU A 1 552 ? -1.388 17.509 7.530 1.00 96.44 552 LEU A N 1
ATOM 4288 C CA . LEU A 1 552 ? -0.097 17.466 6.845 1.00 96.44 552 LEU A CA 1
ATOM 4289 C C . LEU A 1 552 ? 0.134 16.134 6.116 1.00 96.44 552 LEU A C 1
ATOM 4291 O O . LEU A 1 552 ? 0.591 16.137 4.974 1.00 96.44 552 LEU A O 1
ATOM 4295 N N . LEU A 1 553 ? -0.236 15.002 6.724 1.00 96.81 553 LEU A N 1
ATOM 4296 C CA . LEU A 1 553 ? -0.154 13.689 6.078 1.00 96.81 553 LEU A CA 1
ATOM 4297 C C . LEU A 1 553 ? -0.947 13.640 4.767 1.00 96.81 553 LEU A C 1
ATOM 4299 O O . LEU A 1 553 ? -0.461 13.068 3.794 1.00 96.81 553 LEU A O 1
ATOM 4303 N N . THR A 1 554 ? -2.123 14.276 4.716 1.00 95.62 554 THR A N 1
ATOM 4304 C CA . THR A 1 554 ? -2.944 14.353 3.494 1.00 95.62 554 THR A CA 1
ATOM 4305 C C . THR A 1 554 ? -2.245 15.145 2.387 1.00 95.62 554 THR A C 1
ATOM 4307 O O . THR A 1 554 ? -2.230 14.710 1.234 1.00 95.62 554 THR A O 1
ATOM 4310 N N . PHE A 1 555 ? -1.609 16.270 2.721 1.00 95.25 555 PHE A N 1
ATOM 4311 C CA . PHE A 1 555 ? -0.825 17.041 1.750 1.00 95.25 555 PHE A CA 1
ATOM 4312 C C . PHE A 1 555 ? 0.354 16.226 1.206 1.00 95.25 555 PHE A C 1
ATOM 4314 O O . PHE A 1 555 ? 0.542 16.147 -0.009 1.00 95.25 555 PHE A O 1
ATOM 4321 N N . ILE A 1 556 ? 1.104 15.562 2.090 1.00 96.06 556 ILE A N 1
ATOM 4322 C CA . ILE A 1 556 ? 2.285 14.772 1.715 1.00 96.06 556 ILE A CA 1
ATOM 4323 C C . ILE A 1 556 ? 1.901 13.600 0.806 1.00 96.06 556 ILE A C 1
ATOM 4325 O O . ILE A 1 556 ? 2.540 13.401 -0.228 1.00 96.06 556 ILE A O 1
ATOM 4329 N N . ILE A 1 557 ? 0.853 12.835 1.140 1.00 95.44 557 ILE A N 1
ATOM 4330 C CA . ILE A 1 557 ? 0.439 11.703 0.296 1.00 95.44 557 ILE A CA 1
ATOM 4331 C C . ILE A 1 557 ? -0.091 12.180 -1.060 1.00 95.44 557 ILE A C 1
ATOM 4333 O O . ILE A 1 557 ? 0.187 11.541 -2.070 1.00 95.44 557 ILE A O 1
ATOM 4337 N N . THR A 1 558 ? -0.791 13.317 -1.112 1.00 94.69 558 THR A N 1
ATOM 4338 C CA . THR A 1 558 ? -1.291 13.885 -2.375 1.00 94.69 558 THR A CA 1
ATOM 4339 C C . THR A 1 558 ? -0.130 14.311 -3.272 1.00 94.69 558 THR A C 1
ATOM 4341 O O . THR A 1 558 ? -0.113 13.984 -4.458 1.00 94.69 558 THR A O 1
ATOM 4344 N N . MET A 1 559 ? 0.882 14.972 -2.702 1.00 94.69 559 MET A N 1
ATOM 4345 C CA . MET A 1 559 ? 2.098 15.331 -3.431 1.00 94.69 559 MET A CA 1
ATOM 4346 C C . MET A 1 559 ? 2.838 14.087 -3.931 1.00 94.69 559 MET A C 1
ATOM 4348 O O . MET A 1 559 ? 3.229 14.036 -5.094 1.00 94.69 559 MET A O 1
ATOM 4352 N N . ASN A 1 560 ? 2.947 13.048 -3.099 1.00 93.38 560 ASN A N 1
ATOM 4353 C CA . ASN A 1 560 ? 3.555 11.778 -3.488 1.00 93.38 560 ASN A CA 1
ATOM 4354 C C . ASN A 1 560 ? 2.793 11.108 -4.648 1.00 93.38 560 ASN A C 1
ATOM 4356 O O . ASN A 1 560 ? 3.410 10.588 -5.573 1.00 93.38 560 ASN A O 1
ATOM 4360 N N . MET A 1 561 ? 1.457 11.164 -4.651 1.00 91.75 561 MET A N 1
ATOM 4361 C CA . MET A 1 561 ? 0.634 10.645 -5.751 1.00 91.75 561 MET A CA 1
ATOM 4362 C C . MET A 1 561 ? 0.868 11.397 -7.065 1.00 91.75 561 MET A C 1
ATOM 4364 O O . MET A 1 561 ? 1.046 10.759 -8.106 1.00 91.75 561 MET A O 1
ATOM 4368 N N . GLY A 1 562 ? 0.897 12.733 -7.019 1.00 91.31 562 GLY A N 1
ATOM 4369 C CA . GLY A 1 562 ? 1.182 13.565 -8.191 1.00 91.31 562 GLY A CA 1
ATOM 4370 C C . GLY A 1 562 ? 2.587 13.317 -8.744 1.00 91.31 562 GLY A C 1
ATOM 4371 O O . GLY A 1 562 ? 2.748 13.084 -9.941 1.00 91.31 562 GLY A O 1
ATOM 4372 N N . LEU A 1 563 ? 3.582 13.248 -7.856 1.00 91.88 563 LEU A N 1
ATOM 4373 C CA . LEU A 1 563 ? 4.974 12.950 -8.193 1.00 91.88 563 LEU A CA 1
ATOM 4374 C C . LEU A 1 563 ? 5.126 11.584 -8.877 1.00 91.88 563 LEU A C 1
ATOM 4376 O O . LEU A 1 563 ? 5.775 11.476 -9.915 1.00 91.88 563 LEU A O 1
ATOM 4380 N N . MET A 1 564 ? 4.473 10.544 -8.349 1.00 89.44 564 MET A N 1
ATOM 4381 C CA . MET A 1 564 ? 4.488 9.214 -8.967 1.00 89.44 564 MET A CA 1
ATOM 4382 C C . MET A 1 564 ? 3.761 9.176 -10.316 1.00 89.44 564 MET A C 1
ATOM 4384 O O . MET A 1 564 ? 4.123 8.384 -11.187 1.00 89.44 564 MET A O 1
ATOM 4388 N N . GLY A 1 565 ? 2.737 10.013 -10.508 1.00 87.94 565 GLY A N 1
ATOM 4389 C CA . GLY A 1 565 ? 2.101 10.214 -11.810 1.00 87.94 565 GLY A CA 1
ATOM 4390 C C . GLY A 1 565 ? 3.073 10.796 -12.836 1.00 87.94 565 GLY A C 1
ATOM 4391 O O . GLY A 1 565 ? 3.199 10.245 -13.932 1.00 87.94 565 GLY A O 1
ATOM 4392 N N . PHE A 1 566 ? 3.802 11.845 -12.446 1.00 89.75 566 PHE A N 1
ATOM 4393 C CA . PHE A 1 566 ? 4.824 12.479 -13.277 1.00 89.75 566 PHE A CA 1
ATOM 4394 C C . PHE A 1 566 ? 5.942 11.504 -13.652 1.00 89.75 566 PHE A C 1
ATOM 4396 O O . PHE A 1 566 ? 6.208 11.333 -14.838 1.00 89.75 566 PHE A O 1
ATOM 4403 N N . ILE A 1 567 ? 6.528 10.811 -12.667 1.00 88.88 567 ILE A N 1
ATOM 4404 C CA . ILE A 1 567 ? 7.593 9.824 -12.891 1.00 88.88 567 ILE A CA 1
ATOM 4405 C C . ILE A 1 567 ? 7.154 8.801 -13.943 1.00 88.88 567 ILE A C 1
ATOM 4407 O O . ILE A 1 567 ? 7.828 8.632 -14.951 1.00 88.88 567 ILE A O 1
ATOM 4411 N N . ARG A 1 568 ? 5.998 8.145 -13.763 1.00 87.94 568 ARG A N 1
ATOM 4412 C CA . ARG A 1 568 ? 5.545 7.102 -14.702 1.00 87.94 568 ARG A CA 1
ATOM 4413 C C . ARG A 1 568 ? 5.357 7.625 -16.123 1.00 87.94 568 ARG A C 1
ATOM 4415 O O . ARG A 1 568 ? 5.709 6.930 -17.069 1.00 87.94 568 ARG A O 1
ATOM 4422 N N . SER A 1 569 ? 4.795 8.824 -16.274 1.00 86.81 569 SER A N 1
ATOM 4423 C CA . SER A 1 569 ? 4.612 9.412 -17.602 1.00 86.81 569 SER A CA 1
ATOM 4424 C C . SER A 1 569 ? 5.948 9.799 -18.232 1.00 86.81 569 SER A C 1
ATOM 4426 O O . SER A 1 569 ? 6.162 9.521 -19.408 1.00 86.81 569 SER A O 1
ATOM 4428 N N . GLY A 1 570 ? 6.836 10.406 -17.445 1.00 88.06 570 GLY A N 1
ATOM 4429 C CA . GLY A 1 570 ? 8.120 10.920 -17.898 1.00 88.06 570 GLY A CA 1
ATOM 4430 C C . GLY A 1 570 ? 9.166 9.840 -18.186 1.00 88.06 570 GLY A C 1
ATOM 4431 O O . GLY A 1 570 ? 10.042 10.063 -19.013 1.00 88.06 570 GLY A O 1
ATOM 4432 N N . LEU A 1 571 ? 9.055 8.644 -17.591 1.00 89.19 571 LEU A N 1
ATOM 4433 C CA . LEU A 1 571 ? 9.947 7.519 -17.909 1.00 89.19 571 LEU A CA 1
ATOM 4434 C C . LEU A 1 571 ? 9.912 7.135 -19.391 1.00 89.19 571 LEU A C 1
ATOM 4436 O O . LEU A 1 571 ? 10.914 6.663 -19.917 1.00 89.19 571 LEU A O 1
ATOM 4440 N N . ARG A 1 572 ? 8.789 7.375 -20.076 1.00 90.25 572 ARG A N 1
ATOM 4441 C CA . ARG A 1 572 ? 8.658 7.123 -21.515 1.00 90.25 572 ARG A CA 1
ATOM 4442 C C . ARG A 1 572 ? 9.398 8.146 -22.376 1.00 90.25 572 ARG A C 1
ATOM 4444 O O . ARG A 1 572 ? 9.458 7.945 -23.580 1.00 90.25 572 ARG A O 1
ATOM 4451 N N . GLY A 1 573 ? 9.947 9.214 -21.798 1.00 88.31 573 GLY A N 1
ATOM 4452 C CA . GLY A 1 573 ? 10.604 10.286 -22.538 1.00 88.31 573 GLY A CA 1
ATOM 4453 C C . GLY A 1 573 ? 9.649 10.950 -23.524 1.00 88.31 573 GLY A C 1
ATOM 4454 O O . GLY A 1 573 ? 8.555 11.373 -23.160 1.00 88.31 573 GLY A O 1
ATOM 4455 N N . ASP A 1 574 ? 10.053 10.986 -24.786 1.00 90.31 574 ASP A N 1
ATOM 4456 C CA . ASP A 1 574 ? 9.315 11.559 -25.908 1.00 90.31 574 ASP A CA 1
ATOM 4457 C C . ASP A 1 574 ? 8.339 10.571 -26.568 1.00 90.31 574 ASP A C 1
ATOM 4459 O O . ASP A 1 574 ? 8.015 10.696 -27.744 1.00 90.31 574 ASP A O 1
ATOM 4463 N N . TRP A 1 575 ? 7.863 9.564 -25.833 1.00 91.69 575 TRP A N 1
ATOM 4464 C CA . TRP A 1 575 ? 6.927 8.564 -26.347 1.00 91.69 575 TRP A CA 1
ATOM 4465 C C . TRP A 1 575 ? 5.562 8.655 -25.666 1.00 91.69 575 TRP A C 1
ATOM 4467 O O . TRP A 1 575 ? 5.444 8.579 -24.440 1.00 91.69 575 TRP A O 1
ATOM 4477 N N . HIS A 1 576 ? 4.500 8.696 -26.474 1.00 92.25 576 HIS A N 1
ATOM 4478 C CA . HIS A 1 576 ? 3.142 8.442 -25.989 1.00 92.25 576 HIS A CA 1
ATOM 4479 C C . HIS A 1 576 ? 2.942 6.950 -25.691 1.00 92.25 576 HIS A C 1
ATOM 4481 O O . HIS A 1 576 ? 2.363 6.593 -24.663 1.00 92.25 576 HIS A O 1
ATOM 4487 N N . ILE A 1 577 ? 3.456 6.083 -26.572 1.00 93.75 577 ILE A N 1
ATOM 4488 C CA . ILE A 1 577 ? 3.513 4.625 -26.402 1.00 93.75 577 ILE A CA 1
ATOM 4489 C C . ILE A 1 577 ? 4.937 4.191 -26.728 1.00 93.75 577 ILE A C 1
ATOM 4491 O O . ILE A 1 577 ? 5.384 4.345 -27.865 1.00 93.75 577 ILE A O 1
ATOM 4495 N N . PHE A 1 578 ? 5.654 3.679 -25.731 1.00 91.38 578 PHE A N 1
ATOM 4496 C CA . PHE A 1 578 ? 7.086 3.405 -25.831 1.00 91.38 578 PHE A CA 1
ATOM 4497 C C . PHE A 1 578 ? 7.419 2.460 -26.998 1.00 91.38 578 PHE A C 1
ATOM 4499 O O . PHE A 1 578 ? 6.921 1.343 -27.054 1.00 91.38 578 PHE A O 1
ATOM 4506 N N . GLY A 1 579 ? 8.242 2.910 -27.947 1.00 88.50 579 GLY A N 1
ATOM 4507 C CA . GLY A 1 579 ? 8.637 2.122 -29.122 1.00 88.50 579 GLY A CA 1
ATOM 4508 C C . GLY A 1 579 ? 7.588 2.002 -30.237 1.00 88.50 579 GLY A C 1
ATOM 4509 O O . GLY A 1 579 ? 7.898 1.431 -31.275 1.00 88.50 579 GLY A O 1
ATOM 4510 N N . ALA A 1 580 ? 6.380 2.553 -30.068 1.00 90.94 580 ALA A N 1
ATOM 4511 C CA . ALA A 1 580 ? 5.304 2.446 -31.062 1.00 90.94 580 ALA A CA 1
ATOM 4512 C C . ALA A 1 580 ? 4.758 3.794 -31.541 1.00 90.94 580 ALA A C 1
ATOM 4514 O O . ALA A 1 580 ? 4.428 3.949 -32.712 1.00 90.94 580 ALA A O 1
ATOM 4515 N N . MET A 1 581 ? 4.659 4.779 -30.646 1.00 92.44 581 MET A N 1
ATOM 4516 C CA . MET A 1 581 ? 4.144 6.107 -30.971 1.00 92.44 581 MET A CA 1
ATOM 4517 C C . MET A 1 581 ? 4.980 7.178 -30.280 1.00 92.44 581 MET A C 1
ATOM 4519 O O . MET A 1 581 ? 4.806 7.449 -29.086 1.00 92.44 581 MET A O 1
ATOM 4523 N N . ARG A 1 582 ? 5.897 7.768 -31.048 1.00 90.94 582 ARG A N 1
ATOM 4524 C CA . ARG A 1 582 ? 6.751 8.876 -30.617 1.00 90.94 582 ARG A CA 1
ATOM 4525 C C . ARG A 1 582 ? 5.996 10.200 -30.728 1.00 90.94 582 ARG A C 1
ATOM 4527 O O . ARG A 1 582 ? 5.276 10.415 -31.700 1.00 90.94 582 ARG A O 1
ATOM 4534 N N . ASP A 1 583 ? 6.173 11.072 -29.747 1.00 90.81 583 ASP A N 1
ATOM 4535 C CA . ASP A 1 583 ? 5.737 12.462 -29.795 1.00 90.81 583 ASP A CA 1
ATOM 4536 C C . ASP A 1 583 ? 6.728 13.257 -30.658 1.00 90.81 583 ASP A C 1
ATOM 4538 O O . ASP A 1 583 ? 7.902 13.403 -30.321 1.00 90.81 583 ASP A O 1
ATOM 4542 N N . THR A 1 584 ? 6.265 13.731 -31.814 1.00 89.38 584 THR A N 1
ATOM 4543 C CA . THR A 1 584 ? 7.071 14.527 -32.752 1.00 89.38 584 THR A CA 1
ATOM 4544 C C . THR A 1 584 ? 6.827 16.028 -32.610 1.00 89.38 584 THR A C 1
ATOM 4546 O O . THR A 1 584 ? 7.261 16.804 -33.463 1.00 89.38 584 THR A O 1
ATOM 4549 N N . SER A 1 585 ? 6.075 16.453 -31.592 1.00 87.62 585 SER A N 1
ATOM 4550 C CA . SER A 1 585 ? 5.837 17.867 -31.324 1.00 87.62 585 SER A CA 1
ATOM 4551 C C . SER A 1 585 ? 7.092 18.546 -30.766 1.00 87.62 585 SER A C 1
ATOM 4553 O O . SER A 1 585 ? 8.009 17.902 -30.257 1.00 87.62 585 SER A O 1
ATOM 4555 N N . ALA A 1 586 ? 7.120 19.881 -30.801 1.00 86.38 586 ALA A N 1
ATOM 4556 C CA . ALA A 1 586 ? 8.207 20.666 -30.209 1.00 86.38 586 ALA A CA 1
ATOM 4557 C C . ALA A 1 586 ? 8.328 20.495 -28.678 1.00 86.38 586 ALA A C 1
ATOM 4559 O O . ALA A 1 586 ? 9.326 20.914 -28.095 1.00 86.38 586 ALA A O 1
ATOM 4560 N N . TRP A 1 587 ? 7.324 19.886 -28.038 1.00 82.81 587 TRP A N 1
ATOM 4561 C CA . TRP A 1 587 ? 7.257 19.634 -26.598 1.00 82.81 587 TRP A CA 1
ATOM 4562 C C . TRP A 1 587 ? 7.399 18.149 -26.239 1.00 82.81 587 TRP A C 1
ATOM 4564 O O . TRP A 1 587 ? 7.191 17.790 -25.083 1.00 82.81 587 TRP A O 1
ATOM 4574 N N . GLY A 1 588 ? 7.770 17.295 -27.200 1.00 83.56 588 GLY A N 1
ATOM 4575 C CA . GLY A 1 588 ? 8.073 15.881 -26.979 1.00 83.56 588 GLY A CA 1
ATOM 4576 C C . GLY A 1 588 ? 9.402 15.699 -26.246 1.00 83.56 588 GLY A C 1
ATOM 4577 O O . GLY A 1 588 ? 10.358 15.175 -26.805 1.00 83.56 588 GLY A O 1
ATOM 4578 N N . ASN A 1 589 ? 9.512 16.194 -25.015 1.00 82.12 589 ASN A N 1
ATOM 4579 C CA . ASN A 1 589 ? 10.674 16.002 -24.158 1.00 82.12 589 ASN A CA 1
ATOM 4580 C C . ASN A 1 589 ? 10.262 15.760 -22.703 1.00 82.12 589 ASN A C 1
ATOM 4582 O O . ASN A 1 589 ? 9.133 16.020 -22.289 1.00 82.12 589 ASN A O 1
ATOM 4586 N N . THR A 1 590 ? 11.202 15.252 -21.908 1.00 83.38 590 THR A N 1
ATOM 4587 C CA . THR A 1 590 ? 11.005 15.108 -20.466 1.00 83.38 590 THR A CA 1
ATOM 4588 C C . THR A 1 590 ? 11.062 16.484 -19.795 1.00 83.38 590 THR A C 1
ATOM 4590 O O . THR A 1 590 ? 12.096 17.153 -19.889 1.00 83.38 590 THR A O 1
ATOM 4593 N N . PRO A 1 591 ? 10.006 16.924 -19.082 1.00 84.25 591 PRO A N 1
ATOM 4594 C CA . PRO A 1 591 ? 10.024 18.210 -18.396 1.00 84.25 591 PRO A CA 1
ATOM 4595 C C . PRO A 1 591 ? 11.065 18.258 -17.274 1.00 84.25 591 PRO A C 1
ATOM 4597 O O . PRO A 1 591 ? 11.356 17.253 -16.625 1.00 84.25 591 PRO A O 1
ATOM 4600 N N . SER A 1 592 ? 11.579 19.457 -16.994 1.00 85.81 592 SER A N 1
ATOM 4601 C CA . SER A 1 592 ? 12.515 19.679 -15.887 1.00 85.81 592 SER A CA 1
ATOM 4602 C C . SER A 1 592 ? 11.868 19.431 -14.514 1.00 85.81 592 SER A C 1
ATOM 4604 O O . SER A 1 592 ? 10.647 19.517 -14.357 1.00 85.81 592 SER A O 1
ATOM 4606 N N . ASN A 1 593 ? 12.690 19.234 -13.474 1.00 83.75 593 ASN A N 1
ATOM 4607 C CA . ASN A 1 593 ? 12.204 19.162 -12.088 1.00 83.75 593 ASN A CA 1
ATOM 4608 C C . ASN A 1 593 ? 11.474 20.445 -11.637 1.00 83.75 593 ASN A C 1
ATOM 4610 O O . ASN A 1 593 ? 10.593 20.372 -10.779 1.00 83.75 593 ASN A O 1
ATOM 4614 N N . ALA A 1 594 ? 11.796 21.606 -12.217 1.00 86.94 594 ALA A N 1
ATOM 4615 C CA . ALA A 1 594 ? 11.077 22.850 -11.944 1.00 86.94 594 ALA A CA 1
ATOM 4616 C C . ALA A 1 594 ? 9.644 22.782 -12.493 1.00 86.94 594 ALA A C 1
ATOM 4618 O O . ALA A 1 594 ? 8.685 22.916 -11.737 1.00 86.94 594 ALA A O 1
ATOM 4619 N N . THR A 1 595 ? 9.499 22.437 -13.775 1.00 87.88 595 THR A N 1
ATOM 4620 C CA . THR A 1 595 ? 8.193 22.254 -14.431 1.00 87.88 595 THR A CA 1
ATOM 4621 C C . THR A 1 595 ? 7.362 21.173 -13.741 1.00 87.88 595 THR A C 1
ATOM 4623 O O . THR A 1 595 ? 6.163 21.334 -13.529 1.00 87.88 595 THR A O 1
ATOM 4626 N N . MET A 1 596 ? 8.001 20.074 -13.332 1.00 88.31 596 MET A N 1
ATOM 4627 C CA . MET A 1 596 ? 7.370 19.032 -12.525 1.00 88.31 596 MET A CA 1
ATOM 4628 C C . MET A 1 596 ? 6.808 19.591 -11.217 1.00 88.31 596 MET A C 1
ATOM 4630 O O . MET A 1 596 ? 5.647 19.341 -10.897 1.00 88.31 596 MET A O 1
ATOM 4634 N N . THR A 1 597 ? 7.607 20.371 -10.483 1.00 89.62 597 THR A N 1
ATOM 4635 C CA . THR A 1 597 ? 7.204 20.958 -9.198 1.00 89.62 597 THR A CA 1
ATOM 4636 C C . THR A 1 597 ? 6.014 21.899 -9.371 1.00 89.62 597 THR A C 1
ATOM 4638 O O . THR A 1 597 ? 5.076 21.843 -8.577 1.00 89.62 597 THR A O 1
ATOM 4641 N N . GLU A 1 598 ? 6.008 22.713 -10.427 1.00 92.19 598 GLU A N 1
ATOM 4642 C CA . GLU A 1 598 ? 4.894 23.604 -10.765 1.00 92.19 598 GLU A CA 1
ATOM 4643 C C . GLU A 1 598 ? 3.612 22.821 -11.073 1.00 92.19 598 GLU A C 1
ATOM 4645 O O . GLU A 1 598 ? 2.568 23.081 -10.475 1.00 92.19 598 GLU A O 1
ATOM 4650 N N . MET A 1 599 ? 3.689 21.818 -11.953 1.00 90.19 599 MET A N 1
ATOM 4651 C CA . MET A 1 599 ? 2.523 21.039 -12.387 1.00 90.19 599 MET A CA 1
ATOM 4652 C C . MET A 1 599 ? 1.951 20.176 -11.262 1.00 90.19 599 MET A C 1
ATOM 4654 O O . MET A 1 599 ? 0.735 20.150 -11.041 1.00 90.19 599 MET A O 1
ATOM 4658 N N . VAL A 1 600 ? 2.818 19.482 -10.518 1.00 92.31 600 VAL A N 1
ATOM 4659 C CA . VAL A 1 600 ? 2.413 18.675 -9.361 1.00 92.31 600 VAL A CA 1
ATOM 4660 C C . VAL A 1 600 ? 1.887 19.584 -8.254 1.00 92.31 600 VAL A C 1
ATOM 4662 O O . VAL A 1 600 ? 0.828 19.300 -7.699 1.00 92.31 600 VAL A O 1
ATOM 4665 N N . GLY A 1 601 ? 2.562 20.698 -7.966 1.00 93.88 601 GLY A N 1
ATOM 4666 C CA . GLY A 1 601 ? 2.133 21.678 -6.969 1.00 93.88 601 GLY A CA 1
ATOM 4667 C C . GLY A 1 601 ? 0.762 22.276 -7.284 1.00 93.88 601 GLY A C 1
ATOM 4668 O O . GLY A 1 601 ? -0.109 22.293 -6.414 1.00 93.88 601 GLY A O 1
ATOM 4669 N N . LEU A 1 602 ? 0.530 22.681 -8.536 1.00 93.69 602 LEU A N 1
ATOM 4670 C CA . LEU A 1 602 ? -0.766 23.179 -8.998 1.00 93.69 602 LEU A CA 1
ATOM 4671 C C . LEU A 1 602 ? -1.850 22.103 -8.892 1.00 93.69 602 LEU A C 1
ATOM 4673 O O . LEU A 1 602 ? -2.935 22.373 -8.381 1.00 93.69 602 LEU A O 1
ATOM 4677 N N . SER A 1 603 ? -1.552 20.872 -9.315 1.00 91.19 603 SER A N 1
ATOM 4678 C CA . SER A 1 603 ? -2.493 19.748 -9.226 1.00 91.19 603 SER A CA 1
ATOM 4679 C C . SER A 1 603 ? -2.884 19.453 -7.776 1.00 91.19 603 SER A C 1
ATOM 4681 O O . SER A 1 603 ? -4.063 19.271 -7.473 1.00 91.19 603 SER A O 1
ATOM 4683 N N . VAL A 1 604 ? -1.906 19.457 -6.862 1.00 92.88 604 VAL A N 1
ATOM 4684 C CA . VAL A 1 604 ? -2.133 19.295 -5.420 1.00 92.88 604 VAL A CA 1
ATOM 4685 C C . VAL A 1 604 ? -2.969 20.449 -4.881 1.00 92.88 604 VAL A C 1
ATOM 4687 O O . VAL A 1 604 ? -3.910 20.199 -4.136 1.00 92.88 604 VAL A O 1
ATOM 4690 N N . LEU A 1 605 ? -2.676 21.694 -5.264 1.00 93.44 605 LEU A N 1
ATOM 4691 C CA . LEU A 1 605 ? -3.435 22.863 -4.823 1.00 93.44 605 LEU A CA 1
ATOM 4692 C C . LEU A 1 605 ? -4.900 22.777 -5.263 1.00 93.44 605 LEU A C 1
ATOM 4694 O O . LEU A 1 605 ? -5.790 22.894 -4.423 1.00 93.44 605 LEU A O 1
ATOM 4698 N N . VAL A 1 606 ? -5.154 22.521 -6.550 1.00 90.75 606 VAL A N 1
ATOM 4699 C CA . VAL A 1 606 ? -6.512 22.360 -7.099 1.00 90.75 606 VAL A CA 1
ATOM 4700 C C . VAL A 1 606 ? -7.245 21.231 -6.380 1.00 90.75 606 VAL A C 1
ATOM 4702 O O . VAL A 1 606 ? -8.388 21.404 -5.954 1.00 90.75 606 VAL A O 1
ATOM 4705 N N . PHE A 1 607 ? -6.576 20.095 -6.180 1.00 90.00 607 PHE A N 1
ATOM 4706 C CA . PHE A 1 607 ? -7.161 18.965 -5.473 1.00 90.00 607 PHE A CA 1
ATOM 4707 C C . PHE A 1 607 ? -7.476 19.299 -4.005 1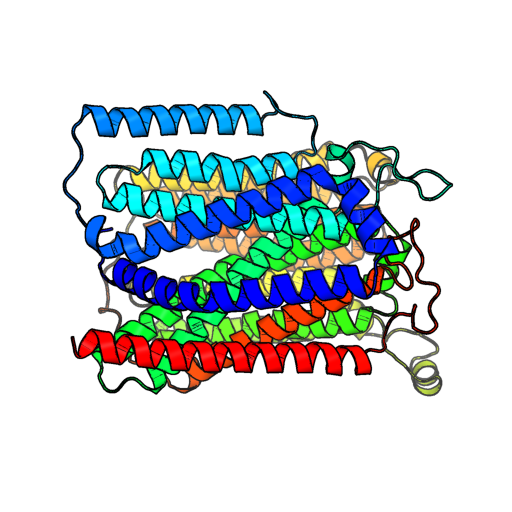.00 90.00 607 PHE A C 1
ATOM 4709 O O . PHE A 1 607 ? -8.574 19.009 -3.537 1.00 90.00 607 PHE A O 1
ATOM 4716 N N . MET A 1 608 ? -6.567 19.960 -3.283 1.00 91.88 608 MET A N 1
ATOM 4717 C CA . MET A 1 608 ? -6.772 20.368 -1.887 1.00 91.88 608 MET A CA 1
ATOM 4718 C C . MET A 1 608 ? -7.883 21.412 -1.741 1.00 91.88 608 MET A C 1
ATOM 4720 O O . MET A 1 608 ? -8.671 21.322 -0.801 1.00 91.88 608 MET A O 1
ATOM 4724 N N . VAL A 1 609 ? -7.999 22.359 -2.677 1.00 91.06 609 VAL A N 1
ATOM 4725 C CA . VAL A 1 609 ? -9.132 23.298 -2.736 1.00 91.06 609 VAL A CA 1
ATOM 4726 C C . VAL A 1 609 ? -10.439 22.536 -2.951 1.00 91.06 609 VAL A C 1
ATOM 4728 O O . VAL A 1 609 ? -11.414 22.791 -2.245 1.00 91.06 609 VAL A O 1
ATOM 4731 N N . GLY A 1 610 ? -10.444 21.550 -3.854 1.00 87.94 610 GLY A N 1
ATOM 4732 C CA . GLY A 1 610 ? -11.575 20.645 -4.050 1.00 87.94 610 GLY A CA 1
ATOM 4733 C C . GLY A 1 610 ? -11.954 19.905 -2.765 1.00 87.94 610 GLY A C 1
ATOM 4734 O O . GLY A 1 610 ? -13.108 19.943 -2.354 1.00 87.94 610 GLY A O 1
ATOM 4735 N N . VAL A 1 611 ? -10.987 19.300 -2.070 1.00 87.75 611 VAL A N 1
ATOM 4736 C CA . VAL A 1 611 ? -11.211 18.612 -0.785 1.00 87.75 611 VAL A CA 1
ATOM 4737 C C . VAL A 1 611 ? -11.746 19.567 0.288 1.00 87.75 611 VAL A C 1
ATOM 4739 O O . VAL A 1 611 ? -12.684 19.222 1.004 1.00 87.75 611 VAL A O 1
ATOM 4742 N N . ALA A 1 612 ? -11.207 20.782 0.390 1.00 88.19 612 ALA A N 1
ATOM 4743 C CA . ALA A 1 612 ? -11.688 21.782 1.341 1.00 88.19 612 ALA A CA 1
ATOM 4744 C C . ALA A 1 612 ? -13.139 22.199 1.045 1.00 88.19 612 ALA A C 1
ATOM 4746 O O . ALA A 1 612 ? -13.969 22.239 1.956 1.00 88.19 612 ALA A O 1
ATOM 4747 N N . PHE A 1 613 ? -13.463 22.441 -0.229 1.00 85.56 613 PHE A N 1
ATOM 4748 C CA . PHE A 1 613 ? -14.824 22.732 -0.678 1.00 85.56 613 PHE A CA 1
ATOM 4749 C C . PHE A 1 613 ? -15.782 21.577 -0.360 1.00 85.56 613 PHE A C 1
ATOM 4751 O O . PHE A 1 613 ? -16.870 21.795 0.170 1.00 85.56 613 PHE A O 1
ATOM 4758 N N . MET A 1 614 ? -15.342 20.341 -0.588 1.00 82.25 614 MET A N 1
ATOM 4759 C CA . MET A 1 614 ? -16.078 19.121 -0.258 1.00 82.25 614 MET A CA 1
ATOM 4760 C C . MET A 1 614 ? -16.361 18.986 1.242 1.00 82.25 614 MET A C 1
ATOM 4762 O O . MET A 1 614 ? -17.484 18.671 1.639 1.00 82.25 614 MET A O 1
ATOM 4766 N N . PHE A 1 615 ? -15.369 19.255 2.093 1.00 85.88 615 PHE A N 1
ATOM 4767 C CA . PHE A 1 615 ? -15.541 19.224 3.548 1.00 85.88 615 PHE A CA 1
ATOM 4768 C C . PHE A 1 615 ? -16.512 20.307 4.029 1.00 85.88 615 PHE A C 1
ATOM 4770 O O . PHE A 1 615 ? -17.310 20.061 4.938 1.00 85.88 615 PHE A O 1
ATOM 4777 N N . TRP A 1 616 ? -16.472 21.485 3.403 1.00 83.19 616 TRP A N 1
ATOM 4778 C CA . TRP A 1 616 ? -17.405 22.575 3.671 1.00 83.19 616 TRP A CA 1
ATOM 4779 C C . TRP A 1 616 ? -18.844 22.208 3.278 1.00 83.19 616 TRP A C 1
ATOM 4781 O O . TRP A 1 616 ? -19.745 22.311 4.114 1.00 83.19 616 TRP A O 1
ATOM 4791 N N . LEU A 1 617 ? -19.052 21.678 2.068 1.00 77.81 617 LEU A N 1
ATOM 4792 C CA . LEU A 1 617 ? -20.353 21.197 1.581 1.00 77.81 617 LEU A CA 1
ATOM 4793 C C . LEU A 1 617 ? -20.937 20.101 2.479 1.00 77.81 617 LEU A C 1
ATOM 4795 O O . LEU A 1 617 ? -22.098 20.177 2.885 1.00 77.81 617 LEU A O 1
ATOM 4799 N N . GLY A 1 618 ? -20.115 19.116 2.855 1.00 71.94 618 GLY A N 1
ATOM 4800 C CA . GLY A 1 618 ? -20.507 18.070 3.801 1.00 71.94 618 GLY A CA 1
ATOM 4801 C C . GLY A 1 618 ? -20.885 18.626 5.178 1.00 71.94 618 GLY A C 1
ATOM 4802 O O . GLY A 1 618 ? -21.789 18.113 5.834 1.00 71.94 618 GLY A O 1
ATOM 4803 N N . GLY A 1 619 ? -20.245 19.718 5.612 1.00 72.25 619 GLY A N 1
ATOM 4804 C CA . GLY A 1 619 ? -20.622 20.449 6.823 1.00 72.25 619 GLY A CA 1
ATOM 4805 C C . GLY A 1 619 ? -22.020 21.065 6.763 1.00 72.25 619 GLY A C 1
ATOM 4806 O O . GLY A 1 619 ? -22.759 20.963 7.742 1.00 72.25 619 GLY A O 1
ATOM 4807 N N . ILE A 1 620 ? -22.397 21.649 5.625 1.00 73.44 620 ILE A N 1
ATOM 4808 C CA . ILE A 1 620 ? -23.731 22.235 5.419 1.00 73.44 620 ILE A CA 1
ATOM 4809 C C . ILE A 1 620 ? -24.805 21.143 5.403 1.00 73.44 620 ILE A C 1
ATOM 4811 O O . ILE A 1 620 ? -25.824 21.273 6.082 1.00 73.44 620 ILE A O 1
ATOM 4815 N N . ALA A 1 621 ? -24.566 20.046 4.678 1.00 65.31 621 ALA A N 1
ATOM 4816 C CA . ALA A 1 621 ? -25.515 18.936 4.585 1.00 65.31 621 ALA A CA 1
ATOM 4817 C C . ALA A 1 621 ? -25.848 18.343 5.968 1.00 65.31 621 ALA A C 1
ATOM 4819 O O . ALA A 1 621 ? -27.017 18.144 6.291 1.00 65.31 621 ALA A O 1
ATOM 4820 N N . GLN A 1 622 ? -24.835 18.158 6.823 1.00 65.25 622 GLN A N 1
ATOM 4821 C CA . GLN A 1 622 ? -25.025 17.676 8.196 1.00 65.25 622 GLN A CA 1
ATOM 4822 C C . GLN A 1 622 ? -25.802 18.646 9.092 1.00 65.25 622 GLN A C 1
ATOM 4824 O O . GLN A 1 622 ? -26.520 18.204 9.985 1.00 65.25 622 GLN A O 1
ATOM 4829 N N . GLN A 1 623 ? -25.639 19.962 8.913 1.00 62.56 623 GLN A N 1
ATOM 4830 C CA . GLN A 1 623 ? -26.415 20.941 9.680 1.00 62.56 623 GLN A CA 1
ATOM 4831 C C . GLN A 1 623 ? -27.897 20.874 9.321 1.00 62.56 623 GLN A C 1
ATOM 4833 O O . GLN A 1 623 ? -28.730 20.905 10.221 1.00 62.56 623 GLN A O 1
ATOM 4838 N N . LYS A 1 624 ? -28.206 20.722 8.028 1.00 57.94 624 LYS A N 1
ATOM 4839 C CA . LYS A 1 624 ? -29.580 20.596 7.542 1.00 57.94 624 LYS A CA 1
ATOM 4840 C C . LYS A 1 624 ? -30.258 19.323 8.064 1.00 57.94 624 LYS A C 1
ATOM 4842 O O . LYS A 1 624 ? -31.377 19.390 8.552 1.00 57.94 624 LYS A O 1
ATOM 4847 N N . GLU A 1 625 ? -29.546 18.197 8.065 1.00 58.91 625 GLU A N 1
ATOM 4848 C CA . GLU A 1 625 ? -30.057 16.918 8.588 1.00 58.91 625 GLU A CA 1
ATOM 4849 C C . GLU A 1 625 ? -30.198 16.899 10.124 1.00 58.91 625 GLU A C 1
ATOM 4851 O O . GLU A 1 625 ? -30.964 16.109 10.652 1.00 58.91 625 GLU A O 1
ATOM 4856 N N . LYS A 1 626 ? -29.475 17.758 10.863 1.00 57.31 626 LYS A N 1
ATOM 4857 C CA . LYS A 1 626 ? -29.683 17.955 12.314 1.00 57.31 626 LYS A CA 1
ATOM 4858 C C . LYS A 1 626 ? -30.864 18.883 12.634 1.00 57.31 626 LYS A C 1
ATOM 4860 O O . LYS A 1 626 ? -31.303 18.904 13.782 1.00 57.31 626 LYS A O 1
ATOM 4865 N N . SER A 1 627 ? -31.287 19.714 11.679 1.00 45.06 627 SER A N 1
ATOM 4866 C CA . SER A 1 627 ? -32.409 20.653 11.836 1.00 45.06 627 SER A CA 1
ATOM 4867 C C . SER A 1 627 ? -33.758 20.092 11.377 1.00 45.06 627 SER A C 1
ATOM 4869 O O . SER A 1 627 ? -34.787 20.658 11.738 1.00 45.06 627 SER A O 1
ATOM 4871 N N . GLU A 1 628 ? -33.733 19.020 10.582 1.00 42.25 628 GLU A N 1
ATOM 4872 C CA . GLU A 1 628 ? -34.880 18.189 10.183 1.00 42.25 628 GLU A CA 1
ATOM 4873 C C . GLU A 1 628 ? -35.024 16.995 11.137 1.00 42.25 628 GLU A C 1
ATOM 4875 O O . GLU A 1 628 ? -36.182 16.595 11.401 1.00 42.25 628 GLU A O 1
#

Radius of gyration: 25.62 Å; Cα contacts (8 Å, |Δi|>4): 807; chains: 1; bounding box: 75×49×72 Å